Protein AF-A0A352VUV1-F1 (afdb_monomer_lite)

Radius of gyration: 33.01 Å; chains: 1; bounding box: 76×56×98 Å

Structure (mmCIF, N/CA/C/O backbone):
data_AF-A0A352VUV1-F1
#
_entry.id   AF-A0A352VUV1-F1
#
loop_
_atom_site.group_PDB
_atom_site.id
_atom_site.type_symbol
_atom_site.label_atom_id
_atom_site.label_alt_id
_atom_site.label_comp_id
_atom_site.label_asym_id
_atom_site.label_entity_id
_atom_site.label_seq_id
_atom_site.pdbx_PDB_ins_code
_atom_site.Cartn_x
_atom_site.Cartn_y
_atom_site.Cartn_z
_atom_site.occupancy
_atom_site.B_iso_or_equiv
_atom_site.auth_seq_id
_atom_site.auth_comp_id
_atom_site.auth_asym_id
_atom_site.auth_atom_id
_atom_site.pdbx_PDB_model_num
ATOM 1 N N . MET A 1 1 ? 25.628 -21.667 -19.089 1.00 78.69 1 MET A N 1
ATOM 2 C CA . MET A 1 1 ? 26.135 -20.282 -19.152 1.00 78.69 1 MET A CA 1
ATOM 3 C C . MET A 1 1 ? 26.405 -19.853 -17.722 1.00 78.69 1 MET A C 1
ATOM 5 O O . MET A 1 1 ? 25.495 -19.975 -16.908 1.00 78.69 1 MET A O 1
ATOM 9 N N . ASN A 1 2 ? 27.640 -19.476 -17.389 1.00 86.88 2 ASN A N 1
ATOM 10 C CA . ASN A 1 2 ? 27.984 -19.055 -16.030 1.00 86.88 2 ASN A CA 1
ATOM 11 C C . ASN A 1 2 ? 27.595 -17.586 -15.872 1.00 86.88 2 ASN A C 1
ATOM 13 O O . ASN A 1 2 ? 28.163 -16.722 -16.530 1.00 86.88 2 ASN A O 1
ATOM 17 N N . LEU A 1 3 ? 26.581 -17.322 -15.051 1.00 91.94 3 LEU A N 1
ATOM 18 C CA . LEU A 1 3 ? 26.150 -15.963 -14.748 1.00 91.94 3 LEU A CA 1
ATOM 19 C C . LEU A 1 3 ? 27.077 -15.355 -13.702 1.00 91.94 3 LEU A C 1
ATOM 21 O O . LEU A 1 3 ? 27.125 -15.834 -12.569 1.00 91.94 3 LEU A O 1
ATOM 25 N N . GLU A 1 4 ? 27.769 -14.281 -14.062 1.00 93.94 4 GLU A N 1
ATOM 26 C CA . GLU A 1 4 ? 28.645 -13.559 -13.144 1.00 93.94 4 GLU A CA 1
ATOM 27 C C . GLU A 1 4 ? 27.913 -12.360 -12.542 1.00 93.94 4 GLU A C 1
ATOM 29 O O . GLU A 1 4 ? 27.201 -11.626 -13.234 1.00 93.94 4 GLU A O 1
ATOM 34 N N . VAL A 1 5 ? 28.081 -12.148 -11.233 1.00 95.00 5 VAL A N 1
ATOM 35 C CA . VAL A 1 5 ? 27.566 -10.952 -10.557 1.00 95.00 5 VAL A CA 1
ATOM 36 C C . VAL A 1 5 ? 28.448 -9.770 -10.953 1.00 95.00 5 VAL A C 1
ATOM 38 O O . VAL A 1 5 ? 29.559 -9.622 -10.456 1.00 95.00 5 VAL A O 1
ATOM 41 N N . LYS A 1 6 ? 27.943 -8.911 -11.840 1.00 95.81 6 LYS A N 1
ATOM 42 C CA . LYS A 1 6 ? 28.673 -7.743 -12.351 1.00 95.81 6 LYS A CA 1
ATOM 43 C C . LYS A 1 6 ? 28.577 -6.543 -11.412 1.00 95.81 6 LYS A C 1
ATOM 45 O O . LYS A 1 6 ? 29.517 -5.763 -11.296 1.00 95.81 6 LYS A O 1
ATOM 50 N N . SER A 1 7 ? 27.424 -6.353 -10.774 1.00 96.56 7 SER A N 1
ATOM 51 C CA . SER A 1 7 ? 27.182 -5.248 -9.840 1.00 96.56 7 SER A CA 1
ATOM 52 C C . SER A 1 7 ? 25.955 -5.513 -8.965 1.00 96.56 7 SER A C 1
ATOM 54 O O . SER A 1 7 ? 25.305 -6.549 -9.084 1.00 96.56 7 SER A O 1
ATOM 56 N N . ILE A 1 8 ? 25.621 -4.579 -8.073 1.00 95.31 8 ILE A N 1
ATOM 57 C CA . ILE A 1 8 ? 24.394 -4.610 -7.268 1.00 95.31 8 ILE A CA 1
ATOM 58 C C . ILE A 1 8 ? 23.460 -3.509 -7.766 1.00 95.31 8 ILE A C 1
ATOM 60 O O . ILE A 1 8 ? 23.873 -2.363 -7.946 1.00 95.31 8 ILE A O 1
ATOM 64 N N . CYS A 1 9 ? 22.180 -3.829 -7.962 1.00 95.38 9 CYS A N 1
ATOM 65 C CA . CYS A 1 9 ? 21.190 -2.845 -8.369 1.00 95.38 9 CYS A CA 1
ATOM 66 C C . CYS A 1 9 ? 21.048 -1.764 -7.287 1.00 95.38 9 CYS A C 1
ATOM 68 O O . CYS A 1 9 ? 20.667 -2.077 -6.160 1.00 95.38 9 CYS A O 1
ATOM 70 N N . PRO A 1 10 ? 21.269 -0.473 -7.594 1.00 91.19 10 PRO A N 1
ATOM 71 C CA . PRO A 1 10 ? 21.248 0.573 -6.570 1.00 91.19 10 PRO A CA 1
ATOM 72 C C . PRO A 1 10 ? 19.866 0.760 -5.928 1.00 91.19 10 PRO A C 1
ATOM 74 O O . PRO A 1 10 ? 19.773 1.254 -4.803 1.00 91.19 10 PRO A O 1
ATOM 77 N N . VAL A 1 11 ? 18.810 0.329 -6.626 1.00 88.56 11 VAL A N 1
ATOM 78 C CA . VAL A 1 11 ? 17.401 0.508 -6.261 1.00 88.56 11 VAL A CA 1
ATOM 79 C C . VAL A 1 11 ? 16.887 -0.687 -5.471 1.00 88.56 11 VAL A C 1
ATOM 81 O O . VAL A 1 11 ? 16.385 -0.524 -4.366 1.00 88.56 11 VAL A O 1
ATOM 84 N N . SER A 1 12 ? 17.023 -1.890 -6.031 1.00 90.69 12 SER A N 1
ATOM 85 C CA . SER A 1 12 ? 16.516 -3.117 -5.420 1.00 90.69 12 SER A CA 1
ATOM 86 C C . SER A 1 12 ? 17.566 -3.883 -4.632 1.00 90.69 12 SER A C 1
ATOM 88 O O . SER A 1 12 ? 17.272 -4.980 -4.217 1.00 90.69 12 SER A O 1
ATOM 90 N N . LYS A 1 13 ? 18.812 -3.416 -4.526 1.00 91.25 13 LYS A N 1
ATOM 91 C CA . LYS A 1 13 ? 19.967 -4.149 -3.954 1.00 91.25 13 LYS A CA 1
ATOM 92 C C . LYS A 1 13 ? 20.114 -5.615 -4.391 1.00 91.25 13 LYS A C 1
ATOM 94 O O . LYS A 1 13 ? 20.854 -6.368 -3.770 1.00 91.25 13 LYS A O 1
ATOM 99 N N . LEU A 1 14 ? 19.442 -6.015 -5.468 1.00 92.56 14 LEU A N 1
ATOM 100 C CA . LEU A 1 14 ? 19.554 -7.344 -6.036 1.00 92.56 14 LEU A CA 1
ATOM 101 C C . LEU A 1 14 ? 20.834 -7.406 -6.868 1.00 92.56 14 LEU A C 1
ATOM 103 O O . LEU A 1 14 ? 21.175 -6.406 -7.512 1.00 92.56 14 LEU A O 1
ATOM 107 N N . PRO A 1 15 ? 21.524 -8.554 -6.895 1.00 96.06 15 PRO A N 1
ATOM 108 C CA . PRO A 1 15 ? 22.657 -8.747 -7.788 1.00 96.06 15 PRO A CA 1
ATOM 109 C C . PRO A 1 15 ? 22.229 -8.532 -9.244 1.00 96.06 15 PRO A C 1
ATOM 111 O O . PRO A 1 15 ? 21.131 -8.920 -9.641 1.00 96.06 15 PRO A O 1
ATOM 114 N N . ILE A 1 16 ? 23.084 -7.889 -10.033 1.00 97.62 16 ILE A N 1
ATOM 115 C CA . ILE A 1 16 ? 22.939 -7.758 -11.480 1.00 97.62 16 ILE A CA 1
ATOM 116 C C . ILE A 1 16 ? 23.893 -8.751 -12.122 1.00 97.62 16 ILE A C 1
ATOM 118 O O . ILE A 1 16 ? 25.113 -8.603 -12.025 1.00 97.62 16 ILE A O 1
ATOM 122 N N . TYR A 1 17 ? 23.323 -9.741 -12.790 1.00 97.69 17 TYR A N 1
ATOM 123 C CA . TYR A 1 17 ? 24.054 -10.734 -13.548 1.00 97.69 17 TYR A CA 1
ATOM 124 C C . TYR A 1 17 ? 24.234 -10.282 -14.995 1.00 97.69 17 TYR A C 1
ATOM 126 O O . TYR A 1 17 ? 23.336 -9.676 -15.592 1.00 97.69 17 TYR A O 1
ATOM 134 N N . SER A 1 18 ? 25.395 -10.589 -15.557 1.00 97.12 18 SER A N 1
ATOM 135 C CA . SER A 1 18 ? 25.687 -10.435 -16.982 1.00 97.12 18 SER A CA 1
ATOM 136 C C . SER A 1 18 ? 26.645 -11.543 -17.428 1.00 97.12 18 SER A C 1
ATOM 138 O O . SER A 1 18 ? 27.210 -12.248 -16.590 1.00 97.12 18 SER A O 1
ATOM 140 N N . CYS A 1 19 ? 26.836 -11.685 -18.734 1.00 96.50 19 CYS A N 1
ATOM 141 C CA . CYS A 1 19 ? 27.928 -12.459 -19.315 1.00 96.50 19 CYS A CA 1
ATOM 142 C C . CYS A 1 19 ? 28.470 -11.732 -20.554 1.00 96.50 19 CYS A C 1
ATOM 144 O O . CYS A 1 19 ? 27.819 -10.831 -21.090 1.00 96.50 19 CYS A O 1
ATOM 146 N N . ALA A 1 20 ? 29.686 -12.079 -20.980 1.00 96.25 20 ALA A N 1
ATOM 147 C CA . ALA A 1 20 ? 30.377 -11.372 -22.059 1.00 96.25 20 ALA A CA 1
ATOM 148 C C . ALA A 1 20 ? 29.595 -11.423 -23.382 1.00 96.25 20 ALA A C 1
ATOM 150 O O . ALA A 1 20 ? 29.535 -10.434 -24.106 1.00 96.25 20 ALA A O 1
ATOM 151 N N . GLU A 1 21 ? 28.926 -12.542 -23.651 1.00 97.38 21 GLU A N 1
ATOM 152 C CA . GLU A 1 21 ? 28.129 -12.774 -24.855 1.00 97.38 21 GLU A CA 1
ATOM 153 C C . GLU A 1 21 ? 26.848 -11.931 -24.902 1.00 97.38 21 GLU A C 1
ATOM 155 O O . GLU A 1 21 ? 26.186 -11.892 -25.933 1.00 97.38 21 GLU A O 1
ATOM 160 N N . TRP A 1 22 ? 26.462 -11.275 -23.804 1.00 97.62 22 TRP A N 1
ATOM 161 C CA . TRP A 1 22 ? 25.270 -10.426 -23.735 1.00 97.62 22 TRP A CA 1
ATOM 162 C C . TRP A 1 22 ? 25.573 -8.936 -23.832 1.00 97.62 22 TRP A C 1
ATOM 164 O O . TRP A 1 22 ? 24.636 -8.141 -23.799 1.00 97.62 22 TRP A O 1
ATOM 174 N N . GLU A 1 23 ? 26.838 -8.530 -23.906 1.00 97.81 23 GLU A N 1
ATOM 175 C CA . GLU A 1 23 ? 27.226 -7.120 -23.949 1.00 97.81 23 GLU A CA 1
ATOM 176 C C . GLU A 1 23 ? 27.525 -6.704 -25.397 1.00 97.81 23 GLU A C 1
ATOM 178 O O . GLU A 1 23 ? 28.326 -7.329 -26.083 1.00 97.81 23 GLU A O 1
ATOM 183 N N . ASN A 1 24 ? 26.892 -5.617 -25.853 1.00 97.50 24 ASN A N 1
ATOM 184 C CA . ASN A 1 24 ? 27.051 -5.045 -27.198 1.00 97.50 24 ASN A CA 1
ATOM 185 C C . ASN A 1 24 ? 26.900 -6.065 -28.340 1.00 97.50 24 ASN A C 1
ATOM 187 O O . ASN A 1 24 ? 27.692 -6.082 -29.280 1.00 97.50 24 ASN A O 1
ATOM 191 N N . VAL A 1 25 ? 25.863 -6.895 -28.272 1.00 97.75 25 VAL A N 1
ATOM 192 C CA . VAL A 1 25 ? 25.558 -7.893 -29.300 1.00 97.75 25 VAL A CA 1
ATOM 193 C C . VAL A 1 25 ? 25.168 -7.183 -30.588 1.00 97.75 25 VAL A C 1
ATOM 195 O O . VAL A 1 25 ? 24.183 -6.445 -30.588 1.00 97.75 25 VAL A O 1
ATOM 198 N N . ASP A 1 26 ? 25.932 -7.396 -31.659 1.00 97.69 26 ASP A N 1
ATOM 199 C CA . ASP A 1 26 ? 25.623 -6.874 -32.992 1.00 97.69 26 ASP A CA 1
ATOM 200 C C . ASP A 1 26 ? 24.463 -7.664 -33.600 1.00 97.69 26 ASP A C 1
ATOM 202 O O . ASP A 1 26 ? 24.539 -8.879 -33.787 1.00 97.69 26 ASP A O 1
ATOM 206 N N . LEU A 1 27 ? 23.370 -6.968 -33.887 1.00 96.94 27 LEU A N 1
ATOM 207 C CA . LEU A 1 27 ? 22.158 -7.540 -34.464 1.00 96.94 27 LEU A CA 1
ATOM 208 C C . LEU A 1 27 ? 21.989 -7.151 -35.941 1.00 96.94 27 LEU A C 1
ATOM 210 O O . LEU A 1 27 ? 20.991 -7.534 -36.559 1.00 96.94 27 LEU A O 1
ATOM 214 N N . GLY A 1 28 ? 22.966 -6.442 -36.514 1.00 96.06 28 GLY A N 1
ATOM 215 C CA . GLY A 1 28 ? 22.999 -5.981 -37.897 1.00 96.06 28 GLY A CA 1
ATOM 216 C C . GLY A 1 28 ? 22.802 -4.471 -38.033 1.00 96.06 28 GLY A C 1
ATOM 217 O O . GLY A 1 28 ? 22.231 -3.814 -37.168 1.00 96.06 28 GLY A O 1
ATOM 218 N N . SER A 1 29 ? 23.276 -3.912 -39.152 1.00 93.00 29 SER A N 1
ATOM 219 C CA . SER A 1 29 ? 23.038 -2.515 -39.566 1.00 93.00 29 SER A CA 1
ATOM 220 C C . SER A 1 29 ? 23.393 -1.453 -38.509 1.00 93.00 29 SER A C 1
ATOM 222 O O . SER A 1 29 ? 22.792 -0.378 -38.466 1.00 93.00 29 SER A O 1
ATOM 224 N N . GLY A 1 30 ? 24.366 -1.750 -37.642 1.00 94.06 30 GLY A N 1
ATOM 225 C CA . GLY A 1 30 ? 24.763 -0.878 -36.537 1.00 94.06 30 GLY A CA 1
ATOM 226 C C . GLY A 1 30 ? 23.773 -0.846 -35.363 1.00 94.06 30 GLY A C 1
ATOM 227 O O . GLY A 1 30 ? 23.828 0.083 -34.553 1.00 94.06 30 GLY A O 1
ATOM 228 N N . TYR A 1 31 ? 22.859 -1.818 -35.268 1.00 95.62 31 TYR A N 1
ATOM 229 C CA . TYR A 1 31 ? 22.013 -2.045 -34.101 1.00 95.62 31 TYR A CA 1
ATOM 230 C C . TYR A 1 31 ? 22.700 -3.003 -33.132 1.00 95.62 31 TYR A C 1
ATOM 232 O O . TYR A 1 31 ? 22.963 -4.157 -33.464 1.00 95.62 31 TYR A O 1
ATOM 240 N N . TYR A 1 32 ? 22.938 -2.532 -31.913 1.00 97.62 32 TYR A N 1
ATOM 241 C CA . TYR A 1 32 ? 23.530 -3.317 -30.838 1.00 97.62 32 TYR A CA 1
ATOM 242 C C . TYR A 1 32 ? 22.555 -3.436 -29.674 1.00 97.62 32 TYR A C 1
ATOM 244 O O . TYR A 1 32 ? 21.732 -2.549 -29.439 1.00 97.62 32 TYR A O 1
ATOM 252 N N . THR A 1 33 ? 22.654 -4.508 -28.898 1.00 97.75 33 THR A N 1
ATOM 253 C CA . THR A 1 33 ? 21.934 -4.605 -27.624 1.00 97.75 33 THR A CA 1
ATOM 254 C C . THR A 1 33 ? 22.798 -5.221 -26.540 1.00 97.75 33 THR A C 1
ATOM 256 O O . THR A 1 33 ? 23.513 -6.189 -26.769 1.00 97.75 33 THR A O 1
ATOM 259 N N . THR A 1 34 ? 22.675 -4.674 -25.331 1.00 98.38 34 THR A N 1
ATOM 260 C CA . THR A 1 34 ? 23.179 -5.302 -24.109 1.00 98.38 34 THR A CA 1
ATOM 261 C C . THR A 1 34 ? 22.032 -5.856 -23.263 1.00 98.38 34 THR A C 1
ATOM 263 O O . THR A 1 34 ? 21.024 -5.170 -23.071 1.00 98.38 34 THR A O 1
ATOM 266 N N . TYR A 1 35 ? 22.195 -7.060 -22.709 1.00 98.38 35 TYR A N 1
ATOM 267 C CA . TYR A 1 35 ? 21.260 -7.667 -21.756 1.00 98.38 35 TYR A CA 1
ATOM 268 C C . TYR A 1 35 ? 21.901 -7.872 -20.386 1.00 98.38 35 TYR A C 1
ATOM 270 O O . TYR A 1 35 ? 23.062 -8.251 -20.276 1.00 98.38 35 TYR A O 1
ATOM 278 N N . ARG A 1 36 ? 21.123 -7.647 -19.324 1.00 98.25 36 ARG A N 1
ATOM 279 C CA . ARG A 1 36 ? 21.504 -7.941 -17.934 1.00 98.25 36 ARG A CA 1
ATOM 280 C C . ARG A 1 36 ? 20.304 -8.480 -17.169 1.00 98.25 36 ARG A C 1
ATOM 282 O O . ARG A 1 36 ? 19.168 -8.115 -17.466 1.00 98.25 36 ARG A O 1
ATOM 289 N N . LEU A 1 37 ? 20.537 -9.300 -16.151 1.00 98.12 37 LEU A N 1
ATOM 290 C CA . LEU A 1 37 ? 19.484 -9.828 -15.285 1.00 98.12 37 LEU A CA 1
ATOM 291 C C . LEU A 1 37 ? 19.601 -9.223 -13.884 1.00 98.12 37 LEU A C 1
ATOM 293 O O . LEU A 1 37 ? 20.601 -9.416 -13.206 1.00 98.12 37 LEU A O 1
ATOM 297 N N . ILE A 1 38 ? 18.582 -8.497 -13.431 1.00 97.69 38 ILE A N 1
ATOM 298 C CA . ILE A 1 38 ? 18.511 -7.948 -12.073 1.00 97.69 38 ILE A CA 1
ATOM 299 C C . ILE A 1 38 ? 17.769 -8.948 -11.177 1.00 97.69 38 ILE A C 1
ATOM 301 O O . ILE A 1 38 ? 16.585 -9.236 -11.376 1.00 97.69 38 ILE A O 1
ATOM 305 N N . GLY A 1 39 ? 18.461 -9.460 -10.162 1.00 95.75 39 GLY A N 1
ATO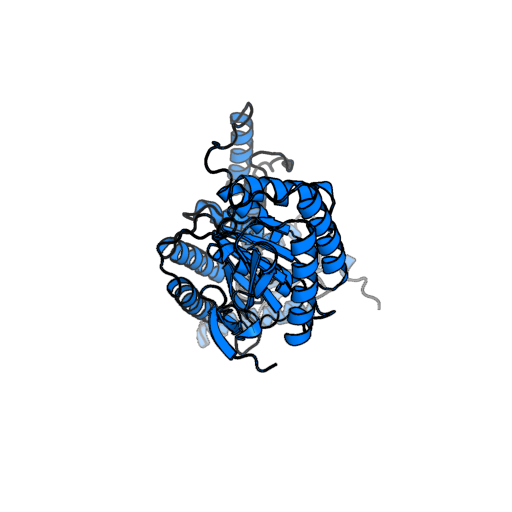M 306 C CA . GLY A 1 39 ? 17.981 -10.559 -9.335 1.00 95.75 39 GLY A CA 1
ATOM 307 C C . GLY A 1 39 ? 17.748 -11.800 -10.188 1.00 95.75 39 GLY A C 1
ATOM 308 O O . GLY A 1 39 ? 18.621 -12.210 -10.942 1.00 95.75 39 GLY A O 1
ATOM 309 N N . ARG A 1 40 ? 16.558 -12.395 -10.076 1.00 96.62 40 ARG A N 1
ATOM 310 C CA . ARG A 1 40 ? 16.189 -13.600 -10.840 1.00 96.62 40 ARG A CA 1
ATOM 311 C C . ARG A 1 40 ? 15.098 -13.377 -11.881 1.00 96.62 40 ARG A C 1
ATOM 313 O O . ARG A 1 40 ? 14.909 -14.235 -12.727 1.00 96.62 40 ARG A O 1
ATOM 320 N N . HIS A 1 41 ? 14.386 -12.250 -11.831 1.00 97.88 41 HIS A N 1
ATOM 321 C CA . HIS A 1 41 ? 13.118 -12.085 -12.555 1.00 97.88 41 HIS A CA 1
ATOM 322 C C . HIS A 1 41 ? 12.979 -10.762 -13.317 1.00 97.88 41 HIS A C 1
ATOM 324 O O . HIS A 1 41 ? 11.905 -10.498 -13.852 1.00 97.88 41 HIS A O 1
ATOM 330 N N . ILE A 1 42 ? 14.009 -9.910 -13.374 1.00 98.06 42 ILE A N 1
ATOM 331 C CA . ILE A 1 42 ? 13.936 -8.632 -14.100 1.00 98.06 42 ILE A CA 1
ATOM 332 C C . ILE A 1 42 ? 15.008 -8.596 -15.183 1.00 98.06 42 ILE A C 1
ATOM 334 O O . ILE A 1 42 ? 16.192 -8.459 -14.883 1.00 98.06 42 ILE A O 1
ATOM 338 N N . LEU A 1 43 ? 14.594 -8.672 -16.444 1.00 98.50 43 LEU A N 1
ATOM 339 C CA . LEU A 1 43 ? 15.483 -8.500 -17.588 1.00 98.50 43 LEU A CA 1
ATOM 340 C C . LEU A 1 43 ? 15.674 -7.003 -17.875 1.00 98.50 43 LEU A C 1
ATOM 342 O O . LEU A 1 43 ? 14.705 -6.291 -18.126 1.00 98.50 43 LEU A O 1
ATOM 346 N N . LEU A 1 44 ? 16.915 -6.523 -17.856 1.00 98.50 44 LEU A N 1
ATOM 347 C CA . LEU A 1 44 ? 17.302 -5.194 -18.326 1.00 98.50 44 LEU A CA 1
ATOM 348 C C . LEU A 1 44 ? 17.853 -5.305 -19.750 1.00 98.50 44 LEU A C 1
ATOM 350 O O . LEU A 1 44 ? 18.800 -6.048 -19.990 1.00 98.50 44 LEU A O 1
ATOM 354 N N . THR A 1 45 ? 17.282 -4.533 -20.672 1.00 98.25 45 THR A N 1
ATOM 355 C CA . THR A 1 45 ? 17.726 -4.452 -22.072 1.00 98.25 45 THR A CA 1
ATOM 356 C C . THR A 1 45 ? 18.209 -3.037 -22.388 1.00 98.25 45 THR A C 1
ATOM 358 O O . THR A 1 45 ? 17.526 -2.071 -22.052 1.00 98.25 45 THR A O 1
ATOM 361 N N . ILE A 1 46 ? 19.359 -2.897 -23.045 1.00 97.88 46 ILE A N 1
ATOM 362 C CA . ILE A 1 46 ? 19.972 -1.608 -23.399 1.00 97.88 46 ILE A CA 1
ATOM 363 C C . ILE A 1 46 ? 20.243 -1.603 -24.913 1.00 97.88 46 ILE A C 1
ATOM 365 O O . ILE A 1 46 ? 21.321 -2.022 -25.343 1.00 97.88 46 ILE A O 1
ATOM 369 N N . PRO A 1 47 ? 19.254 -1.225 -25.741 1.00 96.75 47 PRO A N 1
ATOM 370 C CA . PRO A 1 47 ? 19.435 -1.077 -27.181 1.00 96.75 47 PRO A CA 1
ATOM 371 C C . PRO A 1 47 ? 20.230 0.176 -27.567 1.00 96.75 47 PRO A C 1
ATOM 373 O O . PRO A 1 47 ? 20.044 1.258 -27.002 1.00 96.75 47 PRO A O 1
ATOM 376 N N . LYS A 1 48 ? 21.031 0.042 -28.623 1.00 96.06 48 LYS A N 1
ATOM 377 C CA . LYS A 1 48 ? 21.854 1.092 -29.225 1.00 96.06 48 LYS A CA 1
ATOM 378 C C . LYS A 1 48 ? 21.724 1.059 -30.748 1.00 96.06 48 LYS A C 1
ATOM 380 O O . LYS A 1 48 ? 21.774 -0.008 -31.348 1.00 96.06 48 LYS A O 1
ATOM 385 N N . GLY A 1 49 ? 21.608 2.226 -31.378 1.00 94.19 49 GLY A N 1
ATOM 386 C CA . GLY A 1 49 ? 21.593 2.350 -32.844 1.00 94.19 49 GLY A CA 1
ATOM 387 C C . GLY A 1 49 ? 20.198 2.335 -33.483 1.00 94.19 49 GLY A C 1
ATOM 388 O O . GLY A 1 49 ? 19.194 2.629 -32.828 1.00 94.19 49 GLY A O 1
ATOM 389 N N . ILE A 1 50 ? 20.145 2.056 -34.791 1.00 90.62 50 ILE A N 1
ATOM 390 C CA . ILE A 1 50 ? 18.926 2.119 -35.616 1.00 90.62 50 ILE A CA 1
ATOM 391 C C . ILE A 1 50 ? 18.343 0.718 -35.785 1.00 90.62 50 ILE A C 1
ATOM 393 O O . ILE A 1 50 ? 19.009 -0.162 -36.306 1.00 90.62 50 ILE A O 1
ATOM 397 N N . CYS A 1 51 ? 17.084 0.521 -35.395 1.00 91.19 51 CYS A N 1
ATOM 398 C CA . CYS A 1 51 ? 16.424 -0.779 -35.496 1.00 91.19 51 CYS A CA 1
ATOM 399 C C . CYS A 1 51 ? 15.427 -0.805 -36.664 1.00 91.19 51 CYS A C 1
ATOM 401 O O . CYS A 1 51 ? 14.418 -0.087 -36.621 1.00 91.19 51 CYS A O 1
ATOM 403 N N . SER A 1 52 ? 15.680 -1.624 -37.692 1.00 92.25 52 SER A N 1
ATOM 404 C CA . SER A 1 52 ? 14.661 -1.974 -38.689 1.00 92.25 52 SER A CA 1
ATOM 405 C C . SER A 1 52 ? 13.880 -3.221 -38.254 1.00 92.25 52 SER A C 1
ATOM 407 O O . SER A 1 52 ? 14.141 -3.819 -37.211 1.00 92.25 52 SER A O 1
ATOM 409 N N . SER A 1 53 ? 12.893 -3.628 -39.052 1.00 91.81 53 SER A N 1
ATOM 410 C CA . SER A 1 53 ? 12.126 -4.855 -38.814 1.00 91.81 53 SER A CA 1
ATOM 411 C C . SER A 1 53 ? 13.015 -6.099 -38.761 1.00 91.81 53 SER A C 1
ATOM 413 O O . SER A 1 53 ? 12.760 -6.987 -37.952 1.00 91.81 53 SER A O 1
ATOM 415 N N . ARG A 1 54 ? 14.077 -6.141 -39.579 1.00 94.69 54 ARG A N 1
ATOM 416 C CA . ARG A 1 54 ? 15.025 -7.260 -39.611 1.00 94.69 54 ARG A CA 1
ATOM 417 C C . ARG A 1 54 ? 15.844 -7.333 -38.323 1.00 94.69 54 ARG A C 1
ATOM 419 O O . ARG A 1 54 ? 15.908 -8.387 -37.700 1.00 94.69 54 ARG A O 1
ATOM 426 N N . GLU A 1 55 ? 16.418 -6.215 -37.878 1.00 94.50 55 GLU A N 1
ATOM 427 C CA . GLU A 1 55 ? 17.164 -6.186 -36.614 1.00 94.50 55 GLU A CA 1
ATOM 428 C C . GLU A 1 55 ? 16.245 -6.447 -35.414 1.00 94.50 55 GLU A C 1
ATOM 430 O O . GLU A 1 55 ? 16.680 -7.041 -34.432 1.00 94.50 55 GLU A O 1
ATOM 435 N N . MET A 1 56 ? 14.962 -6.072 -35.491 1.00 94.44 56 MET A N 1
ATOM 436 C CA . MET A 1 56 ? 13.977 -6.411 -34.460 1.00 94.44 56 MET A CA 1
ATOM 437 C C . MET A 1 56 ? 13.741 -7.926 -34.373 1.00 94.44 56 MET A C 1
ATOM 439 O O . MET A 1 56 ? 13.605 -8.475 -33.280 1.00 94.44 56 MET A O 1
ATOM 443 N N . GLU A 1 57 ? 13.712 -8.629 -35.504 1.00 95.44 57 GLU A N 1
ATOM 444 C CA . GLU A 1 57 ? 13.603 -10.088 -35.517 1.00 95.44 57 GLU A CA 1
ATOM 445 C C . GLU A 1 57 ? 14.826 -10.748 -34.872 1.00 95.44 57 GLU A C 1
ATOM 447 O O . GLU A 1 57 ? 14.668 -11.585 -33.976 1.00 95.44 57 GLU A O 1
ATOM 452 N N . HIS A 1 58 ? 16.032 -10.307 -35.246 1.00 97.06 58 HIS A N 1
ATOM 453 C CA . HIS A 1 58 ? 17.277 -10.760 -34.622 1.00 97.06 58 HIS A CA 1
ATOM 454 C C . HIS A 1 58 ? 17.305 -10.446 -33.119 1.00 97.06 58 HIS A C 1
ATOM 456 O O . HIS A 1 58 ? 17.661 -11.304 -32.313 1.00 97.06 58 HIS A O 1
ATOM 462 N N . HIS A 1 59 ? 16.845 -9.255 -32.721 1.00 96.31 59 HIS A N 1
ATOM 463 C CA . HIS A 1 59 ? 16.724 -8.846 -31.322 1.00 96.31 59 HIS A CA 1
ATOM 464 C C . HIS A 1 59 ? 15.880 -9.825 -30.518 1.00 96.31 59 HIS A C 1
ATOM 466 O O . HIS A 1 59 ? 16.312 -10.311 -29.476 1.00 96.31 59 HIS A O 1
ATOM 472 N N . PHE A 1 60 ? 14.674 -10.146 -30.992 1.00 97.19 60 PHE A N 1
ATOM 473 C CA . PHE A 1 60 ? 13.794 -11.071 -30.281 1.00 97.19 60 PHE A CA 1
ATOM 474 C C . PHE A 1 60 ? 14.274 -12.523 -30.347 1.00 97.19 60 PHE A C 1
ATOM 476 O O . PHE A 1 60 ? 13.998 -13.276 -29.412 1.00 97.19 60 PHE A O 1
ATOM 483 N N . ALA A 1 61 ? 14.988 -12.924 -31.402 1.00 97.50 61 ALA A N 1
ATOM 484 C CA . ALA A 1 61 ? 15.652 -14.222 -31.455 1.00 97.50 61 ALA A CA 1
ATOM 485 C C . ALA A 1 61 ? 16.709 -14.342 -30.354 1.00 97.50 61 ALA A C 1
ATOM 487 O O . ALA A 1 61 ? 16.595 -15.226 -29.503 1.00 97.50 61 ALA A O 1
ATOM 488 N N . PHE A 1 62 ? 17.630 -13.383 -30.282 1.00 98.12 62 PHE A N 1
ATOM 489 C CA . PHE A 1 62 ? 18.670 -13.363 -29.260 1.00 98.12 62 PHE A CA 1
ATOM 490 C C . PHE A 1 62 ? 18.090 -13.206 -27.846 1.00 98.12 62 PHE A C 1
ATOM 492 O O . PHE A 1 62 ? 18.479 -13.904 -26.913 1.00 98.12 62 PHE A O 1
ATOM 499 N N . ARG A 1 63 ? 17.054 -12.375 -27.675 1.00 97.94 63 ARG A N 1
ATOM 500 C CA . ARG A 1 63 ? 16.318 -12.250 -26.406 1.00 97.94 63 ARG A CA 1
ATOM 501 C C . ARG A 1 63 ? 15.782 -13.594 -25.907 1.00 97.94 63 ARG A C 1
ATOM 503 O O . ARG A 1 63 ? 15.815 -13.846 -24.705 1.00 97.94 63 ARG A O 1
ATOM 510 N N . ARG A 1 64 ? 15.269 -14.464 -26.789 1.00 98.12 64 ARG A N 1
ATOM 511 C CA . ARG A 1 64 ? 14.800 -15.807 -26.391 1.00 98.12 64 ARG A CA 1
ATOM 512 C C . ARG A 1 64 ? 15.948 -16.684 -25.894 1.00 98.12 64 ARG A C 1
ATOM 514 O O . ARG A 1 64 ? 15.745 -17.456 -24.959 1.00 98.12 64 ARG A O 1
ATOM 521 N N . GLU A 1 65 ? 17.133 -16.555 -26.480 1.00 98.00 65 GLU A N 1
ATOM 522 C CA . GLU A 1 65 ? 18.334 -17.261 -26.023 1.00 98.00 65 GLU A CA 1
ATOM 523 C C . GLU A 1 65 ? 18.763 -16.782 -24.636 1.00 98.00 65 GLU A C 1
ATOM 525 O O . GLU A 1 65 ? 18.957 -17.612 -23.748 1.00 98.00 65 GLU A O 1
ATOM 530 N N . VAL A 1 66 ? 18.780 -15.464 -24.406 1.00 97.88 66 VAL A N 1
ATOM 531 C CA . VAL A 1 66 ? 19.047 -14.868 -23.084 1.00 97.88 66 VAL A CA 1
ATOM 532 C C . VAL A 1 66 ? 18.038 -15.365 -22.047 1.00 97.88 66 VAL A C 1
ATOM 534 O O . VAL A 1 66 ? 18.422 -15.827 -20.975 1.00 97.88 66 VAL A O 1
ATOM 537 N N . LEU A 1 67 ? 16.738 -15.344 -22.362 1.00 97.94 67 LEU A N 1
ATOM 538 C CA . LEU A 1 67 ? 15.701 -15.844 -21.453 1.00 97.94 67 LEU A CA 1
ATOM 539 C C . LEU A 1 67 ? 15.885 -17.331 -21.128 1.00 97.94 67 LEU A C 1
ATOM 541 O O . LEU A 1 67 ? 15.699 -17.729 -19.978 1.00 97.94 67 LEU A O 1
ATOM 545 N N . ARG A 1 68 ? 16.272 -18.157 -22.106 1.00 97.88 68 ARG A N 1
ATOM 546 C CA . ARG A 1 68 ? 16.573 -19.577 -21.878 1.00 97.88 68 ARG A CA 1
ATOM 547 C C . ARG A 1 68 ? 17.802 -19.745 -20.986 1.00 97.88 68 ARG A C 1
ATOM 549 O O . ARG A 1 68 ? 17.745 -20.518 -20.035 1.00 97.88 68 ARG A O 1
ATOM 556 N N . ALA A 1 69 ? 18.870 -18.996 -21.247 1.00 96.94 69 ALA A N 1
ATOM 557 C CA . ALA A 1 69 ? 20.110 -19.045 -20.479 1.00 96.94 69 ALA A CA 1
ATOM 558 C C . ALA A 1 69 ? 19.933 -18.586 -19.020 1.00 96.94 69 ALA A C 1
ATOM 560 O O . ALA A 1 69 ? 20.521 -19.180 -18.120 1.00 96.94 69 ALA A O 1
ATOM 561 N N . CYS A 1 70 ? 19.065 -17.601 -18.769 1.00 96.38 70 CYS A N 1
ATOM 562 C CA . CYS A 1 70 ? 18.668 -17.165 -17.424 1.00 96.38 70 CYS A CA 1
ATOM 563 C C . CYS A 1 70 ? 17.664 -18.104 -16.732 1.00 96.38 70 CYS A C 1
ATOM 565 O O . CYS A 1 70 ? 17.266 -17.846 -15.597 1.00 96.38 70 CYS A O 1
ATOM 567 N N . GLY A 1 71 ? 17.172 -19.143 -17.416 1.00 96.69 71 GLY A N 1
ATOM 568 C CA . GLY A 1 71 ? 16.114 -20.009 -16.897 1.00 96.69 71 GLY A CA 1
ATOM 569 C C . GLY A 1 71 ? 14.756 -19.314 -16.738 1.00 96.69 71 GLY A C 1
ATOM 570 O O . GLY A 1 71 ? 13.963 -19.752 -15.900 1.00 96.69 71 GLY A O 1
ATOM 571 N N . LEU A 1 72 ? 14.498 -18.252 -17.514 1.00 97.50 72 LEU A N 1
ATOM 572 C CA . LEU A 1 72 ? 13.243 -17.490 -17.559 1.00 97.50 72 LEU A CA 1
ATOM 573 C C . LEU A 1 72 ? 12.320 -17.869 -18.724 1.00 97.50 72 LEU A C 1
ATOM 575 O O . LEU A 1 72 ? 11.183 -17.408 -18.768 1.00 97.50 72 LEU A O 1
ATOM 579 N N . ALA A 1 73 ? 12.767 -18.705 -19.663 1.00 97.50 73 ALA A N 1
ATOM 580 C CA . ALA A 1 73 ? 11.906 -19.200 -20.736 1.00 97.50 73 ALA A CA 1
ATOM 581 C C . ALA A 1 73 ? 10.668 -19.919 -20.159 1.00 97.50 73 ALA A C 1
ATOM 583 O O . ALA A 1 73 ? 10.803 -20.878 -19.401 1.00 97.50 73 ALA A O 1
ATOM 584 N N . GLY A 1 74 ? 9.471 -19.427 -20.499 1.00 96.62 74 GLY A N 1
ATOM 585 C CA . GLY A 1 74 ? 8.191 -19.949 -20.003 1.00 96.62 74 GLY A CA 1
ATOM 586 C C . GLY A 1 74 ? 7.884 -19.638 -18.532 1.00 96.62 74 GLY A C 1
ATOM 587 O O . GLY A 1 74 ? 6.852 -20.071 -18.029 1.00 96.62 74 GLY A O 1
ATOM 588 N N . LYS A 1 75 ? 8.751 -18.900 -17.830 1.00 97.75 75 LYS A N 1
ATOM 589 C CA . LYS A 1 75 ? 8.512 -18.462 -16.448 1.00 97.75 75 LYS A CA 1
ATOM 590 C C . LYS A 1 75 ? 8.087 -17.007 -16.416 1.00 97.75 75 LYS A C 1
ATOM 592 O O . LYS A 1 75 ? 8.350 -16.259 -17.348 1.00 97.75 75 LYS A O 1
ATOM 597 N N . SER A 1 76 ? 7.488 -16.598 -15.307 1.00 98.12 76 SER A N 1
ATOM 598 C CA . SER A 1 76 ? 7.094 -15.212 -15.101 1.00 98.12 76 SER A CA 1
ATOM 599 C C . SER A 1 76 ? 8.298 -14.296 -14.831 1.00 98.12 76 SER A C 1
ATOM 601 O O . SER A 1 76 ? 9.128 -14.573 -13.957 1.00 98.12 76 SER A O 1
ATOM 603 N N . TYR A 1 77 ? 8.390 -13.190 -15.570 1.00 98.50 77 TYR A N 1
ATOM 604 C CA . TYR A 1 77 ? 9.435 -12.169 -15.428 1.00 98.50 77 TYR A CA 1
ATOM 605 C C . TYR A 1 77 ? 8.918 -10.778 -15.804 1.00 98.50 77 TYR A C 1
ATOM 607 O O . TYR A 1 77 ? 7.886 -10.616 -16.451 1.00 98.50 77 TYR A O 1
ATOM 615 N N . ALA A 1 78 ? 9.666 -9.755 -15.414 1.00 98.38 78 ALA A N 1
ATOM 616 C CA . ALA A 1 78 ? 9.479 -8.379 -15.846 1.00 98.38 78 ALA A CA 1
ATOM 617 C C . ALA A 1 78 ? 10.620 -7.963 -16.781 1.00 98.38 78 ALA A C 1
ATOM 619 O O . ALA A 1 78 ? 11.750 -8.428 -16.633 1.00 98.38 78 ALA A O 1
ATOM 620 N N . GLU A 1 79 ? 10.354 -7.045 -17.708 1.00 98.44 79 GLU A N 1
ATOM 621 C CA . GLU A 1 79 ? 11.395 -6.431 -18.533 1.00 98.44 79 GLU A CA 1
ATOM 622 C C . GLU A 1 79 ? 11.422 -4.914 -18.338 1.00 98.44 79 GLU A C 1
ATOM 624 O O . GLU A 1 79 ? 10.390 -4.237 -18.327 1.00 98.44 79 GLU A O 1
ATOM 629 N N . ILE A 1 80 ? 12.628 -4.372 -18.202 1.00 98.44 80 ILE A N 1
ATOM 630 C CA . ILE A 1 80 ? 12.888 -2.939 -18.245 1.00 98.44 80 ILE A CA 1
ATOM 631 C C . ILE A 1 80 ? 13.867 -2.630 -19.374 1.00 98.44 80 ILE A C 1
ATOM 633 O O . ILE A 1 80 ? 14.744 -3.437 -19.691 1.00 98.44 80 ILE A O 1
ATOM 637 N N . ARG A 1 81 ? 13.723 -1.460 -19.996 1.00 98.06 81 ARG A N 1
ATOM 638 C CA . ARG A 1 81 ? 14.540 -1.086 -21.154 1.00 98.06 81 ARG A CA 1
ATOM 639 C C . ARG A 1 81 ? 15.096 0.326 -21.042 1.00 98.06 81 ARG A C 1
ATOM 641 O O . ARG A 1 81 ? 14.337 1.271 -20.836 1.00 98.06 81 ARG A O 1
ATOM 648 N N . ASP A 1 82 ? 16.407 0.446 -21.202 1.00 97.94 82 ASP A N 1
ATOM 649 C CA . ASP A 1 82 ? 17.121 1.718 -21.225 1.00 97.94 82 ASP A CA 1
ATOM 650 C C . ASP A 1 82 ? 17.227 2.239 -22.661 1.00 97.94 82 ASP A C 1
ATOM 652 O O . ASP A 1 82 ? 17.875 1.625 -23.501 1.00 97.94 82 ASP A O 1
ATOM 656 N N . TYR A 1 83 ? 16.597 3.372 -22.955 1.00 96.81 83 TYR A N 1
ATOM 657 C CA . TYR A 1 83 ? 16.631 3.979 -24.285 1.00 96.81 83 TYR A CA 1
ATOM 658 C C . TYR A 1 83 ? 17.685 5.087 -24.431 1.00 96.81 83 TYR A C 1
ATOM 660 O O . TYR A 1 83 ? 17.663 5.785 -25.442 1.00 96.81 83 TYR A O 1
ATOM 668 N N . THR A 1 84 ? 18.609 5.242 -23.474 1.00 95.88 84 THR A N 1
ATOM 669 C CA . THR A 1 84 ? 19.629 6.311 -23.488 1.00 95.88 84 THR A CA 1
ATOM 670 C C . THR A 1 84 ? 20.441 6.334 -24.787 1.00 95.88 84 THR A C 1
ATOM 672 O O . THR A 1 84 ? 20.730 7.405 -25.309 1.00 95.88 84 THR A O 1
ATOM 675 N N . GLU A 1 85 ? 20.776 5.165 -25.340 1.00 94.69 85 GLU A N 1
ATOM 676 C CA . GLU A 1 85 ? 21.585 5.042 -26.565 1.00 94.69 85 GLU A CA 1
ATOM 677 C C . GLU A 1 85 ? 20.748 4.815 -27.841 1.00 94.69 85 GLU A C 1
ATOM 679 O O . GLU A 1 85 ? 21.277 4.564 -28.929 1.00 94.69 85 GLU A O 1
ATOM 684 N N . SER A 1 86 ? 19.422 4.914 -27.730 1.00 89.56 86 SER A N 1
ATOM 685 C CA . SER A 1 86 ? 18.484 4.745 -28.839 1.00 89.56 86 SER A CA 1
ATOM 686 C C . SER A 1 86 ? 18.056 6.101 -29.396 1.00 89.56 86 SER A C 1
ATOM 688 O O . SER A 1 86 ? 17.013 6.646 -29.038 1.00 89.56 86 SER A O 1
ATOM 690 N N . ASN A 1 87 ? 18.859 6.640 -30.312 1.00 79.31 87 ASN A N 1
ATOM 691 C CA . ASN A 1 87 ? 18.597 7.948 -30.929 1.00 79.31 87 ASN A CA 1
ATOM 692 C C . ASN A 1 87 ? 17.692 7.873 -32.169 1.00 79.31 87 ASN A C 1
ATOM 694 O O . ASN A 1 87 ? 17.262 8.899 -32.693 1.00 79.31 87 ASN A O 1
ATOM 698 N N . ALA A 1 88 ? 17.394 6.667 -32.649 1.00 81.56 88 ALA A N 1
ATOM 699 C CA . ALA A 1 88 ? 16.671 6.462 -33.891 1.00 81.56 88 ALA A CA 1
ATOM 700 C C . ALA A 1 88 ? 15.162 6.340 -33.682 1.00 81.56 88 ALA A C 1
ATOM 702 O O . ALA A 1 88 ? 14.684 5.706 -32.739 1.00 81.56 88 ALA A O 1
ATOM 703 N N . THR A 1 89 ? 14.401 6.893 -34.624 1.00 80.19 89 THR A N 1
ATOM 704 C CA . THR A 1 89 ? 12.964 6.637 -34.703 1.00 80.19 89 THR A CA 1
ATOM 705 C C . THR A 1 89 ? 12.741 5.279 -35.372 1.00 80.19 89 THR A C 1
ATOM 707 O O . THR A 1 89 ? 13.116 5.131 -36.536 1.00 80.19 89 THR A O 1
ATOM 710 N N . PRO A 1 90 ? 12.141 4.285 -34.690 1.00 83.00 90 PRO A N 1
ATOM 711 C CA . PRO A 1 90 ? 11.861 3.000 -35.314 1.00 83.00 90 PRO A CA 1
ATOM 712 C C . PRO A 1 90 ? 10.858 3.174 -36.459 1.00 83.00 90 PRO A C 1
ATOM 714 O O . PRO A 1 90 ? 9.890 3.940 -36.348 1.00 83.00 90 PRO A O 1
ATOM 717 N N . SER A 1 91 ? 11.071 2.442 -37.554 1.00 84.50 91 SER A N 1
ATOM 718 C CA . SER A 1 91 ? 10.152 2.440 -38.695 1.00 84.50 91 SER A CA 1
ATOM 719 C C . SER A 1 91 ? 8.755 1.950 -38.283 1.00 84.50 91 SER A C 1
ATOM 721 O O . SER A 1 91 ? 8.554 1.372 -37.211 1.00 84.50 91 SER A O 1
ATOM 723 N N . LYS A 1 92 ? 7.734 2.195 -39.116 1.00 82.25 92 LYS A N 1
ATOM 724 C CA . LYS A 1 92 ? 6.385 1.649 -38.875 1.00 82.25 92 LYS A CA 1
ATOM 725 C C . LYS A 1 92 ? 6.428 0.125 -38.720 1.00 82.25 92 LYS A C 1
ATOM 727 O O . LYS A 1 92 ? 5.872 -0.387 -37.754 1.00 82.25 92 LYS A O 1
ATOM 732 N N . ASP A 1 93 ? 7.147 -0.554 -39.600 1.00 87.69 93 ASP A N 1
ATOM 733 C CA . ASP A 1 93 ? 7.225 -2.013 -39.611 1.00 87.69 93 ASP A CA 1
ATOM 734 C C . ASP A 1 93 ? 7.982 -2.549 -38.389 1.00 87.69 93 ASP A C 1
ATOM 736 O O . ASP A 1 93 ? 7.511 -3.484 -37.747 1.00 87.69 93 ASP A O 1
ATOM 740 N N . ALA A 1 94 ? 9.063 -1.884 -37.963 1.00 86.75 94 ALA A N 1
ATOM 741 C CA . ALA A 1 94 ? 9.776 -2.237 -36.734 1.00 86.75 94 ALA A CA 1
ATOM 742 C C . ALA A 1 94 ? 8.888 -2.079 -35.487 1.00 86.75 94 ALA A C 1
ATOM 744 O O . ALA A 1 94 ? 8.951 -2.893 -34.565 1.00 86.75 94 ALA A O 1
ATOM 745 N N . ARG A 1 95 ? 8.022 -1.054 -35.456 1.00 87.19 95 ARG A N 1
ATOM 746 C CA . ARG A 1 95 ? 7.044 -0.857 -34.369 1.00 87.19 95 ARG A CA 1
ATOM 747 C C . ARG A 1 95 ? 5.978 -1.951 -34.345 1.00 87.19 95 ARG A C 1
ATOM 749 O O . ARG A 1 95 ? 5.630 -2.411 -33.260 1.00 87.19 95 ARG A O 1
ATOM 756 N N . MET A 1 96 ? 5.476 -2.364 -35.510 1.00 86.75 96 MET A N 1
ATOM 757 C CA . MET A 1 96 ? 4.493 -3.450 -35.611 1.00 86.75 96 MET A CA 1
ATOM 758 C C . MET A 1 96 ? 5.107 -4.797 -35.219 1.00 86.75 96 MET A C 1
ATOM 760 O O . MET A 1 96 ? 4.522 -5.509 -34.407 1.00 86.75 96 MET A O 1
ATOM 764 N N . ALA A 1 97 ? 6.319 -5.090 -35.699 1.00 89.88 97 ALA A N 1
ATOM 765 C CA . ALA A 1 97 ? 7.066 -6.285 -35.315 1.00 89.88 97 ALA A CA 1
ATOM 766 C C . ALA A 1 97 ? 7.329 -6.318 -33.802 1.00 89.88 97 ALA A C 1
ATOM 768 O O . ALA A 1 97 ? 7.101 -7.335 -33.151 1.00 89.88 97 ALA A O 1
ATOM 769 N N . PHE A 1 98 ? 7.740 -5.192 -33.210 1.00 91.56 98 PHE A N 1
ATOM 770 C CA . PHE A 1 98 ? 7.916 -5.091 -31.762 1.00 91.56 98 PHE A CA 1
ATOM 771 C C . PHE A 1 98 ? 6.622 -5.398 -31.004 1.00 91.56 98 PHE A C 1
ATOM 773 O O . PHE A 1 98 ? 6.640 -6.190 -30.066 1.00 91.56 98 PHE A O 1
ATOM 780 N N . LEU A 1 99 ? 5.498 -4.802 -31.411 1.00 90.25 99 LEU A N 1
ATOM 781 C CA . LEU A 1 99 ? 4.203 -5.040 -30.778 1.00 90.25 99 LEU A CA 1
ATOM 782 C C . LEU A 1 99 ? 3.801 -6.520 -30.830 1.00 90.25 99 LEU A C 1
ATOM 784 O O . LEU A 1 99 ? 3.431 -7.080 -29.800 1.00 90.25 99 LEU A O 1
ATOM 788 N N . GLU A 1 100 ? 3.884 -7.149 -32.001 1.00 92.44 100 GLU A N 1
ATOM 789 C CA . GLU A 1 100 ? 3.536 -8.562 -32.176 1.00 92.44 100 GLU A CA 1
ATOM 790 C C . GLU A 1 100 ? 4.361 -9.449 -31.236 1.00 92.44 100 GLU A C 1
ATOM 792 O O . GLU A 1 100 ? 3.814 -10.269 -30.496 1.00 92.44 100 GLU A O 1
ATOM 797 N N . LYS A 1 101 ? 5.679 -9.218 -31.180 1.00 94.12 101 LYS A N 1
ATOM 798 C CA . LYS A 1 101 ? 6.575 -9.970 -30.295 1.00 94.12 101 LYS A CA 1
ATOM 799 C C . LYS A 1 101 ? 6.351 -9.671 -28.813 1.00 94.12 101 LYS A C 1
ATOM 801 O O . LYS A 1 101 ? 6.607 -10.538 -27.984 1.00 94.12 101 LYS A O 1
ATOM 806 N N . MET A 1 102 ? 5.854 -8.488 -28.453 1.00 93.88 102 MET A N 1
ATOM 807 C CA . MET A 1 102 ? 5.475 -8.169 -27.072 1.00 93.88 102 MET A CA 1
ATOM 808 C C . MET A 1 102 ? 4.188 -8.875 -26.638 1.00 93.88 102 MET A C 1
ATOM 810 O O . MET A 1 102 ? 4.109 -9.322 -25.495 1.00 93.88 102 MET A O 1
ATOM 814 N N . ILE A 1 103 ? 3.206 -9.008 -27.535 1.00 93.19 103 ILE A N 1
ATOM 815 C CA . ILE A 1 103 ? 1.992 -9.805 -27.292 1.00 93.19 103 ILE A CA 1
ATOM 816 C C . ILE A 1 103 ? 2.359 -11.287 -27.149 1.00 93.19 103 ILE A C 1
ATOM 818 O O . ILE A 1 103 ? 1.868 -11.969 -26.253 1.00 93.19 103 ILE A O 1
ATOM 822 N N . ASP A 1 104 ? 3.252 -11.792 -27.998 1.00 95.00 104 ASP A N 1
ATOM 823 C CA . ASP A 1 104 ? 3.774 -13.152 -27.852 1.00 95.00 104 ASP A CA 1
ATOM 824 C C . ASP A 1 104 ? 4.541 -13.323 -26.528 1.00 95.00 104 ASP A C 1
ATOM 826 O O . ASP A 1 104 ? 4.318 -14.278 -25.786 1.00 95.00 104 ASP A O 1
ATOM 830 N N . ALA A 1 105 ? 5.390 -12.361 -26.157 1.00 95.75 105 ALA A N 1
ATOM 831 C CA . ALA A 1 105 ? 6.114 -12.402 -24.892 1.00 95.75 105 ALA A CA 1
ATOM 832 C C . ALA A 1 105 ? 5.179 -12.386 -23.671 1.00 95.75 105 ALA A C 1
ATOM 834 O O . ALA A 1 105 ? 5.476 -13.079 -22.697 1.00 95.75 105 ALA A O 1
ATOM 835 N N . SER A 1 106 ? 4.062 -11.644 -23.707 1.00 95.38 106 SER A N 1
ATOM 836 C CA . SER A 1 106 ? 3.096 -11.608 -22.595 1.00 95.38 106 SER A CA 1
ATOM 837 C C . SER A 1 106 ? 2.387 -12.945 -22.392 1.00 95.38 106 SER A C 1
ATOM 839 O O . SER A 1 106 ? 2.168 -13.357 -21.255 1.00 95.38 106 SER A O 1
ATOM 841 N N . ARG A 1 107 ? 2.135 -13.688 -23.476 1.00 95.69 107 ARG A N 1
ATOM 842 C CA . ARG A 1 107 ? 1.645 -15.077 -23.416 1.00 95.69 107 ARG A CA 1
ATOM 843 C C . ARG A 1 107 ? 2.697 -16.056 -22.889 1.00 95.69 107 ARG A C 1
ATOM 845 O O . ARG A 1 107 ? 2.345 -17.103 -22.363 1.00 95.69 107 ARG A O 1
ATOM 852 N N . ASN A 1 108 ? 3.974 -15.694 -22.993 1.00 96.06 108 ASN A N 1
ATOM 853 C CA . ASN A 1 108 ? 5.124 -16.515 -22.615 1.00 96.06 108 ASN A CA 1
ATOM 854 C C . ASN A 1 108 ? 5.835 -16.003 -21.346 1.00 96.06 108 ASN A C 1
ATOM 856 O O . ASN A 1 108 ? 7.063 -16.072 -21.236 1.00 96.06 108 ASN A O 1
ATOM 860 N N . GLY A 1 109 ? 5.067 -15.477 -20.386 1.00 96.69 109 GLY A N 1
ATOM 861 C CA . GLY A 1 109 ? 5.546 -15.161 -19.036 1.00 96.69 109 GLY A CA 1
ATOM 862 C C . GLY A 1 109 ? 6.030 -13.725 -18.806 1.00 96.69 109 GLY A C 1
ATOM 863 O O . GLY A 1 109 ? 6.405 -13.385 -17.686 1.00 96.69 109 GLY A O 1
ATOM 864 N N . LEU A 1 110 ? 6.007 -12.838 -19.805 1.00 97.94 110 LEU A N 1
ATOM 865 C CA . LEU A 1 110 ? 6.278 -11.420 -19.553 1.00 97.94 110 LEU A CA 1
ATOM 866 C C . LEU A 1 110 ? 5.103 -10.782 -18.796 1.00 97.94 110 LEU A C 1
ATOM 868 O O . LEU A 1 110 ? 4.025 -10.623 -19.355 1.00 97.94 110 LEU A O 1
ATOM 872 N N . LEU A 1 111 ? 5.328 -10.346 -17.557 1.00 97.56 111 LEU A N 1
ATOM 873 C CA . LEU A 1 111 ? 4.300 -9.736 -16.708 1.00 97.56 111 LEU A CA 1
ATOM 874 C C . LEU A 1 111 ? 4.197 -8.218 -16.846 1.00 97.56 111 LEU A C 1
ATOM 876 O O . LEU A 1 111 ? 3.136 -7.655 -16.597 1.00 97.56 111 LEU A O 1
ATOM 880 N N . CYS A 1 112 ? 5.282 -7.528 -17.197 1.00 97.50 112 CYS A N 1
ATOM 881 C CA . CYS A 1 112 ? 5.256 -6.088 -17.456 1.00 97.50 112 CYS A CA 1
ATOM 882 C C . CYS A 1 112 ? 6.470 -5.616 -18.253 1.00 97.50 112 CYS A C 1
ATOM 884 O O . CYS A 1 112 ? 7.529 -6.245 -18.214 1.00 97.50 112 CYS A O 1
ATOM 886 N N . PHE A 1 113 ? 6.332 -4.456 -18.900 1.00 97.62 113 PHE A N 1
ATOM 887 C CA . PHE A 1 113 ? 7.397 -3.818 -19.674 1.00 97.62 113 PHE A CA 1
ATOM 888 C C . PHE A 1 113 ? 7.513 -2.318 -19.387 1.00 97.62 113 PHE A C 1
ATOM 890 O O . PHE A 1 113 ? 6.588 -1.558 -19.678 1.00 97.62 113 PHE A O 1
ATOM 897 N N . PHE A 1 114 ? 8.661 -1.861 -18.881 1.00 97.69 114 PHE A N 1
ATOM 898 C CA . PHE A 1 114 ? 8.886 -0.435 -18.621 1.00 97.69 114 PHE A CA 1
ATOM 899 C C . PHE A 1 114 ? 10.152 0.111 -19.288 1.00 97.69 114 PHE A C 1
ATOM 901 O O . PHE A 1 114 ? 11.271 -0.243 -18.924 1.00 97.69 114 PHE A O 1
ATOM 908 N N . GLY A 1 115 ? 9.972 1.041 -20.225 1.00 97.12 115 GLY A N 1
ATOM 909 C CA . GLY A 1 115 ? 11.064 1.829 -20.798 1.00 97.12 115 GLY A CA 1
ATOM 910 C C . GLY A 1 115 ? 11.453 3.018 -19.917 1.00 97.12 115 GLY A C 1
ATOM 911 O O . GLY A 1 115 ? 10.593 3.596 -19.255 1.00 97.12 115 GLY A O 1
ATOM 912 N N . PHE A 1 116 ? 12.713 3.437 -19.934 1.00 97.81 116 PHE A N 1
ATOM 913 C CA . PHE A 1 116 ? 13.181 4.682 -19.312 1.00 97.81 116 PHE A CA 1
ATOM 914 C C . PHE A 1 116 ? 14.260 5.354 -20.175 1.00 97.81 116 PHE A C 1
ATOM 916 O O . PHE A 1 116 ? 14.714 4.773 -21.157 1.00 97.81 116 PHE A O 1
ATOM 923 N N . ASN A 1 117 ? 14.605 6.607 -19.855 1.00 96.06 117 ASN A N 1
ATOM 924 C CA . ASN A 1 117 ? 15.555 7.439 -20.615 1.00 96.06 117 ASN A CA 1
ATOM 925 C C . ASN A 1 117 ? 15.258 7.537 -22.125 1.00 96.06 117 ASN A C 1
ATOM 927 O O . ASN A 1 117 ? 16.158 7.692 -22.941 1.00 96.06 117 ASN A O 1
ATOM 931 N N . SER A 1 118 ? 13.985 7.449 -22.517 1.00 92.94 118 SER A N 1
ATOM 932 C CA . SER A 1 118 ? 13.594 7.535 -23.923 1.00 92.94 118 SER A CA 1
ATOM 933 C C . SER A 1 118 ? 13.369 8.976 -24.371 1.00 92.94 118 SER A C 1
ATOM 935 O O . SER A 1 118 ? 12.890 9.810 -23.594 1.00 92.94 118 SER A O 1
ATOM 937 N N . SER A 1 119 ? 13.556 9.232 -25.668 1.00 90.94 119 SER A N 1
ATOM 938 C CA . SER A 1 119 ? 13.078 10.464 -26.300 1.00 90.94 119 SER A CA 1
ATOM 939 C C . SER A 1 119 ? 11.557 10.624 -26.140 1.00 90.94 119 SER A C 1
ATOM 941 O O . SER A 1 119 ? 10.815 9.644 -25.965 1.00 90.94 119 SER A O 1
ATOM 943 N N . SER A 1 120 ? 11.069 11.867 -26.213 1.00 85.06 120 SER A N 1
ATOM 944 C CA . SER A 1 120 ? 9.633 12.184 -26.131 1.00 85.06 120 SER A CA 1
ATOM 945 C C . SER A 1 120 ? 8.815 11.441 -27.189 1.00 85.06 120 SER A C 1
ATOM 947 O O . SER A 1 120 ? 7.695 11.009 -26.916 1.00 85.06 120 SER A O 1
ATOM 949 N N . PHE A 1 121 ? 9.394 11.234 -28.374 1.00 82.50 121 PHE A N 1
ATOM 950 C CA . PHE A 1 121 ? 8.755 10.496 -29.456 1.00 82.50 121 PHE A CA 1
ATOM 951 C C . PHE A 1 121 ? 8.609 9.002 -29.132 1.00 82.50 121 PHE A C 1
ATOM 953 O O . PHE A 1 121 ? 7.506 8.466 -29.223 1.00 82.50 121 PHE A O 1
ATOM 960 N N . ILE A 1 122 ? 9.678 8.332 -28.676 1.00 86.62 122 ILE A N 1
ATOM 961 C CA . ILE A 1 122 ? 9.616 6.915 -28.265 1.00 86.62 122 ILE A CA 1
ATOM 962 C C . ILE A 1 122 ? 8.595 6.731 -27.132 1.00 86.62 122 ILE A C 1
ATOM 964 O O . ILE A 1 122 ? 7.784 5.805 -27.167 1.00 86.62 122 ILE A O 1
ATOM 968 N N . ARG A 1 123 ? 8.575 7.657 -26.164 1.00 90.88 123 ARG A N 1
ATOM 969 C CA . ARG A 1 123 ? 7.590 7.678 -25.074 1.00 90.88 123 ARG A CA 1
ATOM 970 C C . ARG A 1 123 ? 6.157 7.740 -25.596 1.00 90.88 123 ARG A C 1
ATOM 972 O O . ARG A 1 123 ? 5.314 6.976 -25.128 1.00 90.88 123 ARG A O 1
ATOM 979 N N . LEU A 1 124 ? 5.881 8.644 -26.537 1.00 79.50 124 LEU A N 1
ATOM 980 C CA . LEU A 1 124 ? 4.564 8.781 -27.158 1.00 79.50 124 LEU A CA 1
ATOM 981 C C . LEU A 1 124 ? 4.153 7.479 -27.853 1.00 79.50 124 LEU A C 1
ATOM 983 O O . LEU A 1 124 ? 3.059 6.982 -27.604 1.00 79.50 124 LEU A O 1
ATOM 987 N N . VAL A 1 125 ? 5.045 6.907 -28.667 1.00 80.69 125 VAL A N 1
ATOM 988 C CA . VAL A 1 125 ? 4.785 5.672 -29.418 1.00 80.69 125 VAL A CA 1
ATOM 989 C C . VAL A 1 125 ? 4.476 4.507 -28.485 1.00 80.69 125 VAL A C 1
ATOM 991 O O . VAL A 1 125 ? 3.436 3.877 -28.648 1.00 80.69 125 VAL A O 1
ATOM 994 N N . ILE A 1 126 ? 5.325 4.233 -27.490 1.00 86.88 126 ILE A N 1
ATOM 995 C CA . ILE A 1 126 ? 5.128 3.098 -26.573 1.00 86.88 126 ILE A CA 1
ATOM 996 C C . ILE A 1 126 ? 3.809 3.244 -25.808 1.00 86.88 126 ILE A C 1
ATOM 998 O O . ILE A 1 126 ? 3.051 2.282 -25.711 1.00 86.88 126 ILE A O 1
ATOM 1002 N N . ASN A 1 127 ? 3.505 4.445 -25.308 1.00 84.62 127 ASN A N 1
ATOM 1003 C CA . ASN A 1 127 ? 2.277 4.695 -24.552 1.00 84.62 127 ASN A CA 1
ATOM 1004 C C . ASN A 1 127 ? 1.010 4.654 -25.423 1.00 84.62 127 ASN A C 1
ATOM 1006 O O . ASN A 1 127 ? -0.062 4.319 -24.922 1.00 84.62 127 ASN A O 1
ATOM 1010 N N . LEU A 1 128 ? 1.102 5.032 -26.702 1.00 75.94 128 LEU A N 1
ATOM 1011 C CA . LEU A 1 128 ? -0.014 4.931 -27.640 1.00 75.94 128 LEU A CA 1
ATOM 1012 C C . LEU A 1 128 ? -0.259 3.470 -28.021 1.00 75.94 128 LEU A C 1
ATOM 1014 O O . LEU A 1 128 ? -1.394 3.002 -27.970 1.00 75.94 128 LEU A O 1
ATOM 1018 N N . VAL A 1 129 ? 0.807 2.744 -28.361 1.00 76.38 129 VAL A N 1
ATOM 1019 C CA . VAL A 1 129 ? 0.751 1.334 -28.762 1.00 76.38 129 VAL A CA 1
ATOM 1020 C C . VAL A 1 129 ? 0.220 0.465 -27.620 1.00 76.38 129 VAL A C 1
ATOM 1022 O O . VAL A 1 129 ? -0.689 -0.330 -27.849 1.00 76.38 129 VAL A O 1
ATOM 1025 N N . SER A 1 130 ? 0.695 0.665 -26.386 1.00 83.25 130 SER A N 1
ATOM 1026 C CA . SER A 1 130 ? 0.210 -0.093 -25.226 1.00 83.25 130 SER A CA 1
ATOM 1027 C C . SER A 1 130 ? -1.289 0.071 -24.984 1.00 83.25 130 SER A C 1
ATOM 1029 O O . SER A 1 130 ? -1.975 -0.905 -24.683 1.00 83.25 130 SER A O 1
ATOM 1031 N N . LYS A 1 131 ? -1.804 1.295 -25.144 1.00 81.44 131 LYS A N 1
ATOM 1032 C CA . LYS A 1 131 ? -3.227 1.608 -24.969 1.00 81.44 131 LYS A CA 1
ATOM 1033 C C . LYS A 1 131 ? -4.093 1.107 -26.117 1.00 81.44 131 LYS A C 1
ATOM 1035 O O . LYS A 1 131 ? -5.194 0.637 -25.871 1.00 81.44 131 LYS A O 1
ATOM 1040 N N . THR A 1 132 ? -3.611 1.240 -27.350 1.00 73.44 132 THR A N 1
ATOM 1041 C CA . THR A 1 132 ? -4.412 0.967 -28.553 1.00 73.44 132 THR A CA 1
ATOM 1042 C C . THR A 1 132 ? -4.581 -0.529 -28.784 1.00 73.44 132 THR A C 1
ATOM 1044 O O . THR A 1 132 ? -5.668 -0.975 -29.125 1.00 73.44 132 THR A O 1
ATOM 1047 N N . TYR A 1 133 ? -3.518 -1.308 -28.578 1.00 79.38 133 TYR A N 1
ATOM 1048 C CA . TYR A 1 133 ? -3.505 -2.731 -28.922 1.00 79.38 133 TYR A CA 1
ATOM 1049 C C . TYR A 1 133 ? -3.738 -3.664 -27.731 1.00 79.38 133 TYR A C 1
ATOM 1051 O O . TYR A 1 133 ? -3.769 -4.875 -27.918 1.00 79.38 133 TYR A O 1
ATOM 1059 N N . GLY A 1 134 ? -3.896 -3.122 -26.517 1.00 78.75 134 GLY A N 1
ATOM 1060 C CA . GLY A 1 134 ? -4.313 -3.894 -25.347 1.00 78.75 134 GLY A CA 1
ATOM 1061 C C . GLY A 1 134 ? -3.414 -5.097 -25.049 1.00 78.75 134 GLY A C 1
ATOM 1062 O O . GLY A 1 134 ? -3.908 -6.212 -24.954 1.00 78.75 134 GLY A O 1
ATOM 1063 N N . ILE A 1 135 ? -2.105 -4.877 -24.859 1.00 85.88 135 ILE A N 1
ATOM 1064 C CA . ILE A 1 135 ? -1.081 -5.936 -24.652 1.00 85.88 135 ILE A CA 1
ATOM 1065 C C . ILE A 1 135 ? -1.390 -6.844 -23.427 1.00 85.88 135 ILE A C 1
ATOM 1067 O O . ILE A 1 135 ? -0.757 -7.877 -23.228 1.00 85.88 135 ILE A O 1
ATOM 1071 N N . GLY A 1 136 ? -2.379 -6.487 -22.599 1.00 88.94 136 GLY A N 1
ATOM 1072 C CA . GLY A 1 136 ? -2.867 -7.301 -21.479 1.00 88.94 136 GLY A CA 1
ATOM 1073 C C . GLY A 1 136 ? -1.969 -7.264 -20.244 1.00 88.94 136 GLY A C 1
ATOM 1074 O O . GLY A 1 136 ? -2.335 -7.797 -19.204 1.00 88.94 136 GLY A O 1
ATOM 1075 N N . ILE A 1 137 ? -0.821 -6.590 -20.337 1.00 94.81 137 ILE A N 1
ATOM 1076 C CA . ILE A 1 137 ? 0.145 -6.429 -19.252 1.00 94.81 137 ILE A CA 1
ATOM 1077 C C . ILE A 1 137 ? 0.454 -4.950 -19.002 1.00 94.81 137 ILE A C 1
ATOM 1079 O O . ILE A 1 137 ? 0.429 -4.143 -19.943 1.00 94.81 137 ILE A O 1
ATOM 1083 N N . PRO A 1 138 ? 0.793 -4.562 -17.758 1.00 94.75 138 PRO A N 1
ATOM 1084 C CA . PRO A 1 138 ? 1.307 -3.233 -17.466 1.00 94.75 138 PRO A CA 1
ATOM 1085 C C . PRO A 1 138 ? 2.514 -2.899 -18.346 1.00 94.75 138 PRO A C 1
ATOM 1087 O O . PRO A 1 138 ? 3.565 -3.536 -18.266 1.00 94.75 138 PRO A O 1
ATOM 1090 N N . CYS A 1 139 ? 2.377 -1.877 -19.187 1.00 95.88 139 CYS A N 1
ATOM 1091 C CA . CYS A 1 139 ? 3.471 -1.423 -20.031 1.00 95.88 139 CYS A CA 1
ATOM 1092 C C . CYS A 1 139 ? 3.464 0.092 -20.255 1.00 95.88 139 CYS A C 1
ATOM 1094 O O . CYS A 1 139 ? 2.417 0.743 -20.243 1.00 95.88 139 CYS A O 1
ATOM 1096 N N . GLY A 1 140 ? 4.652 0.672 -20.430 1.00 94.50 140 GLY A N 1
ATOM 1097 C CA . GLY A 1 140 ? 4.802 2.101 -20.705 1.00 94.50 140 GLY A CA 1
ATOM 1098 C C . GLY A 1 140 ? 6.228 2.611 -20.535 1.00 94.50 140 GLY A C 1
ATOM 1099 O O . GLY A 1 140 ? 7.157 1.844 -20.298 1.00 94.50 140 GLY A O 1
ATOM 1100 N N . VAL A 1 141 ? 6.396 3.929 -20.622 1.00 95.25 141 VAL A N 1
ATOM 1101 C CA . VAL A 1 141 ? 7.674 4.597 -20.332 1.00 95.25 141 VAL A CA 1
ATOM 1102 C C . VAL A 1 141 ? 7.584 5.391 -19.031 1.00 95.25 141 VAL A C 1
ATOM 1104 O O . VAL A 1 141 ? 6.637 6.149 -18.815 1.00 95.25 141 VAL A O 1
ATOM 1107 N N . VAL A 1 142 ? 8.590 5.233 -18.174 1.00 93.44 142 VAL A N 1
ATOM 1108 C CA . VAL A 1 142 ? 8.767 5.948 -16.904 1.00 93.44 142 VAL A CA 1
ATOM 1109 C C . VAL A 1 142 ? 9.941 6.924 -16.974 1.00 93.44 142 VAL A C 1
ATOM 1111 O O . VAL A 1 142 ? 10.706 6.938 -17.938 1.00 93.44 142 VAL A O 1
ATOM 1114 N N . SER A 1 143 ? 10.075 7.789 -15.967 1.00 87.19 143 SER A N 1
ATOM 1115 C CA . SER A 1 143 ? 11.048 8.886 -16.012 1.00 87.19 143 SER A CA 1
ATOM 1116 C C . SER A 1 143 ? 12.470 8.492 -15.616 1.00 87.19 143 SER A C 1
ATOM 1118 O O . SER A 1 143 ? 13.379 9.271 -15.865 1.00 87.19 143 SER A O 1
ATOM 1120 N N . SER A 1 144 ? 12.678 7.340 -14.973 1.00 92.56 144 SER A N 1
ATOM 1121 C CA . SER A 1 144 ? 14.001 6.940 -14.483 1.00 92.56 144 SER A CA 1
ATOM 1122 C C . SER A 1 144 ? 14.143 5.428 -14.325 1.00 92.56 144 SER A C 1
ATOM 1124 O O . SER A 1 144 ? 13.154 4.715 -14.135 1.00 92.56 144 SER A O 1
ATOM 1126 N N . TYR A 1 145 ? 15.396 4.958 -14.313 1.00 96.19 145 TYR A N 1
ATOM 1127 C CA . TYR A 1 145 ? 15.761 3.580 -13.965 1.00 96.19 145 TYR A CA 1
ATOM 1128 C C . TYR A 1 145 ? 15.126 3.132 -12.639 1.00 96.19 145 TYR A C 1
ATOM 1130 O O . TYR A 1 145 ? 14.534 2.058 -12.548 1.00 96.19 145 TYR A O 1
ATOM 1138 N N . ARG A 1 146 ? 15.173 4.004 -11.621 1.00 91.44 146 ARG A N 1
ATOM 1139 C CA . ARG A 1 146 ? 14.590 3.761 -10.294 1.00 91.44 146 ARG A CA 1
ATOM 1140 C C . ARG A 1 146 ? 13.104 3.429 -10.360 1.00 91.44 146 ARG A C 1
ATOM 1142 O O . ARG A 1 146 ? 12.682 2.408 -9.821 1.00 91.44 146 ARG A O 1
ATOM 1149 N N . GLN A 1 147 ? 12.325 4.232 -11.085 1.00 87.50 147 GLN A N 1
ATOM 1150 C CA . GLN A 1 147 ? 10.900 3.963 -11.263 1.00 87.50 147 GLN A CA 1
ATOM 1151 C C . GLN A 1 147 ? 10.641 2.671 -12.043 1.00 87.50 147 GLN A C 1
ATOM 1153 O O . GLN A 1 147 ? 9.692 1.959 -11.716 1.00 87.50 147 GLN A O 1
ATOM 1158 N N . ALA A 1 148 ? 11.465 2.357 -13.048 1.00 96.00 148 ALA A N 1
ATOM 1159 C CA . ALA A 1 148 ? 11.301 1.143 -13.846 1.00 96.00 148 ALA A CA 1
ATOM 1160 C C . ALA A 1 148 ? 11.486 -0.108 -12.977 1.00 96.00 148 ALA A C 1
ATOM 1162 O O . ALA A 1 148 ? 10.618 -0.979 -12.969 1.00 96.00 148 ALA A O 1
ATOM 1163 N N . VAL A 1 149 ? 12.556 -0.149 -12.173 1.00 95.75 149 VAL A N 1
ATOM 1164 C CA . VAL A 1 149 ? 12.837 -1.256 -11.244 1.00 95.75 149 VAL A CA 1
ATOM 1165 C C . VAL A 1 149 ? 11.738 -1.397 -10.190 1.00 95.75 149 VAL A C 1
ATOM 1167 O O . VAL A 1 149 ? 11.268 -2.507 -9.954 1.00 95.75 149 VAL A O 1
ATOM 1170 N N . ILE A 1 150 ? 11.288 -0.295 -9.575 1.00 86.94 150 ILE A N 1
ATOM 1171 C CA . ILE A 1 150 ? 10.222 -0.333 -8.558 1.00 86.94 150 ILE A CA 1
ATOM 1172 C C . ILE A 1 150 ? 8.922 -0.889 -9.144 1.00 86.94 150 ILE A C 1
ATOM 1174 O O . ILE A 1 150 ? 8.309 -1.770 -8.542 1.00 86.94 150 ILE A O 1
ATOM 1178 N N . ARG A 1 151 ? 8.504 -0.416 -10.325 1.00 90.88 151 ARG A N 1
ATOM 1179 C CA . ARG A 1 151 ? 7.269 -0.902 -10.957 1.00 90.88 151 ARG A CA 1
ATOM 1180 C C . ARG A 1 151 ? 7.378 -2.359 -11.386 1.00 90.88 151 ARG A C 1
ATOM 1182 O O . ARG A 1 151 ? 6.444 -3.112 -11.139 1.00 90.88 151 ARG A O 1
ATOM 1189 N N . ALA A 1 152 ? 8.510 -2.756 -11.965 1.00 96.31 152 ALA A N 1
ATOM 1190 C CA . ALA A 1 152 ? 8.771 -4.148 -12.319 1.00 96.31 152 ALA A CA 1
ATOM 1191 C C . ALA A 1 152 ? 8.659 -5.066 -11.094 1.00 96.31 152 ALA A C 1
ATOM 1193 O O . ALA A 1 152 ? 7.939 -6.060 -11.125 1.00 96.31 152 ALA A O 1
ATOM 1194 N N . ARG A 1 153 ? 9.296 -4.692 -9.976 1.00 93.50 153 ARG A N 1
ATOM 1195 C CA . ARG A 1 153 ? 9.204 -5.446 -8.719 1.00 93.50 153 ARG A CA 1
ATOM 1196 C C . ARG A 1 153 ? 7.796 -5.499 -8.156 1.00 93.50 153 ARG A C 1
ATOM 1198 O O . ARG A 1 153 ? 7.372 -6.566 -7.740 1.00 93.50 153 ARG A O 1
ATOM 1205 N N . SER A 1 154 ? 7.081 -4.377 -8.155 1.00 87.50 154 SER A N 1
ATOM 1206 C CA . SER A 1 154 ? 5.697 -4.338 -7.680 1.00 87.50 154 SER A CA 1
ATOM 1207 C C . SER A 1 154 ? 4.830 -5.344 -8.434 1.00 87.50 154 SER A C 1
ATOM 1209 O O . SER A 1 154 ? 4.090 -6.080 -7.796 1.00 87.50 154 SER A O 1
ATOM 1211 N N . VAL A 1 155 ? 4.955 -5.421 -9.764 1.00 92.19 155 VAL A N 1
ATOM 1212 C CA . VAL A 1 155 ? 4.199 -6.389 -10.576 1.00 92.19 155 VAL A CA 1
ATOM 1213 C C . VAL A 1 155 ? 4.598 -7.830 -10.247 1.00 92.19 155 VAL A C 1
ATOM 1215 O O . VAL A 1 155 ? 3.721 -8.679 -10.103 1.00 92.19 155 VAL A O 1
ATOM 1218 N N . LEU A 1 156 ? 5.897 -8.109 -10.085 1.00 95.19 156 LEU A N 1
ATOM 1219 C CA . LEU A 1 156 ? 6.385 -9.438 -9.696 1.00 95.19 156 LEU A CA 1
ATOM 1220 C C . LEU A 1 156 ? 5.818 -9.877 -8.336 1.00 95.19 156 LEU A C 1
ATOM 1222 O O . LEU A 1 156 ? 5.252 -10.962 -8.234 1.00 95.19 156 LEU A O 1
ATOM 1226 N N . VAL A 1 157 ? 5.898 -9.011 -7.322 1.00 87.94 157 VAL A N 1
ATOM 1227 C CA . VAL A 1 157 ? 5.400 -9.289 -5.964 1.00 87.94 157 VAL A CA 1
ATOM 1228 C C . VAL A 1 157 ? 3.886 -9.490 -5.960 1.00 87.94 157 VAL A C 1
ATOM 1230 O O . VAL A 1 157 ? 3.404 -10.463 -5.388 1.00 87.94 157 VAL A O 1
ATOM 1233 N N . SER A 1 158 ? 3.126 -8.629 -6.645 1.00 83.69 158 SER A N 1
ATOM 1234 C CA . SER A 1 158 ? 1.671 -8.792 -6.781 1.00 83.69 158 SER A CA 1
ATOM 1235 C C . SER A 1 158 ? 1.272 -10.074 -7.518 1.00 83.69 158 SER A C 1
ATOM 1237 O O . SER A 1 158 ? 0.149 -10.537 -7.359 1.00 83.69 158 SER A O 1
ATOM 1239 N N . SER A 1 159 ? 2.187 -10.658 -8.295 1.00 90.81 159 SER A N 1
ATOM 1240 C CA . SER A 1 159 ? 1.998 -11.939 -8.984 1.00 90.81 159 SER A CA 1
ATOM 1241 C C . SER A 1 159 ? 2.512 -13.138 -8.171 1.00 90.81 159 SER A C 1
ATOM 1243 O O . SER A 1 159 ? 2.639 -14.231 -8.715 1.00 90.81 159 SER A O 1
ATOM 1245 N N . GLY A 1 160 ? 2.846 -12.944 -6.888 1.00 91.25 160 GLY A N 1
ATOM 1246 C CA . GLY A 1 160 ? 3.327 -13.999 -5.991 1.00 91.25 160 GLY A CA 1
ATOM 1247 C C . GLY A 1 160 ? 4.777 -14.434 -6.228 1.00 91.25 160 GLY A C 1
ATOM 1248 O O . GLY A 1 160 ? 5.189 -15.477 -5.726 1.00 91.25 160 GLY A O 1
ATOM 1249 N N . ILE A 1 161 ? 5.561 -13.669 -6.993 1.00 93.69 161 ILE A N 1
ATOM 1250 C CA . ILE A 1 161 ? 6.958 -14.002 -7.289 1.00 93.69 161 ILE A CA 1
ATOM 1251 C C . ILE A 1 161 ? 7.853 -13.367 -6.235 1.00 93.69 161 ILE A C 1
ATOM 1253 O O . ILE A 1 161 ? 7.943 -12.139 -6.131 1.00 93.69 161 ILE A O 1
ATOM 1257 N N . ASP A 1 162 ? 8.560 -14.211 -5.487 1.00 88.50 162 ASP A N 1
ATOM 1258 C CA . ASP A 1 162 ? 9.574 -13.754 -4.548 1.00 88.50 162 ASP A CA 1
ATOM 1259 C C . ASP A 1 162 ? 10.738 -13.097 -5.307 1.00 88.50 162 ASP A C 1
ATOM 1261 O O . ASP A 1 162 ? 11.399 -13.698 -6.157 1.00 88.50 162 ASP A O 1
ATOM 1265 N N . THR A 1 163 ? 10.989 -11.825 -5.000 1.00 87.00 163 THR A N 1
ATOM 1266 C CA . THR A 1 163 ? 12.080 -11.062 -5.615 1.00 87.00 163 THR A CA 1
ATOM 1267 C C . THR A 1 163 ? 13.384 -11.142 -4.824 1.00 87.00 163 THR A C 1
ATOM 1269 O O . THR A 1 163 ? 14.349 -10.494 -5.221 1.00 87.00 163 THR A O 1
ATOM 1272 N N . GLY A 1 164 ? 13.450 -11.933 -3.745 1.00 74.56 164 GLY A N 1
ATOM 1273 C CA . GLY A 1 164 ? 14.670 -12.158 -2.963 1.00 74.56 164 GLY A CA 1
ATOM 1274 C C . GLY A 1 164 ? 15.107 -10.944 -2.144 1.00 74.56 164 GLY A C 1
ATOM 1275 O O . GLY A 1 164 ? 16.261 -10.839 -1.738 1.00 74.56 164 GLY A O 1
ATOM 1276 N N . GLN A 1 165 ? 14.195 -10.002 -1.919 1.00 65.56 165 GLN A N 1
ATOM 1277 C CA . GLN A 1 165 ? 14.428 -8.863 -1.054 1.00 65.56 165 GLN A CA 1
ATOM 1278 C C . GLN A 1 165 ? 13.194 -8.630 -0.198 1.00 65.56 165 GLN A C 1
ATOM 1280 O O . GLN A 1 165 ? 12.192 -8.084 -0.672 1.00 65.56 165 GLN A O 1
ATOM 1285 N N . ASN A 1 166 ? 13.330 -8.968 1.080 1.00 50.34 166 ASN A N 1
ATOM 1286 C CA . ASN A 1 166 ? 12.552 -8.334 2.122 1.00 50.34 166 ASN A CA 1
ATOM 1287 C C . ASN A 1 166 ? 12.771 -6.825 1.958 1.00 50.34 166 ASN A C 1
ATOM 1289 O O . ASN A 1 166 ? 13.881 -6.322 2.152 1.00 50.34 166 ASN A O 1
ATOM 1293 N N . ASN A 1 167 ? 11.716 -6.086 1.599 1.00 56.66 167 ASN A N 1
ATOM 1294 C CA . ASN A 1 167 ? 11.610 -4.712 2.087 1.00 56.66 167 ASN A CA 1
ATOM 1295 C C . ASN A 1 167 ? 11.969 -4.761 3.578 1.00 56.66 167 ASN A C 1
ATOM 1297 O O . ASN A 1 167 ? 11.668 -5.769 4.217 1.00 56.66 167 ASN A O 1
ATOM 1301 N N . SER A 1 168 ? 12.637 -3.747 4.125 1.00 61.28 168 SER A N 1
ATOM 1302 C CA . SER A 1 168 ? 12.870 -3.644 5.568 1.00 61.28 168 SER A CA 1
ATOM 1303 C C . SER A 1 168 ? 11.516 -3.562 6.281 1.00 61.28 168 SER A C 1
ATOM 1305 O O . SER A 1 168 ? 11.003 -2.497 6.597 1.00 61.28 168 SER A O 1
ATOM 1307 N N . GLN A 1 169 ? 10.871 -4.712 6.418 1.00 74.75 169 GLN A N 1
ATOM 1308 C CA . GLN A 1 169 ? 9.616 -4.905 7.084 1.00 74.75 169 GLN A CA 1
ATOM 1309 C C . GLN A 1 169 ? 10.015 -5.337 8.475 1.00 74.75 169 GLN A C 1
ATOM 1311 O O . GLN A 1 169 ? 10.424 -6.475 8.697 1.00 74.75 169 GLN A O 1
ATOM 1316 N N . ILE A 1 170 ? 9.960 -4.389 9.399 1.00 78.44 170 ILE A N 1
ATOM 1317 C CA . ILE A 1 170 ? 10.022 -4.731 10.808 1.00 78.44 170 ILE A CA 1
ATOM 1318 C C . ILE A 1 170 ? 8.653 -5.311 11.132 1.00 78.44 170 ILE A C 1
ATOM 1320 O O . ILE A 1 170 ? 7.653 -4.598 11.077 1.00 78.44 170 ILE A O 1
ATOM 1324 N N . SER A 1 171 ? 8.594 -6.606 11.414 1.00 82.00 171 SER A N 1
ATOM 1325 C CA . SER A 1 171 ? 7.420 -7.249 11.994 1.00 82.00 171 SER A CA 1
ATOM 1326 C C . SER A 1 171 ? 7.735 -7.623 13.429 1.00 82.00 171 SER A C 1
ATOM 1328 O O . SER A 1 171 ? 8.763 -8.249 13.687 1.00 82.00 171 SER A O 1
ATOM 1330 N N . TRP A 1 172 ? 6.847 -7.269 14.346 1.00 90.44 172 TRP A N 1
ATOM 1331 C CA . TRP A 1 172 ? 6.956 -7.659 15.741 1.00 90.44 172 TRP A CA 1
ATOM 1332 C C . TRP A 1 172 ? 5.603 -8.121 16.265 1.00 90.44 172 TRP A C 1
ATOM 1334 O O . TRP A 1 172 ? 4.554 -7.633 15.849 1.00 90.44 172 TRP A O 1
ATOM 1344 N N . THR A 1 173 ? 5.645 -9.089 17.168 1.00 84.12 173 THR A N 1
ATOM 1345 C CA . THR A 1 173 ? 4.506 -9.603 17.927 1.00 84.12 173 THR A CA 1
ATOM 1346 C C . THR A 1 173 ? 4.973 -9.713 19.371 1.00 84.12 173 THR A C 1
ATOM 1348 O O . THR A 1 173 ? 6.117 -10.114 19.591 1.00 84.12 173 THR A O 1
ATOM 1351 N N . ASN A 1 174 ? 4.146 -9.302 20.330 1.00 81.56 174 ASN A N 1
ATOM 1352 C CA . ASN A 1 174 ? 4.485 -9.456 21.742 1.00 81.56 174 ASN A CA 1
ATOM 1353 C C . ASN A 1 174 ? 4.495 -10.933 22.157 1.00 81.56 174 ASN A C 1
ATOM 1355 O O . ASN A 1 174 ? 3.932 -11.782 21.465 1.00 81.56 174 ASN A O 1
ATOM 1359 N N . ASP A 1 175 ? 5.107 -11.230 23.301 1.00 79.81 175 ASP A N 1
ATOM 1360 C CA . ASP A 1 175 ? 5.309 -12.609 23.766 1.00 79.81 175 ASP A CA 1
ATOM 1361 C C . ASP A 1 175 ? 3.987 -13.375 23.955 1.00 79.81 175 ASP A C 1
ATOM 1363 O O . ASP A 1 175 ? 3.915 -14.577 23.713 1.00 79.81 175 ASP A O 1
ATOM 1367 N N . GLU A 1 176 ? 2.915 -12.667 24.318 1.00 75.25 176 GLU A N 1
ATOM 1368 C CA . GLU A 1 176 ? 1.570 -13.227 24.495 1.00 75.25 176 GLU A CA 1
ATOM 1369 C C . GLU A 1 176 ? 0.787 -13.396 23.181 1.00 75.25 176 GLU A C 1
ATOM 1371 O O . GLU A 1 176 ? -0.313 -13.949 23.180 1.00 75.25 176 GLU A O 1
ATOM 1376 N N . GLY A 1 177 ? 1.285 -12.870 22.058 1.00 82.75 177 GLY A N 1
ATOM 1377 C CA . GLY A 1 177 ? 0.573 -12.870 20.776 1.00 82.75 177 GLY A CA 1
ATOM 1378 C C . GLY A 1 177 ? -0.679 -11.984 20.732 1.00 82.75 177 GLY A C 1
ATOM 1379 O O . GLY A 1 177 ? -1.401 -11.986 19.734 1.00 82.75 177 GLY A O 1
ATOM 1380 N N . THR A 1 178 ? -0.954 -11.218 21.790 1.00 88.50 178 THR A N 1
ATOM 1381 C CA . THR A 1 178 ? -2.139 -10.362 21.912 1.00 88.50 178 THR A CA 1
ATOM 1382 C C . THR A 1 178 ? -2.047 -9.100 21.064 1.00 88.50 178 THR A C 1
ATOM 1384 O O . THR A 1 178 ? -3.083 -8.518 20.749 1.00 88.50 178 THR A O 1
ATOM 1387 N N . PHE A 1 179 ? -0.846 -8.686 20.647 1.00 92.25 179 PHE A N 1
ATOM 1388 C CA . PHE A 1 179 ? -0.624 -7.530 19.785 1.00 92.25 179 PHE A CA 1
ATOM 1389 C C . PHE A 1 179 ? 0.544 -7.737 18.823 1.00 92.25 179 PHE A C 1
ATOM 1391 O O . PHE A 1 179 ? 1.607 -8.242 19.181 1.00 92.25 179 PHE A O 1
ATOM 1398 N N . SER A 1 180 ? 0.359 -7.279 17.589 1.00 92.25 180 SER A N 1
ATOM 1399 C CA . SER A 1 180 ? 1.386 -7.295 16.555 1.00 92.25 180 SER A CA 1
ATOM 1400 C C . SER A 1 180 ? 1.371 -6.014 15.734 1.00 92.25 180 SER A C 1
ATOM 1402 O O . SER A 1 180 ? 0.343 -5.348 15.567 1.00 92.25 180 SER A O 1
ATOM 1404 N N . TYR A 1 181 ? 2.532 -5.677 15.183 1.00 94.94 181 TYR A N 1
ATOM 1405 C CA . TYR A 1 181 ? 2.639 -4.649 14.165 1.00 94.94 181 TYR A CA 1
ATOM 1406 C C . TYR A 1 181 ? 3.618 -5.027 13.066 1.00 94.94 181 TYR A C 1
ATOM 1408 O O . TYR A 1 181 ? 4.556 -5.802 13.249 1.00 94.94 181 TYR A O 1
ATOM 1416 N N . SER A 1 182 ? 3.419 -4.405 11.910 1.00 92.62 182 SER A N 1
ATOM 1417 C CA . SER A 1 182 ? 4.404 -4.395 10.837 1.00 92.62 182 SER A CA 1
ATOM 1418 C C . SER A 1 182 ? 4.635 -2.976 10.353 1.00 92.62 182 SER A C 1
ATOM 1420 O O . SER A 1 182 ? 3.664 -2.268 10.096 1.00 92.62 182 SER A O 1
ATOM 1422 N N . ILE A 1 183 ? 5.892 -2.586 10.183 1.00 93.56 183 ILE A N 1
ATOM 1423 C CA . ILE A 1 183 ? 6.318 -1.280 9.679 1.00 93.56 183 ILE A CA 1
ATOM 1424 C C . ILE A 1 183 ? 7.151 -1.517 8.430 1.00 93.56 183 ILE A C 1
ATOM 1426 O O . ILE A 1 183 ? 8.052 -2.351 8.436 1.00 93.56 183 ILE A O 1
ATOM 1430 N N . SER A 1 184 ? 6.850 -0.805 7.351 1.00 89.31 184 SER A N 1
ATOM 1431 C CA . SER A 1 184 ? 7.593 -0.917 6.102 1.00 89.31 184 SER A CA 1
ATOM 1432 C C . SER A 1 184 ? 7.445 0.331 5.241 1.00 89.31 184 SER A C 1
ATOM 1434 O O . SER A 1 184 ? 6.514 1.124 5.374 1.00 89.31 184 SER A O 1
ATOM 1436 N N . TRP A 1 185 ? 8.349 0.479 4.284 1.00 89.25 185 TRP A N 1
ATOM 1437 C CA . TRP A 1 185 ? 8.188 1.438 3.204 1.00 89.25 185 TRP A CA 1
ATOM 1438 C C . TRP A 1 185 ? 7.587 0.746 1.981 1.00 89.25 185 TRP A C 1
ATOM 1440 O O . TRP A 1 185 ? 8.225 -0.126 1.393 1.00 89.25 185 TRP A O 1
ATOM 1450 N N . LEU A 1 186 ? 6.395 1.166 1.547 1.00 84.94 186 LEU A N 1
ATOM 1451 C CA . LEU A 1 186 ? 5.785 0.636 0.315 1.00 84.94 186 LEU A CA 1
ATOM 1452 C C . LEU A 1 186 ? 6.524 1.131 -0.929 1.00 84.94 186 LEU A C 1
ATOM 1454 O O . LEU A 1 186 ? 6.586 0.454 -1.952 1.00 84.94 186 LEU A O 1
ATOM 1458 N N . ASN A 1 187 ? 7.059 2.350 -0.854 1.00 83.56 187 ASN A N 1
ATOM 1459 C CA . ASN A 1 187 ? 7.901 2.956 -1.878 1.00 83.56 187 ASN A CA 1
ATOM 1460 C C . ASN A 1 187 ? 8.751 4.084 -1.265 1.00 83.56 187 ASN A C 1
ATOM 1462 O O . ASN A 1 187 ? 8.929 4.161 -0.052 1.00 83.56 187 ASN A O 1
ATOM 1466 N N . GLU A 1 188 ? 9.312 4.959 -2.097 1.00 82.81 188 GLU A N 1
ATOM 1467 C CA . GLU A 1 188 ? 10.183 6.082 -1.704 1.00 82.81 188 GLU A CA 1
ATOM 1468 C C . GLU A 1 188 ? 9.500 7.148 -0.844 1.00 82.81 188 GLU A C 1
ATOM 1470 O O . GLU A 1 188 ? 10.151 7.838 -0.070 1.00 82.81 188 GLU A O 1
ATOM 1475 N N . SER A 1 189 ? 8.189 7.264 -0.990 1.00 88.44 189 SER A N 1
ATOM 1476 C CA . SER A 1 189 ? 7.392 8.370 -0.469 1.00 88.44 189 SER A CA 1
ATOM 1477 C C . SER A 1 189 ? 6.234 7.912 0.404 1.00 88.44 189 SER A C 1
ATOM 1479 O O . SER A 1 189 ? 5.484 8.754 0.868 1.00 88.44 189 SER A O 1
ATOM 1481 N N . VAL A 1 190 ? 6.040 6.606 0.600 1.00 91.94 190 VAL A N 1
ATOM 1482 C CA . VAL A 1 190 ? 4.901 6.073 1.353 1.00 91.94 190 VAL A CA 1
ATOM 1483 C C . VAL A 1 190 ? 5.404 5.159 2.457 1.00 91.94 190 VAL A C 1
ATOM 1485 O O . VAL A 1 190 ? 5.879 4.050 2.194 1.00 91.94 190 VAL A O 1
ATOM 1488 N N . PHE A 1 191 ? 5.287 5.656 3.681 1.00 93.38 191 PHE A N 1
ATOM 1489 C CA . PHE A 1 191 ? 5.523 4.912 4.905 1.00 93.38 191 PHE A CA 1
ATOM 1490 C C . PHE A 1 191 ? 4.240 4.190 5.306 1.00 93.38 191 PHE A C 1
ATOM 1492 O O . PHE A 1 191 ? 3.180 4.814 5.367 1.00 93.38 191 PHE A O 1
ATOM 1499 N N . PHE A 1 192 ? 4.320 2.889 5.558 1.00 93.69 192 PHE A N 1
ATOM 1500 C CA . PHE A 1 192 ? 3.175 2.064 5.914 1.00 93.69 192 PHE A CA 1
ATOM 1501 C C . PHE A 1 192 ? 3.418 1.333 7.220 1.00 93.69 192 PHE A C 1
ATOM 1503 O O . PHE A 1 192 ? 4.464 0.717 7.418 1.00 93.69 192 PHE A O 1
ATOM 1510 N N . TYR A 1 193 ? 2.418 1.350 8.088 1.00 94.62 193 TYR A N 1
ATOM 1511 C CA . TYR A 1 193 ? 2.408 0.485 9.250 1.00 94.62 193 TYR A CA 1
ATOM 1512 C C . TYR A 1 193 ? 1.015 -0.067 9.501 1.00 94.62 193 TYR A C 1
ATOM 1514 O O . TYR A 1 193 ? 0.008 0.597 9.259 1.00 94.62 193 TYR A O 1
ATOM 1522 N N . LYS A 1 194 ? 0.978 -1.302 9.985 1.00 94.69 194 LYS A N 1
ATOM 1523 C CA . LYS A 1 194 ? -0.235 -2.034 10.323 1.00 94.69 194 LYS A CA 1
ATOM 1524 C C . LYS A 1 194 ? -0.166 -2.448 11.778 1.00 94.69 194 LYS A C 1
ATOM 1526 O O . LYS A 1 194 ? 0.869 -2.958 12.195 1.00 94.69 194 LYS A O 1
ATOM 1531 N N . LEU A 1 195 ? -1.251 -2.233 12.512 1.00 94.44 195 LEU A N 1
ATOM 1532 C CA . LEU A 1 195 ? -1.408 -2.639 13.904 1.00 94.44 195 LEU A CA 1
ATOM 1533 C C . LEU A 1 195 ? -2.562 -3.642 14.007 1.00 94.44 195 LEU A C 1
ATOM 1535 O O . LEU A 1 195 ? -3.617 -3.438 13.398 1.00 94.44 195 LEU A O 1
ATOM 1539 N N . ALA A 1 196 ? -2.376 -4.706 14.782 1.00 93.81 196 ALA A N 1
ATOM 1540 C CA . ALA A 1 196 ? -3.404 -5.705 15.040 1.00 93.81 196 ALA A CA 1
ATOM 1541 C C . ALA A 1 196 ? -3.352 -6.205 16.492 1.00 93.81 196 ALA A C 1
ATOM 1543 O O . ALA A 1 196 ? -2.277 -6.297 17.077 1.00 93.81 196 ALA A O 1
ATOM 1544 N N . GLY A 1 197 ? -4.509 -6.547 17.060 1.00 92.62 197 GLY A N 1
ATOM 1545 C CA . GLY A 1 197 ? -4.648 -7.039 18.432 1.00 92.62 197 GLY A CA 1
ATOM 1546 C C . GLY A 1 197 ? -4.928 -5.945 19.471 1.00 92.62 197 GLY A C 1
ATOM 1547 O O . GLY A 1 197 ? -5.403 -4.862 19.130 1.00 92.62 197 GLY A O 1
ATOM 1548 N N . CYS A 1 198 ? -4.662 -6.236 20.744 1.00 89.31 198 CYS A N 1
ATOM 1549 C CA . CYS A 1 198 ? -4.902 -5.370 21.901 1.00 89.31 198 CYS A CA 1
ATOM 1550 C C . CYS A 1 198 ? -3.607 -4.679 22.339 1.00 89.31 198 CYS A C 1
ATOM 1552 O O . CYS A 1 198 ? -2.741 -5.294 22.955 1.00 89.31 198 CYS A O 1
ATOM 1554 N N . ILE A 1 199 ? -3.471 -3.388 22.042 1.00 88.56 199 ILE A N 1
ATOM 1555 C CA . ILE A 1 199 ? -2.242 -2.650 22.349 1.00 88.56 199 ILE A CA 1
ATOM 1556 C C . ILE A 1 199 ? -2.043 -2.460 23.861 1.00 88.56 199 ILE A C 1
ATOM 1558 O O . ILE A 1 199 ? -2.919 -1.945 24.553 1.00 88.56 199 ILE A O 1
ATOM 1562 N N . THR A 1 200 ? -0.871 -2.837 24.369 1.00 88.19 200 THR A N 1
ATOM 1563 C CA . THR A 1 200 ? -0.443 -2.565 25.750 1.00 88.19 200 THR A CA 1
ATOM 1564 C C . THR A 1 200 ? 0.444 -1.316 25.806 1.00 88.19 200 THR A C 1
ATOM 1566 O O . THR A 1 200 ? 0.886 -0.800 24.776 1.00 88.19 200 THR A O 1
ATOM 1569 N N . ALA A 1 201 ? 0.711 -0.795 27.009 1.00 84.81 201 ALA A N 1
ATOM 1570 C CA . ALA A 1 201 ? 1.612 0.350 27.175 1.00 84.81 201 ALA A CA 1
ATOM 1571 C C . ALA A 1 201 ? 3.047 0.028 26.713 1.00 84.81 201 ALA A C 1
ATOM 1573 O O . ALA A 1 201 ? 3.638 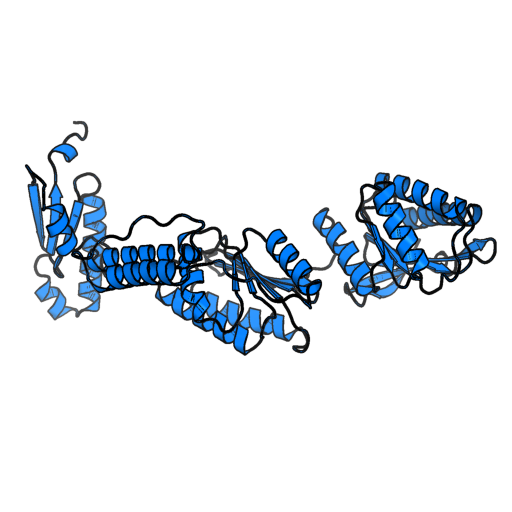0.813 25.979 1.00 84.81 201 ALA A O 1
ATOM 1574 N N . GLU A 1 202 ? 3.560 -1.148 27.072 1.00 87.75 202 GLU A N 1
ATOM 1575 C CA . GLU A 1 202 ? 4.885 -1.627 26.662 1.00 87.75 202 GLU A CA 1
ATOM 1576 C C . GLU A 1 202 ? 4.981 -1.815 25.141 1.00 87.75 202 GLU A C 1
ATOM 1578 O O . GLU A 1 202 ? 5.915 -1.338 24.494 1.00 87.75 202 GLU A O 1
ATOM 1583 N N . ALA A 1 203 ? 3.961 -2.433 24.535 1.00 90.00 203 ALA A N 1
ATOM 1584 C CA . ALA A 1 203 ? 3.904 -2.613 23.090 1.00 90.00 203 ALA A CA 1
ATOM 1585 C C . ALA A 1 203 ? 3.884 -1.275 22.328 1.00 90.00 203 ALA A C 1
ATOM 1587 O O . ALA A 1 203 ? 4.457 -1.170 21.242 1.00 90.00 203 ALA A O 1
ATOM 1588 N N . MET A 1 204 ? 3.254 -0.242 22.901 1.00 87.81 204 MET A N 1
ATOM 1589 C CA . MET A 1 204 ? 3.268 1.116 22.352 1.00 87.81 204 MET A CA 1
ATOM 1590 C C . MET A 1 204 ? 4.671 1.732 22.389 1.00 87.81 204 MET A C 1
ATOM 1592 O O . MET A 1 204 ? 5.103 2.323 21.401 1.00 87.81 204 MET A O 1
ATOM 1596 N N . GLU A 1 205 ? 5.393 1.603 23.502 1.00 88.94 205 GLU A N 1
ATOM 1597 C CA . GLU A 1 205 ? 6.760 2.125 23.631 1.00 88.94 205 GLU A CA 1
ATOM 1598 C C . GLU A 1 205 ? 7.702 1.462 22.630 1.00 88.94 205 GLU A C 1
ATOM 1600 O O . GLU A 1 205 ? 8.457 2.141 21.928 1.00 88.94 205 GLU A O 1
ATOM 1605 N N . LYS A 1 206 ? 7.589 0.142 22.474 1.00 91.50 206 LYS A N 1
ATOM 1606 C CA . LYS A 1 206 ? 8.360 -0.577 21.466 1.00 91.50 206 LYS A CA 1
ATOM 1607 C C . LYS A 1 206 ? 7.998 -0.150 20.038 1.00 91.50 206 LYS A C 1
ATOM 1609 O O . LYS A 1 206 ? 8.900 0.102 19.235 1.00 91.50 206 LYS A O 1
ATOM 1614 N N . LEU A 1 207 ? 6.704 -0.005 19.733 1.00 91.31 207 LEU A N 1
ATOM 1615 C CA . LEU A 1 207 ? 6.236 0.521 18.448 1.00 91.31 207 LEU A CA 1
ATOM 1616 C C . LEU A 1 207 ? 6.861 1.892 18.153 1.00 91.31 207 LEU A C 1
ATOM 1618 O O . LEU A 1 207 ? 7.310 2.121 17.033 1.00 91.31 207 LEU A O 1
ATOM 1622 N N . ILE A 1 208 ? 6.934 2.787 19.144 1.00 88.81 208 ILE A N 1
ATOM 1623 C CA . ILE A 1 208 ? 7.555 4.114 19.007 1.00 88.81 208 ILE A CA 1
ATOM 1624 C C . ILE A 1 208 ? 9.029 4.004 18.610 1.00 88.81 208 ILE A C 1
ATOM 1626 O O . ILE A 1 208 ? 9.471 4.706 17.696 1.00 88.81 208 ILE A O 1
ATOM 1630 N N . VAL A 1 209 ? 9.791 3.142 19.285 1.00 91.56 209 VAL A N 1
ATOM 1631 C CA . VAL A 1 209 ? 11.225 2.951 19.021 1.00 91.56 209 VAL A CA 1
ATOM 1632 C C . VAL A 1 209 ? 11.454 2.412 17.610 1.00 91.56 209 VAL A C 1
ATOM 1634 O O . VAL A 1 209 ? 12.235 2.992 16.849 1.00 91.56 209 VAL A O 1
ATOM 1637 N N . ASP A 1 210 ? 10.735 1.358 17.227 1.00 92.06 210 ASP A N 1
ATOM 1638 C CA . ASP A 1 210 ? 10.889 0.728 15.913 1.00 92.06 210 ASP A CA 1
ATOM 1639 C C . ASP A 1 210 ? 10.428 1.666 14.787 1.00 92.06 210 ASP A C 1
ATOM 1641 O O . ASP A 1 210 ? 11.081 1.765 13.746 1.00 92.06 210 ASP A O 1
ATOM 1645 N N . TYR A 1 211 ? 9.353 2.426 15.019 1.00 91.88 211 TYR A N 1
ATOM 1646 C CA . TYR A 1 211 ? 8.870 3.455 14.102 1.00 91.88 211 TYR A CA 1
ATOM 1647 C C . TYR A 1 211 ? 9.935 4.532 13.859 1.00 91.88 211 TYR A C 1
ATOM 1649 O O . TYR A 1 211 ? 10.254 4.843 12.708 1.00 91.88 211 TYR A O 1
ATOM 1657 N N . LYS A 1 212 ? 10.512 5.090 14.933 1.00 88.81 212 LYS A N 1
ATOM 1658 C CA . LYS A 1 212 ? 11.569 6.111 14.843 1.00 88.81 212 LYS A CA 1
ATOM 1659 C C . LYS A 1 212 ? 12.796 5.569 14.115 1.00 88.81 212 LYS A C 1
ATOM 1661 O O . LYS A 1 212 ? 13.335 6.251 13.246 1.00 88.81 212 LYS A O 1
ATOM 1666 N N . SER A 1 213 ? 13.202 4.336 14.423 1.00 89.00 213 SER A N 1
ATOM 1667 C CA . SER A 1 213 ? 14.323 3.669 13.757 1.00 89.00 213 SER A CA 1
ATOM 1668 C C . SER A 1 213 ? 14.086 3.525 12.251 1.00 89.00 213 SER A C 1
ATOM 1670 O O . SER A 1 213 ? 14.951 3.885 11.452 1.00 89.00 213 SER A O 1
ATOM 1672 N N . GLU A 1 214 ? 12.906 3.057 11.834 1.00 89.62 214 GLU A N 1
ATOM 1673 C CA . GLU A 1 214 ? 12.617 2.813 10.417 1.00 89.62 214 GLU A CA 1
ATOM 1674 C C . GLU A 1 214 ? 12.462 4.103 9.601 1.00 89.62 214 GLU A C 1
ATOM 1676 O O . GLU A 1 214 ? 12.829 4.131 8.422 1.00 89.62 214 GLU A O 1
ATOM 1681 N N . ILE A 1 215 ? 11.968 5.187 10.209 1.00 87.88 215 ILE A N 1
ATOM 1682 C CA . ILE A 1 215 ? 11.974 6.497 9.551 1.00 87.88 215 ILE A CA 1
ATOM 1683 C C . ILE A 1 215 ? 13.387 7.077 9.474 1.00 87.88 215 ILE A C 1
ATOM 1685 O O . ILE A 1 215 ? 13.767 7.556 8.408 1.00 87.88 215 ILE A O 1
ATOM 1689 N N . ALA A 1 216 ? 14.183 6.993 10.544 1.00 86.69 216 ALA A N 1
ATOM 1690 C CA . ALA A 1 216 ? 15.545 7.534 10.574 1.00 86.69 216 ALA A CA 1
ATOM 1691 C C . ALA A 1 216 ? 16.489 6.876 9.550 1.00 86.69 216 ALA A C 1
ATOM 1693 O O . ALA A 1 216 ? 17.442 7.507 9.098 1.00 86.69 216 ALA A O 1
ATOM 1694 N N . LYS A 1 217 ? 16.209 5.632 9.130 1.00 84.31 217 LYS A N 1
ATOM 1695 C CA . LYS A 1 217 ? 16.934 4.956 8.035 1.00 84.31 217 LYS A CA 1
ATOM 1696 C C . LYS A 1 217 ? 16.808 5.668 6.686 1.00 84.31 217 LYS A C 1
ATOM 1698 O O . LYS A 1 217 ? 17.587 5.377 5.777 1.00 84.31 217 LYS A O 1
ATOM 1703 N N . ARG A 1 218 ? 15.830 6.560 6.516 1.00 81.31 218 ARG A N 1
ATOM 1704 C CA . ARG A 1 218 ? 15.724 7.421 5.338 1.00 81.31 218 ARG A CA 1
ATOM 1705 C C . ARG A 1 218 ? 16.115 8.839 5.703 1.00 81.31 218 ARG A C 1
ATOM 1707 O O . ARG A 1 218 ? 15.639 9.379 6.694 1.00 81.31 218 ARG A O 1
ATOM 1714 N N . GLU A 1 219 ? 16.955 9.448 4.867 1.00 70.62 219 GLU A N 1
ATOM 1715 C CA . GLU A 1 219 ? 17.261 10.873 4.974 1.00 70.62 219 GLU A CA 1
ATOM 1716 C C . GLU A 1 219 ? 15.949 11.667 5.058 1.00 70.62 219 GLU A C 1
ATOM 1718 O O . GLU A 1 219 ? 15.089 11.596 4.176 1.00 70.62 219 GLU A O 1
ATOM 1723 N N . THR A 1 220 ? 15.792 12.404 6.156 1.00 58.28 220 THR A N 1
ATOM 1724 C CA . THR A 1 220 ? 14.575 13.111 6.583 1.00 58.28 220 THR A CA 1
ATOM 1725 C C . THR A 1 220 ? 14.151 14.255 5.654 1.00 58.28 220 THR A C 1
ATOM 1727 O O . THR A 1 220 ? 13.134 14.899 5.897 1.00 58.28 220 THR A O 1
ATOM 1730 N N . SER A 1 221 ? 14.894 14.507 4.572 1.00 62.28 221 SER A N 1
ATOM 1731 C CA . SER A 1 221 ? 14.637 15.578 3.605 1.00 62.28 221 SER A CA 1
ATOM 1732 C C . SER A 1 221 ? 13.513 15.261 2.611 1.00 62.28 221 SER A C 1
ATOM 1734 O O . SER A 1 221 ? 12.981 16.173 1.976 1.00 62.28 221 SER A O 1
ATOM 1736 N N . VAL A 1 222 ? 13.119 13.991 2.458 1.00 71.81 222 VAL A N 1
ATOM 1737 C CA . VAL A 1 222 ? 12.075 13.603 1.500 1.00 71.81 222 VAL A CA 1
ATOM 1738 C C . VAL A 1 222 ? 10.703 13.649 2.168 1.00 71.81 222 VAL A C 1
ATOM 1740 O O . VAL A 1 222 ? 10.385 12.853 3.051 1.00 71.81 222 VAL A O 1
ATOM 1743 N N . SER A 1 223 ? 9.855 14.563 1.696 1.00 86.00 223 SER A N 1
ATOM 1744 C CA . SER A 1 223 ? 8.436 14.611 2.053 1.00 86.00 223 SER A CA 1
ATOM 1745 C C . SER A 1 223 ? 7.779 13.248 1.800 1.00 86.00 223 SER A C 1
ATOM 1747 O O . SER A 1 223 ? 7.843 12.738 0.676 1.00 86.00 223 SER A O 1
ATOM 1749 N N . HIS A 1 224 ? 7.139 12.665 2.813 1.00 91.69 224 HIS A N 1
ATOM 1750 C CA . HIS A 1 224 ? 6.498 11.354 2.715 1.00 91.69 224 HIS A CA 1
ATOM 1751 C C . HIS A 1 224 ? 5.014 11.423 3.090 1.00 91.69 224 HIS A C 1
ATOM 1753 O O . HIS A 1 224 ? 4.573 12.285 3.848 1.00 91.69 224 HIS A O 1
ATOM 1759 N N . PHE A 1 225 ? 4.240 10.485 2.565 1.00 93.75 225 PHE A N 1
ATOM 1760 C CA . PHE A 1 225 ? 2.892 10.156 2.995 1.00 93.75 225 PHE A CA 1
ATOM 1761 C C . PHE A 1 225 ? 2.945 8.993 3.977 1.00 93.75 225 PHE A C 1
ATOM 1763 O O . PHE A 1 225 ? 3.813 8.120 3.887 1.00 93.75 225 PHE A O 1
ATOM 1770 N N . ARG A 1 226 ? 1.982 8.961 4.890 1.00 94.69 226 ARG A N 1
ATOM 1771 C CA . ARG A 1 226 ? 1.827 7.897 5.877 1.00 94.69 226 ARG A CA 1
ATOM 1772 C C . ARG A 1 226 ? 0.530 7.153 5.618 1.00 94.69 226 ARG A C 1
ATOM 1774 O O . ARG A 1 226 ? -0.501 7.788 5.433 1.00 94.69 226 ARG A O 1
ATOM 1781 N N . ILE A 1 227 ? 0.569 5.829 5.617 1.00 95.31 227 ILE A N 1
ATOM 1782 C CA . ILE A 1 227 ? -0.621 4.981 5.602 1.00 95.31 227 ILE A CA 1
ATOM 1783 C C . ILE A 1 227 ? -0.586 4.115 6.860 1.00 95.31 227 ILE A C 1
ATOM 1785 O O . ILE A 1 227 ? 0.380 3.391 7.090 1.00 95.31 227 ILE A O 1
ATOM 1789 N N . ALA A 1 228 ? -1.634 4.201 7.668 1.00 94.69 228 ALA A N 1
ATOM 1790 C CA . ALA A 1 228 ? -1.782 3.442 8.895 1.00 94.69 228 ALA A CA 1
ATOM 1791 C C . ALA A 1 228 ? -2.977 2.491 8.775 1.00 94.69 228 ALA A C 1
ATOM 1793 O O . ALA A 1 228 ? -4.099 2.934 8.539 1.00 94.69 228 ALA A O 1
ATOM 1794 N N . ASP A 1 229 ? -2.745 1.190 8.910 1.00 95.06 229 ASP A N 1
ATOM 1795 C CA . ASP A 1 229 ? -3.795 0.173 8.901 1.00 95.06 229 ASP A CA 1
ATOM 1796 C C . ASP A 1 229 ? -4.106 -0.269 10.333 1.00 95.06 229 ASP A C 1
ATOM 1798 O O . ASP A 1 229 ? -3.302 -0.940 10.979 1.00 95.06 229 ASP A O 1
ATOM 1802 N N . PHE A 1 230 ? -5.279 0.120 10.832 1.00 93.56 230 PHE A N 1
ATOM 1803 C CA . PHE A 1 230 ? -5.771 -0.244 12.161 1.00 93.56 230 PHE A CA 1
ATOM 1804 C C . PHE A 1 230 ? -6.976 -1.181 12.093 1.00 93.56 230 PHE A C 1
ATOM 1806 O O . PHE A 1 230 ? -7.757 -1.272 13.038 1.00 93.56 230 PHE A O 1
ATOM 1813 N N . THR A 1 231 ? -7.173 -1.864 10.967 1.00 91.88 231 THR A N 1
ATOM 1814 C CA . THR A 1 231 ? -8.325 -2.751 10.768 1.00 91.88 231 THR A CA 1
ATOM 1815 C C . THR A 1 231 ? -8.367 -3.911 11.757 1.00 91.88 231 THR A C 1
ATOM 1817 O O . THR A 1 231 ? -9.457 -4.330 12.134 1.00 91.88 231 THR A O 1
ATOM 1820 N N . GLY A 1 232 ? -7.205 -4.391 12.207 1.00 89.75 232 GLY A N 1
ATOM 1821 C CA . GLY A 1 232 ? -7.089 -5.453 13.207 1.00 89.75 232 GLY A CA 1
ATOM 1822 C C . GLY A 1 232 ? -6.939 -4.958 14.645 1.00 89.75 232 GLY A C 1
ATOM 1823 O O . GLY A 1 232 ? -6.731 -5.782 15.530 1.00 89.75 232 GLY A O 1
ATOM 1824 N N . LEU A 1 233 ? -6.961 -3.646 14.890 1.00 89.88 233 LEU A N 1
ATOM 1825 C CA . LEU A 1 233 ? -6.669 -3.081 16.205 1.00 89.88 233 LEU A CA 1
ATOM 1826 C C . LEU A 1 233 ? -7.926 -3.068 17.086 1.00 89.88 233 LEU A C 1
ATOM 1828 O O . LEU A 1 233 ? -8.939 -2.462 16.736 1.00 89.88 233 LEU A O 1
ATOM 1832 N N . SER A 1 234 ? -7.826 -3.676 18.264 1.00 84.94 234 SER A N 1
ATOM 1833 C CA . SER A 1 234 ? -8.793 -3.534 19.349 1.00 84.94 234 SER A CA 1
ATOM 1834 C C . SER A 1 234 ? -8.274 -2.481 20.328 1.00 84.94 234 SER A C 1
ATOM 1836 O O . SER A 1 234 ? -7.162 -2.593 20.846 1.00 84.94 234 SER A O 1
ATOM 1838 N N . LEU A 1 235 ? -9.059 -1.428 20.574 1.00 68.81 235 LEU A N 1
ATOM 1839 C CA . LEU A 1 235 ? -8.716 -0.363 21.524 1.00 68.81 235 LEU A CA 1
ATOM 1840 C C . LEU A 1 235 ? -9.701 -0.356 22.693 1.00 68.81 235 LEU A C 1
ATOM 1842 O O . LEU A 1 235 ? -10.670 0.411 22.671 1.00 68.81 235 LEU A O 1
ATOM 1846 N N . PRO A 1 236 ? -9.462 -1.185 23.720 1.00 55.97 236 PRO A N 1
ATOM 1847 C CA . PRO A 1 236 ? -10.446 -1.377 24.773 1.00 55.97 236 PRO A CA 1
ATOM 1848 C C . PRO A 1 236 ? -10.495 -0.255 25.828 1.00 55.97 236 PRO A C 1
ATOM 1850 O O . PRO A 1 236 ? -11.472 -0.199 26.560 1.00 55.97 236 PRO A O 1
ATOM 1853 N N . ILE A 1 237 ? -9.517 0.668 25.927 1.00 68.50 237 ILE A N 1
ATOM 1854 C CA . ILE A 1 237 ? -9.420 1.571 27.102 1.00 68.50 237 ILE A CA 1
ATOM 1855 C C . ILE A 1 237 ? -9.196 3.054 26.719 1.00 68.50 237 ILE A C 1
ATOM 1857 O O . ILE A 1 237 ? -8.264 3.349 25.962 1.00 68.50 237 ILE A O 1
ATOM 1861 N N . PRO A 1 238 ? -9.967 4.018 27.277 1.00 68.44 238 PRO A N 1
ATOM 1862 C CA . PRO A 1 238 ? -9.772 5.463 27.078 1.00 68.44 238 PRO A CA 1
ATOM 1863 C C . PRO A 1 238 ? -8.343 5.967 27.344 1.00 68.44 238 PRO A C 1
ATOM 1865 O O . PRO A 1 238 ? -7.825 6.792 26.590 1.00 68.44 238 PRO A O 1
ATOM 1868 N N . VAL A 1 239 ? -7.665 5.423 28.361 1.00 70.31 239 VAL A N 1
ATOM 1869 C CA . VAL A 1 239 ? -6.276 5.773 28.721 1.00 70.31 239 VAL A CA 1
ATOM 1870 C C . VAL A 1 239 ? -5.304 5.512 27.563 1.00 70.31 239 VAL A C 1
ATOM 1872 O O . VAL A 1 239 ? -4.440 6.341 27.263 1.00 70.31 239 VAL A O 1
ATOM 1875 N N . LEU A 1 240 ? -5.473 4.394 26.852 1.00 69.12 240 LEU A N 1
ATOM 1876 C CA . LEU A 1 240 ? -4.648 4.061 25.689 1.00 69.12 240 LEU A CA 1
ATOM 1877 C C . LEU A 1 240 ? -4.934 4.989 24.502 1.00 69.12 240 LEU A C 1
ATOM 1879 O O . LEU A 1 240 ? -4.013 5.294 23.747 1.00 69.12 240 LEU A O 1
ATOM 1883 N N . ARG A 1 241 ? -6.161 5.517 24.369 1.00 74.00 241 ARG A N 1
ATOM 1884 C CA . ARG A 1 241 ? -6.508 6.502 23.324 1.00 74.00 241 ARG A CA 1
ATOM 1885 C C . ARG A 1 241 ? -5.725 7.803 23.500 1.00 74.00 241 ARG A C 1
ATOM 1887 O O . ARG A 1 241 ? -5.229 8.354 22.516 1.00 74.00 241 ARG A O 1
ATOM 1894 N N . HIS A 1 242 ? -5.567 8.274 24.739 1.00 78.19 242 HIS A N 1
ATOM 1895 C CA . HIS A 1 242 ? -4.794 9.485 25.022 1.00 78.19 242 HIS A CA 1
ATOM 1896 C C . HIS A 1 242 ? -3.307 9.293 24.700 1.00 78.19 242 HIS A C 1
ATOM 1898 O O . HIS A 1 242 ? -2.731 10.096 23.966 1.00 78.19 242 HIS A O 1
ATOM 1904 N N . LYS A 1 243 ? -2.708 8.183 25.161 1.00 79.50 243 LYS A N 1
ATOM 1905 C CA . LYS A 1 243 ? -1.313 7.836 24.838 1.00 79.50 243 LYS A CA 1
ATOM 1906 C C . LYS A 1 243 ? -1.095 7.676 23.333 1.00 79.50 243 LYS A C 1
ATOM 1908 O O . LYS A 1 243 ? -0.123 8.197 22.800 1.00 79.50 243 LYS A O 1
ATOM 1913 N N . PHE A 1 244 ? -2.023 7.025 22.633 1.00 81.75 244 PHE A N 1
ATOM 1914 C CA . PHE A 1 244 ? -1.950 6.866 21.182 1.00 81.75 244 PHE A CA 1
ATOM 1915 C C . PHE A 1 244 ? -2.046 8.206 20.442 1.00 81.75 244 PHE A C 1
ATOM 1917 O O . PHE A 1 244 ? -1.307 8.457 19.495 1.00 81.75 244 PHE A O 1
ATOM 1924 N N . THR A 1 245 ? -2.912 9.109 20.899 1.00 80.12 245 THR A N 1
ATOM 1925 C CA . THR A 1 245 ? -3.016 10.457 20.324 1.00 80.12 245 THR A CA 1
ATOM 1926 C C . THR A 1 245 ? -1.736 11.259 20.560 1.00 80.12 245 THR A C 1
ATOM 1928 O O . THR A 1 245 ? -1.251 11.923 19.644 1.00 80.12 245 THR A O 1
ATOM 1931 N N . ALA A 1 246 ? -1.157 11.178 21.763 1.00 84.12 246 ALA A N 1
ATOM 1932 C CA . ALA A 1 246 ? 0.133 11.792 22.072 1.00 84.12 246 ALA A CA 1
ATOM 1933 C C . ALA A 1 246 ? 1.250 11.235 21.175 1.00 84.12 246 ALA A C 1
ATOM 1935 O O . ALA A 1 246 ? 2.024 12.008 20.616 1.00 84.12 246 ALA A O 1
ATOM 1936 N N . PHE A 1 247 ? 1.258 9.922 20.947 1.00 84.94 247 PHE A N 1
ATOM 1937 C CA . PHE A 1 247 ? 2.154 9.257 20.006 1.00 84.94 247 PHE A CA 1
ATOM 1938 C C . PHE A 1 247 ? 2.011 9.789 18.573 1.00 84.94 247 PHE A C 1
ATOM 1940 O O . PHE A 1 247 ? 3.008 10.174 17.967 1.00 84.94 247 PHE A O 1
ATOM 1947 N N . LEU A 1 248 ? 0.789 9.877 18.030 1.00 84.00 248 LEU A N 1
ATOM 1948 C CA . LEU A 1 248 ? 0.574 10.410 16.677 1.00 84.00 248 LEU A CA 1
ATOM 1949 C C . LEU A 1 248 ? 1.068 11.858 16.546 1.00 84.00 248 LEU A C 1
ATOM 1951 O O . LEU A 1 248 ? 1.672 12.202 15.528 1.00 84.00 248 LEU A O 1
ATOM 1955 N N . LYS A 1 249 ? 0.848 12.685 17.578 1.00 85.31 249 LYS A N 1
ATOM 1956 C CA . LYS A 1 249 ? 1.357 14.065 17.649 1.00 85.31 249 LYS A CA 1
ATOM 1957 C C . LYS A 1 249 ? 2.882 14.114 17.693 1.00 85.31 249 LYS A C 1
ATOM 1959 O O . LYS A 1 249 ? 3.486 14.911 16.982 1.00 85.31 249 LYS A O 1
ATOM 1964 N N . GLU A 1 250 ? 3.506 13.276 18.517 1.00 84.81 250 GLU A N 1
ATOM 1965 C CA . GLU A 1 250 ? 4.963 13.217 18.645 1.00 84.81 250 GLU A CA 1
ATOM 1966 C C . GLU A 1 250 ? 5.611 12.789 17.330 1.00 84.81 250 GLU A C 1
ATOM 1968 O O . GLU A 1 250 ? 6.558 13.429 16.871 1.00 84.81 250 GLU A O 1
ATOM 1973 N N . ILE A 1 251 ? 5.066 11.754 16.685 1.00 83.69 251 ILE A N 1
ATOM 1974 C CA . ILE A 1 251 ? 5.557 11.326 15.384 1.00 83.69 251 ILE A CA 1
ATOM 1975 C C . ILE A 1 251 ? 5.454 12.462 14.372 1.00 83.69 251 ILE A C 1
ATOM 1977 O O . ILE A 1 251 ? 6.408 12.692 13.638 1.00 83.69 251 ILE A O 1
ATOM 1981 N N . ASP A 1 252 ? 4.300 13.121 14.259 1.00 84.50 252 ASP A N 1
ATOM 1982 C CA . ASP A 1 252 ? 4.128 14.168 13.251 1.00 84.50 252 ASP A CA 1
ATOM 1983 C C . ASP A 1 252 ? 5.063 15.357 13.495 1.00 84.50 252 ASP A C 1
ATOM 1985 O O . ASP A 1 252 ? 5.642 15.889 12.553 1.00 84.50 252 ASP A O 1
ATOM 1989 N N . LYS A 1 253 ? 5.312 15.698 14.764 1.00 85.50 253 LYS A N 1
ATOM 1990 C CA . LYS A 1 253 ? 6.302 16.712 15.135 1.00 85.50 253 LYS A CA 1
ATOM 1991 C C . LYS A 1 253 ? 7.721 16.333 14.699 1.00 85.50 253 LYS A C 1
ATOM 1993 O O . LYS A 1 253 ? 8.460 17.196 14.234 1.00 85.50 253 LYS A O 1
ATOM 1998 N N . LEU A 1 254 ? 8.118 15.073 14.881 1.00 83.44 254 LEU A N 1
ATOM 1999 C CA . LEU A 1 254 ? 9.460 14.591 14.528 1.00 83.44 254 LEU A CA 1
ATOM 2000 C C . LEU A 1 254 ? 9.624 14.366 13.022 1.00 83.44 254 LEU A C 1
ATOM 2002 O O . LEU A 1 254 ? 10.688 14.617 12.457 1.00 83.44 254 LEU A O 1
ATOM 2006 N N . HIS A 1 255 ? 8.568 13.884 12.376 1.00 85.81 255 HIS A N 1
ATOM 2007 C CA . HIS A 1 255 ? 8.558 13.456 10.986 1.00 85.81 255 HIS A CA 1
ATOM 2008 C C . HIS A 1 255 ? 7.262 13.920 10.311 1.00 85.81 255 HIS A C 1
ATOM 2010 O O . HIS A 1 255 ? 6.351 13.103 10.102 1.00 85.81 255 HIS A O 1
ATOM 2016 N N . PRO A 1 256 ? 7.181 15.216 9.950 1.00 88.12 256 PRO A N 1
ATOM 2017 C CA . PRO A 1 256 ? 6.006 15.776 9.304 1.00 88.12 256 PRO A CA 1
ATOM 2018 C C . PRO A 1 256 ? 5.691 15.007 8.026 1.00 88.12 256 PRO A C 1
ATOM 2020 O O . PRO A 1 256 ? 6.558 14.798 7.169 1.00 88.12 256 PRO A O 1
ATOM 2023 N N . SER A 1 257 ? 4.443 14.571 7.900 1.00 90.31 257 SER A N 1
ATOM 2024 C CA . SER A 1 257 ? 3.968 13.904 6.689 1.00 90.31 257 SER A CA 1
ATOM 2025 C C . SER A 1 257 ? 3.247 14.897 5.778 1.00 90.31 257 SER A C 1
ATOM 2027 O O . SER A 1 257 ? 2.564 15.806 6.237 1.00 90.31 257 SER A O 1
ATOM 2029 N N . THR A 1 258 ? 3.357 14.722 4.460 1.00 92.06 258 THR A N 1
ATOM 2030 C CA . THR A 1 258 ? 2.556 15.485 3.482 1.00 92.06 258 THR A CA 1
ATOM 2031 C C . THR A 1 258 ? 1.064 15.172 3.611 1.00 92.06 258 THR A C 1
ATOM 2033 O O . THR A 1 258 ? 0.215 15.983 3.255 1.00 92.06 258 THR A O 1
ATOM 2036 N N . GLY A 1 259 ? 0.744 13.983 4.112 1.00 91.88 259 GLY A N 1
ATOM 2037 C CA . GLY A 1 259 ? -0.605 13.560 4.440 1.00 91.88 259 GLY A CA 1
ATOM 2038 C C . GLY A 1 259 ? -0.575 12.204 5.124 1.00 91.88 259 GLY A C 1
ATOM 2039 O O . GLY A 1 259 ? 0.293 11.372 4.835 1.00 91.88 259 GLY A O 1
ATOM 2040 N N . SER A 1 260 ? -1.536 11.988 6.016 1.00 92.81 260 SER A N 1
ATOM 2041 C CA . SER A 1 260 ? -1.718 10.720 6.712 1.00 92.81 260 SER A CA 1
ATOM 2042 C C . SER A 1 260 ? -3.054 10.099 6.332 1.00 92.81 260 SER A C 1
ATOM 2044 O O . SER A 1 260 ? -4.096 10.742 6.398 1.00 92.81 260 SER A O 1
ATOM 2046 N N . PHE A 1 261 ? -3.021 8.833 5.944 1.00 94.31 261 PHE A N 1
ATOM 2047 C CA . PHE A 1 261 ? -4.180 8.045 5.557 1.00 94.31 261 PHE A CA 1
ATOM 2048 C C . PHE A 1 261 ? -4.372 6.940 6.578 1.00 94.31 261 PHE A C 1
ATOM 2050 O O . PHE A 1 261 ? -3.413 6.245 6.908 1.00 94.31 261 PHE A O 1
ATOM 2057 N N . VAL A 1 262 ? -5.592 6.764 7.071 1.00 92.00 262 VAL A N 1
ATOM 2058 C CA . VAL A 1 262 ? -5.883 5.736 8.068 1.00 92.00 262 VAL A CA 1
ATOM 2059 C C . VAL A 1 262 ? -6.977 4.809 7.567 1.00 92.00 262 VAL A C 1
ATOM 2061 O O . VAL A 1 262 ? -8.050 5.256 7.162 1.00 92.00 262 VAL A O 1
ATOM 2064 N N . ILE A 1 263 ? -6.691 3.511 7.609 1.00 93.81 263 ILE A N 1
ATOM 2065 C CA . ILE A 1 263 ? -7.619 2.438 7.274 1.00 93.81 263 ILE A CA 1
ATOM 2066 C C . ILE A 1 263 ? -8.187 1.892 8.582 1.00 93.81 263 ILE A C 1
ATOM 2068 O O . ILE A 1 263 ? -7.461 1.336 9.405 1.00 93.81 263 ILE A O 1
ATOM 2072 N N . VAL A 1 264 ? -9.496 2.054 8.773 1.00 90.50 264 VAL A N 1
ATOM 2073 C CA . VAL A 1 264 ? -10.226 1.541 9.941 1.00 90.50 264 VAL A CA 1
ATOM 2074 C C . VAL A 1 264 ? -11.542 0.925 9.490 1.00 90.50 264 VAL A C 1
ATOM 2076 O O . VAL A 1 264 ? -12.275 1.547 8.716 1.00 90.50 264 VAL A O 1
ATOM 2079 N N . HIS A 1 265 ? -11.884 -0.255 10.011 1.00 88.44 265 HIS A N 1
ATOM 2080 C CA . HIS A 1 265 ? -13.199 -0.878 9.804 1.00 88.44 265 HIS A CA 1
ATOM 2081 C C . HIS A 1 265 ? -14.148 -0.705 10.994 1.00 88.44 265 HIS A C 1
ATOM 2083 O O . HIS A 1 265 ? -15.350 -0.574 10.786 1.00 88.44 265 HIS A O 1
ATOM 2089 N N . SER A 1 266 ? -13.622 -0.626 12.219 1.00 82.88 266 SER A N 1
ATOM 2090 C CA . SER A 1 266 ? -14.425 -0.394 13.424 1.00 82.88 266 SER A CA 1
ATOM 2091 C C . SER A 1 266 ? -15.079 0.994 13.397 1.00 82.88 266 SER A C 1
ATOM 2093 O O . SER A 1 266 ? -14.387 2.015 13.408 1.00 82.88 266 SER A O 1
ATOM 2095 N N . LEU A 1 267 ? -16.417 1.034 13.372 1.00 79.00 267 LEU A N 1
ATOM 2096 C CA . LEU A 1 267 ? -17.193 2.275 13.446 1.00 79.00 267 LEU A CA 1
ATOM 2097 C C . LEU A 1 267 ? -16.866 3.078 14.721 1.00 79.00 267 LEU A C 1
ATOM 2099 O O . LEU A 1 267 ? -16.504 4.247 14.563 1.00 79.00 267 LEU A O 1
ATOM 2103 N N . PRO A 1 268 ? -16.858 2.480 15.936 1.00 76.62 268 PRO A N 1
ATOM 2104 C CA . PRO A 1 268 ? -16.409 3.166 17.150 1.00 76.62 268 PRO A CA 1
ATOM 2105 C C . PRO A 1 268 ? -15.046 3.835 16.981 1.00 76.62 268 PRO A C 1
ATOM 2107 O O . PRO A 1 268 ? -14.853 4.988 17.361 1.00 76.62 268 PRO A O 1
ATOM 2110 N N . PHE A 1 269 ? -14.096 3.147 16.346 1.00 80.25 269 PHE A N 1
ATOM 2111 C CA . PHE A 1 269 ? -12.754 3.691 16.208 1.00 80.25 269 PHE A CA 1
ATOM 2112 C C . PHE A 1 269 ? -12.652 4.808 15.158 1.00 80.25 269 PHE A C 1
ATOM 2114 O O . PHE A 1 269 ? -11.896 5.760 15.348 1.00 80.25 269 PHE A O 1
ATOM 2121 N N . ARG A 1 270 ? -13.460 4.763 14.090 1.00 83.69 270 ARG A N 1
ATOM 2122 C CA . ARG A 1 270 ? -13.578 5.885 13.140 1.00 83.69 270 ARG A CA 1
ATOM 2123 C C . ARG A 1 270 ? -14.065 7.157 13.825 1.00 83.69 270 ARG A C 1
ATOM 2125 O O . ARG A 1 270 ? -13.518 8.223 13.561 1.00 83.69 270 ARG A O 1
ATOM 2132 N N . ILE A 1 271 ? -15.061 7.037 14.700 1.00 79.00 271 ILE A N 1
ATOM 2133 C CA . ILE A 1 271 ? -15.620 8.166 15.455 1.00 79.00 271 ILE A CA 1
ATOM 2134 C C . ILE A 1 271 ? -14.547 8.766 16.359 1.00 79.00 271 ILE A C 1
ATOM 2136 O O . ILE A 1 271 ? -14.293 9.966 16.305 1.00 79.00 271 ILE A O 1
ATOM 2140 N N . VAL A 1 272 ? -13.847 7.913 17.111 1.00 78.00 272 VAL A N 1
ATOM 2141 C CA . VAL A 1 272 ? -12.732 8.325 17.969 1.00 78.00 272 VAL A CA 1
ATOM 2142 C C . VAL A 1 272 ? -11.669 9.075 17.162 1.00 78.00 272 VAL A C 1
ATOM 2144 O O . VAL A 1 272 ? -11.272 10.172 17.546 1.00 78.00 272 VAL A O 1
ATOM 2147 N N . LEU A 1 273 ? -11.231 8.537 16.019 1.00 81.94 273 LEU A N 1
ATOM 2148 C CA . LEU A 1 273 ? -10.256 9.224 15.170 1.00 81.94 273 LEU A CA 1
ATOM 2149 C C . LEU A 1 273 ? -10.772 10.581 14.687 1.00 81.94 273 LEU A C 1
ATOM 2151 O O . LEU A 1 273 ? -10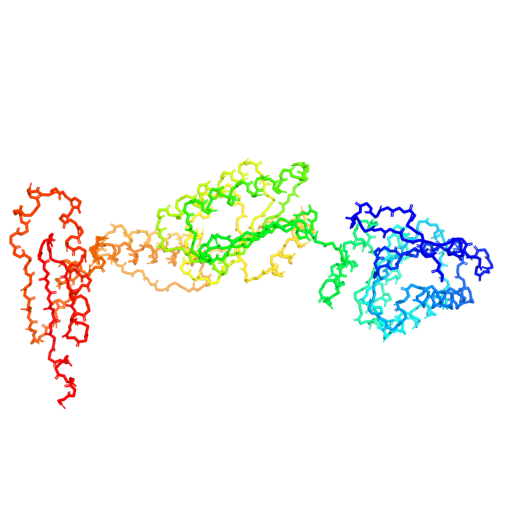.031 11.554 14.783 1.00 81.94 273 LEU A O 1
ATOM 2155 N N . ARG A 1 274 ? -12.029 10.669 14.231 1.00 81.94 274 ARG A N 1
ATOM 2156 C CA . ARG A 1 274 ? -12.651 11.933 13.801 1.00 81.94 274 ARG A CA 1
ATOM 2157 C C . ARG A 1 274 ? -12.700 12.970 14.918 1.00 81.94 274 ARG A C 1
ATOM 2159 O O . ARG A 1 274 ? -12.383 14.126 14.665 1.00 81.94 274 ARG A O 1
ATOM 2166 N N . MET A 1 275 ? -13.010 12.568 16.150 1.00 75.50 275 MET A N 1
ATOM 2167 C CA . MET A 1 275 ? -12.967 13.468 17.308 1.00 75.50 275 MET A CA 1
ATOM 2168 C C . MET A 1 275 ? -11.562 14.009 17.579 1.00 75.50 275 MET A C 1
ATOM 2170 O O . MET A 1 275 ? -11.410 15.150 18.007 1.00 75.50 275 MET A O 1
ATOM 2174 N N . PHE A 1 276 ? -10.530 13.200 17.334 1.00 74.25 276 PHE A N 1
ATOM 2175 C CA . PHE A 1 276 ? -9.142 13.608 17.530 1.00 74.25 276 PHE A CA 1
ATOM 2176 C C . PHE A 1 276 ? -8.559 14.382 16.347 1.00 74.25 276 PHE A C 1
ATOM 2178 O O . PHE A 1 276 ? -7.570 15.087 16.543 1.00 74.25 276 PHE A O 1
ATOM 2185 N N . MET A 1 277 ? -9.157 14.313 15.152 1.00 81.56 277 MET A N 1
ATOM 2186 C CA . MET A 1 277 ? -8.658 15.001 13.954 1.00 81.56 277 MET A CA 1
ATOM 2187 C C . MET A 1 277 ? -8.380 16.499 14.162 1.00 81.56 277 MET A C 1
ATOM 2189 O O . MET A 1 277 ? -7.296 16.924 13.770 1.00 81.56 277 MET A O 1
ATOM 2193 N N . PRO A 1 278 ? -9.253 17.299 14.814 1.00 79.50 278 PRO A N 1
ATOM 2194 C CA . PRO A 1 278 ? -8.984 18.719 15.066 1.00 79.50 278 PRO A CA 1
ATOM 2195 C C . PRO A 1 278 ? -7.768 18.978 15.962 1.00 79.50 278 PRO A C 1
ATOM 2197 O O . PRO A 1 278 ? -7.216 20.073 15.956 1.00 79.50 278 PRO A O 1
ATOM 2200 N N . LEU A 1 279 ? -7.356 17.984 16.755 1.00 75.94 279 LEU A N 1
ATOM 2201 C CA . LEU A 1 279 ? -6.200 18.088 17.642 1.00 75.94 279 LEU A CA 1
ATOM 2202 C C . LEU A 1 279 ? -4.891 17.693 16.949 1.00 75.94 279 LEU A C 1
ATOM 2204 O O . LEU A 1 279 ? -3.832 17.839 17.562 1.00 75.94 279 LEU A O 1
ATOM 2208 N N . LEU A 1 280 ? -4.941 17.164 15.725 1.00 78.44 280 LEU A N 1
ATOM 2209 C CA . LEU A 1 280 ? -3.765 16.769 14.956 1.00 78.44 280 LEU A CA 1
ATOM 2210 C C . LEU A 1 280 ? -3.272 17.946 14.109 1.00 78.44 280 LEU A C 1
ATOM 2212 O O . LEU A 1 280 ? -4.048 18.667 13.493 1.00 78.44 280 LEU A O 1
ATOM 2216 N N . THR A 1 281 ? -1.954 18.117 14.046 1.00 78.25 281 THR A N 1
ATOM 2217 C CA . THR A 1 281 ? -1.288 19.158 13.243 1.00 78.25 281 THR A CA 1
ATOM 2218 C C . THR A 1 281 ? -1.267 18.853 11.745 1.00 78.25 281 THR A C 1
ATOM 2220 O O . THR A 1 281 ? -0.837 19.688 10.951 1.00 78.25 281 THR A O 1
ATOM 2223 N N . PHE A 1 282 ? -1.732 17.670 11.349 1.00 81.88 282 PHE A N 1
ATOM 2224 C CA . PHE A 1 282 ? -1.627 17.145 9.996 1.00 81.88 282 PHE A CA 1
ATOM 2225 C C . PHE A 1 282 ? -2.982 16.723 9.436 1.00 81.88 282 PHE A C 1
ATOM 2227 O O . PHE A 1 282 ? -3.900 16.339 10.161 1.00 81.88 282 PHE A O 1
ATOM 2234 N N . HIS A 1 283 ? -3.086 16.740 8.106 1.00 85.12 283 HIS A N 1
ATOM 2235 C CA . HIS A 1 283 ? -4.293 16.310 7.415 1.00 85.12 283 HIS A CA 1
ATOM 2236 C C . HIS A 1 283 ? -4.414 14.782 7.466 1.00 85.12 283 HIS A C 1
ATOM 2238 O O . HIS A 1 283 ? -3.672 14.059 6.790 1.00 85.12 283 HIS A O 1
ATOM 2244 N N . LEU A 1 284 ? -5.369 14.297 8.257 1.00 89.06 284 LEU A N 1
ATOM 2245 C CA . LEU A 1 284 ? -5.729 12.887 8.344 1.00 89.06 284 LEU A CA 1
ATOM 2246 C C . LEU A 1 284 ? -6.903 12.589 7.399 1.00 89.06 284 LEU A C 1
ATOM 2248 O O . LEU A 1 284 ? -7.880 13.329 7.361 1.00 89.06 284 LEU A O 1
ATOM 2252 N N . VAL A 1 285 ? -6.800 11.528 6.602 1.00 92.62 285 VAL A N 1
ATOM 2253 C CA . VAL A 1 285 ? -7.847 11.081 5.672 1.00 92.62 285 VAL A CA 1
ATOM 2254 C C . VAL A 1 285 ? -8.216 9.645 6.010 1.00 92.62 285 VAL A C 1
ATOM 2256 O O . VAL A 1 285 ? -7.365 8.756 5.965 1.00 92.62 285 VAL A O 1
ATOM 2259 N N . LEU A 1 286 ? -9.484 9.400 6.333 1.00 92.81 286 LEU A N 1
ATOM 2260 C CA . LEU A 1 286 ? -9.989 8.041 6.504 1.00 92.81 286 LEU A CA 1
ATOM 2261 C C . LEU A 1 286 ? -10.237 7.408 5.133 1.00 92.81 286 LEU A C 1
ATOM 2263 O O . LEU A 1 286 ? -10.881 8.006 4.275 1.00 92.81 286 LEU A O 1
ATOM 2267 N N . VAL A 1 287 ? -9.729 6.196 4.936 1.00 94.81 287 VAL A N 1
ATOM 2268 C CA . VAL A 1 287 ? -9.872 5.422 3.695 1.00 94.81 287 VAL A CA 1
ATOM 2269 C C . VAL A 1 287 ? -10.367 4.010 3.999 1.00 94.81 287 VAL A C 1
ATOM 2271 O O . VAL A 1 287 ? -10.203 3.496 5.107 1.00 94.81 287 VAL A O 1
ATOM 2274 N N . LYS A 1 288 ? -10.987 3.357 3.017 1.00 91.00 288 LYS A N 1
ATOM 2275 C CA . LYS A 1 288 ? -11.526 1.999 3.156 1.00 91.00 288 LYS A CA 1
ATOM 2276 C C . LYS A 1 288 ? -10.445 0.932 3.059 1.00 91.00 288 LYS A C 1
ATOM 2278 O O . LYS A 1 288 ? -10.578 -0.104 3.700 1.00 91.00 288 LYS A O 1
ATOM 2283 N N . ASN A 1 289 ? -9.411 1.158 2.251 1.00 91.81 289 ASN A N 1
ATOM 2284 C CA . ASN A 1 289 ? -8.321 0.212 2.022 1.00 91.81 289 ASN A CA 1
ATOM 2285 C C . ASN A 1 289 ? -7.048 0.916 1.517 1.00 91.81 289 ASN A C 1
ATOM 2287 O O . ASN A 1 289 ? -7.018 2.129 1.290 1.00 91.81 289 ASN A O 1
ATOM 2291 N N . ILE A 1 290 ? -5.983 0.130 1.353 1.00 92.12 290 ILE A N 1
ATOM 2292 C CA . ILE A 1 290 ? -4.670 0.611 0.912 1.00 92.12 290 ILE A CA 1
ATOM 2293 C C . ILE A 1 290 ? -4.696 1.155 -0.522 1.00 92.12 290 ILE A C 1
ATOM 2295 O O . ILE A 1 290 ? -4.057 2.170 -0.798 1.00 92.12 290 ILE A O 1
ATOM 2299 N N . ASP A 1 291 ? -5.474 0.545 -1.417 1.00 90.25 291 ASP A N 1
ATOM 2300 C CA . ASP A 1 291 ? -5.574 0.963 -2.817 1.00 90.25 291 ASP A CA 1
ATOM 2301 C C . ASP A 1 291 ? -6.214 2.345 -2.948 1.00 90.25 291 ASP A C 1
ATOM 2303 O O . ASP A 1 291 ? -5.746 3.183 -3.723 1.00 90.25 291 ASP A O 1
ATOM 2307 N N . GLU A 1 292 ? -7.244 2.625 -2.147 1.00 93.50 292 GLU A N 1
ATOM 2308 C CA . GLU A 1 292 ? -7.878 3.936 -2.078 1.00 93.50 292 GLU A CA 1
ATOM 2309 C C . GLU A 1 292 ? -6.875 5.003 -1.623 1.00 93.50 292 GLU A C 1
ATOM 2311 O O . GLU A 1 292 ? -6.718 6.012 -2.319 1.00 93.50 292 GLU A O 1
ATOM 2316 N N . ALA A 1 293 ? -6.126 4.756 -0.540 1.00 94.81 293 ALA A N 1
ATOM 2317 C CA . ALA A 1 293 ? -5.071 5.664 -0.080 1.00 94.81 293 ALA A CA 1
ATOM 2318 C C . ALA A 1 293 ? -4.016 5.913 -1.165 1.00 94.81 293 ALA A C 1
ATOM 2320 O O . ALA A 1 293 ? -3.715 7.064 -1.490 1.00 94.81 293 ALA A O 1
ATOM 2321 N N . LEU A 1 294 ? -3.496 4.852 -1.788 1.00 91.31 294 LEU A N 1
ATOM 2322 C CA . LEU A 1 294 ? -2.515 4.964 -2.869 1.00 91.31 294 LEU A CA 1
ATOM 2323 C C . LEU A 1 294 ? -3.078 5.730 -4.076 1.00 91.31 294 LEU A C 1
ATOM 2325 O O . LEU A 1 294 ? -2.359 6.509 -4.709 1.00 91.31 294 LEU A O 1
ATOM 2329 N N . SER A 1 295 ? -4.368 5.569 -4.381 1.00 90.75 295 SER A N 1
ATOM 2330 C CA . SER A 1 295 ? -5.039 6.314 -5.448 1.00 90.75 295 SER A CA 1
ATOM 2331 C C . SER A 1 295 ? -5.131 7.814 -5.138 1.00 90.75 295 SER A C 1
ATOM 2333 O O . SER A 1 295 ? -4.891 8.635 -6.031 1.00 90.75 295 SER A O 1
ATOM 2335 N N . ILE A 1 296 ? -5.424 8.188 -3.886 1.00 93.12 296 ILE A N 1
ATOM 2336 C CA . ILE A 1 296 ? -5.507 9.587 -3.445 1.00 93.12 296 ILE A CA 1
ATOM 2337 C C . ILE A 1 296 ? -4.115 10.216 -3.439 1.00 93.12 296 ILE A C 1
ATOM 2339 O O . ILE A 1 296 ? -3.950 11.303 -3.989 1.00 93.12 296 ILE A O 1
ATOM 2343 N N . ILE A 1 297 ? -3.105 9.509 -2.924 1.00 92.19 297 ILE A N 1
ATOM 2344 C CA . ILE A 1 297 ? -1.697 9.935 -2.958 1.00 92.19 297 ILE A CA 1
ATOM 2345 C C . ILE A 1 297 ? -1.247 10.180 -4.402 1.00 92.19 297 ILE A C 1
ATOM 2347 O O . ILE A 1 297 ? -0.680 11.220 -4.731 1.00 92.19 297 ILE A O 1
ATOM 2351 N N . LYS A 1 298 ? -1.548 9.254 -5.318 1.00 90.56 298 LYS A N 1
ATOM 2352 C CA . LYS A 1 298 ? -1.207 9.417 -6.736 1.00 90.56 298 LYS A CA 1
ATOM 2353 C C . LYS A 1 298 ? -1.877 10.653 -7.343 1.00 90.56 298 LYS A C 1
ATOM 2355 O O . LYS A 1 298 ? -1.240 11.375 -8.108 1.00 90.56 298 LYS A O 1
ATOM 2360 N N . LYS A 1 299 ? -3.144 10.913 -6.997 1.00 92.00 299 LYS A N 1
ATOM 2361 C CA . LYS A 1 299 ? -3.883 12.104 -7.446 1.00 92.00 299 LYS A CA 1
ATOM 2362 C C . LYS A 1 299 ? -3.327 13.393 -6.834 1.00 92.00 299 LYS A C 1
ATOM 2364 O O . LYS A 1 299 ? -3.243 14.379 -7.558 1.00 92.00 299 LYS A O 1
ATOM 2369 N N . SER A 1 300 ? -2.940 13.411 -5.557 1.00 88.31 300 SER A N 1
ATOM 2370 C CA . SER A 1 300 ? -2.409 14.607 -4.883 1.00 88.31 300 SER A CA 1
ATOM 2371 C C . SER A 1 300 ? -1.029 14.995 -5.415 1.00 88.31 300 SER A C 1
ATOM 2373 O O . SER A 1 300 ? -0.794 16.166 -5.704 1.00 88.31 300 SER A O 1
ATOM 2375 N N . VAL A 1 301 ? -0.166 14.008 -5.679 1.00 85.50 301 VAL A N 1
ATOM 2376 C CA . VAL A 1 301 ? 1.129 14.219 -6.344 1.00 85.50 301 VAL A CA 1
ATOM 2377 C C . VAL A 1 301 ? 0.944 14.820 -7.744 1.00 85.50 301 VAL A C 1
ATOM 2379 O O . VAL A 1 301 ? 1.742 15.654 -8.169 1.00 85.50 301 VAL A O 1
ATOM 2382 N N . GLN A 1 302 ? -0.124 14.444 -8.457 1.00 83.94 302 GLN A N 1
ATOM 2383 C CA . GLN A 1 302 ? -0.446 14.982 -9.785 1.00 83.94 302 GLN A CA 1
ATOM 2384 C C . GLN A 1 302 ? -1.141 16.356 -9.743 1.00 83.94 302 GLN A C 1
ATOM 2386 O O . GLN A 1 302 ? -0.952 17.163 -10.650 1.00 83.94 302 GLN A O 1
ATOM 2391 N N . LYS A 1 303 ? -1.953 16.638 -8.716 1.00 75.00 303 LYS A N 1
ATOM 2392 C CA . LYS A 1 303 ? -2.826 17.825 -8.613 1.00 75.00 303 LYS A CA 1
ATOM 2393 C C . LYS A 1 303 ? -2.199 18.996 -7.849 1.00 75.00 303 LYS A C 1
ATOM 2395 O O . LYS A 1 303 ? -2.905 19.705 -7.138 1.00 75.00 303 LYS A O 1
ATOM 2400 N N . LYS A 1 304 ? -0.911 19.282 -8.035 1.00 53.59 304 LYS A N 1
ATOM 2401 C CA . LYS A 1 304 ? -0.225 20.371 -7.312 1.00 53.59 304 LYS A CA 1
ATOM 2402 C C . LYS A 1 304 ? -0.803 21.802 -7.479 1.00 53.59 304 LYS A C 1
ATOM 2404 O O . LYS A 1 304 ? -0.227 22.699 -6.895 1.00 53.59 304 LYS A O 1
ATOM 2409 N N . ASN A 1 305 ? -1.914 22.044 -8.198 1.00 42.22 305 ASN A N 1
ATOM 2410 C CA . ASN A 1 305 ? -2.410 23.394 -8.538 1.00 42.22 305 ASN A CA 1
ATOM 2411 C C . ASN A 1 305 ? -3.952 23.583 -8.613 1.00 42.22 305 ASN A C 1
ATOM 2413 O O . ASN A 1 305 ? -4.421 24.287 -9.506 1.00 42.22 305 ASN A O 1
ATOM 2417 N N . LYS A 1 306 ? -4.793 23.011 -7.733 1.00 33.09 306 LYS A N 1
ATOM 2418 C CA . LYS A 1 306 ? -6.205 23.475 -7.658 1.00 33.09 306 LYS A CA 1
ATOM 2419 C C . LYS A 1 306 ? -6.692 23.725 -6.225 1.00 33.09 306 LYS A C 1
ATOM 2421 O O . LYS A 1 306 ? -6.588 22.809 -5.413 1.00 33.09 306 LYS A O 1
ATOM 2426 N N . PRO A 1 307 ? -7.240 24.922 -5.929 1.00 34.72 307 PRO A N 1
ATOM 2427 C CA . PRO A 1 307 ? -7.800 25.240 -4.623 1.00 34.72 307 PRO A CA 1
ATOM 2428 C C . PRO A 1 307 ? -9.081 24.438 -4.362 1.00 34.72 307 PRO A C 1
ATOM 2430 O O . PRO A 1 307 ? -9.812 24.079 -5.292 1.00 34.72 307 PRO A O 1
ATOM 2433 N N . LEU A 1 308 ? -9.295 24.136 -3.081 1.00 36.75 308 LEU A N 1
ATOM 2434 C CA . LEU A 1 308 ? -10.402 23.343 -2.556 1.00 36.75 308 LEU A CA 1
ATOM 2435 C C . LEU A 1 308 ? -11.767 24.029 -2.728 1.00 36.75 308 LEU A C 1
ATOM 2437 O O . LEU A 1 308 ? -11.885 25.238 -2.905 1.00 36.75 308 LEU A O 1
ATOM 2441 N N . VAL A 1 309 ? -12.777 23.164 -2.727 1.00 33.25 309 VAL A N 1
ATOM 2442 C CA . VAL A 1 309 ? -14.176 23.332 -3.133 1.00 33.25 309 VAL A CA 1
ATOM 2443 C C . VAL A 1 309 ? -14.887 24.479 -2.399 1.00 33.25 309 VAL A C 1
ATOM 2445 O O . VAL A 1 309 ? -14.761 24.621 -1.188 1.00 33.25 309 VAL A O 1
ATOM 2448 N N . LYS A 1 310 ? -15.671 25.275 -3.142 1.00 32.62 310 LYS A N 1
ATOM 2449 C CA . LYS A 1 310 ? -16.582 26.294 -2.597 1.00 32.62 310 LYS A CA 1
ATOM 2450 C C . LYS A 1 310 ? -17.847 25.631 -2.039 1.00 32.62 310 LYS A C 1
ATOM 2452 O O . LYS A 1 310 ? -18.485 24.857 -2.751 1.00 32.62 310 LYS A O 1
ATOM 2457 N N . PHE A 1 311 ? -18.206 25.964 -0.801 1.00 35.34 311 PHE A N 1
ATOM 2458 C CA . PHE A 1 311 ? -19.483 25.600 -0.180 1.00 35.34 311 PHE A CA 1
ATOM 2459 C C . PHE A 1 311 ? -20.659 26.323 -0.867 1.00 35.34 311 PHE A C 1
ATOM 2461 O O . PHE A 1 311 ? -20.503 27.456 -1.323 1.00 35.34 311 PHE A O 1
ATOM 2468 N N . ARG A 1 312 ? -21.811 25.643 -0.968 1.00 40.84 312 ARG A N 1
ATOM 2469 C CA . ARG A 1 312 ? -23.093 26.185 -1.462 1.00 40.84 312 ARG A CA 1
ATOM 2470 C C . ARG A 1 312 ? -23.915 26.830 -0.338 1.00 40.84 312 ARG A C 1
ATOM 2472 O O . ARG A 1 312 ? -23.619 26.651 0.840 1.00 40.84 312 ARG A O 1
ATOM 2479 N N . ASP A 1 313 ? -24.928 27.575 -0.771 1.00 50.59 313 ASP A N 1
ATOM 2480 C CA . ASP A 1 313 ? -25.657 28.631 -0.071 1.00 50.59 313 ASP A CA 1
ATOM 2481 C C . ASP A 1 313 ? -26.468 28.168 1.154 1.00 50.59 313 ASP A C 1
ATOM 2483 O O . ASP A 1 313 ? -27.390 27.365 1.036 1.00 50.59 313 ASP A O 1
ATOM 2487 N N . ASN A 1 314 ? -26.124 28.769 2.300 1.00 66.56 314 ASN A N 1
ATOM 2488 C CA . ASN A 1 314 ? -26.846 28.897 3.579 1.00 66.56 314 ASN A CA 1
ATOM 2489 C C . ASN A 1 314 ? -26.124 28.276 4.798 1.00 66.56 314 ASN A C 1
ATOM 2491 O O . ASN A 1 314 ? -26.617 27.328 5.409 1.00 66.56 314 ASN A O 1
ATOM 2495 N N . PRO A 1 315 ? -24.941 28.808 5.167 1.00 72.38 315 PRO A N 1
ATOM 2496 C CA . PRO A 1 315 ? -24.171 28.338 6.322 1.00 72.38 315 PRO A CA 1
ATOM 2497 C C . PRO A 1 315 ? -24.922 28.474 7.655 1.00 72.38 315 PRO A C 1
ATOM 2499 O O . PRO A 1 315 ? -24.694 27.670 8.557 1.00 72.38 315 PRO A O 1
ATOM 2502 N N . ASP A 1 316 ? -25.836 29.437 7.779 1.00 75.06 316 ASP A N 1
ATOM 2503 C CA . ASP A 1 316 ? -26.492 29.759 9.049 1.00 75.06 316 ASP A CA 1
ATOM 2504 C C . ASP A 1 316 ? -27.454 28.657 9.514 1.00 75.06 316 ASP A C 1
ATOM 2506 O O . ASP A 1 316 ? -27.517 28.352 10.704 1.00 75.06 316 ASP A O 1
ATOM 2510 N N . ALA A 1 317 ? -28.154 27.994 8.585 1.00 78.88 317 ALA A N 1
ATOM 2511 C CA . ALA A 1 317 ? -29.012 26.852 8.911 1.00 78.88 317 ALA A CA 1
ATOM 2512 C C . ALA A 1 317 ? -28.195 25.693 9.508 1.00 78.88 317 ALA A C 1
ATOM 2514 O O . ALA A 1 317 ? -28.525 25.171 10.573 1.00 78.88 317 ALA A O 1
ATOM 2515 N N . TYR A 1 318 ? -27.064 25.369 8.879 1.00 79.38 318 TYR A N 1
ATOM 2516 C CA . TYR A 1 318 ? -26.176 24.303 9.334 1.00 79.38 318 TYR A CA 1
ATOM 2517 C C . TYR A 1 318 ? -25.501 24.630 10.673 1.00 79.38 318 TYR A C 1
ATOM 2519 O O . TYR A 1 318 ? -25.303 23.743 11.505 1.00 79.38 318 TYR A O 1
ATOM 2527 N N . ILE A 1 319 ? -25.157 25.902 10.902 1.00 74.56 319 ILE A N 1
ATOM 2528 C CA . ILE A 1 319 ? -24.615 26.368 12.184 1.00 74.56 319 ILE A CA 1
ATOM 2529 C C . ILE A 1 319 ? -25.667 26.216 13.290 1.00 74.56 319 ILE A C 1
ATOM 2531 O O . ILE A 1 319 ? -25.341 25.711 14.362 1.00 74.56 319 ILE A O 1
ATOM 2535 N N . ASN A 1 320 ? -26.926 26.582 13.037 1.00 77.94 320 ASN A N 1
ATOM 2536 C CA . ASN A 1 320 ? -28.002 26.451 14.023 1.00 77.94 320 ASN A CA 1
ATOM 2537 C C . ASN A 1 320 ? -28.311 24.985 14.377 1.00 77.94 320 ASN A C 1
ATOM 2539 O O . ASN A 1 320 ? -28.526 24.667 15.550 1.00 77.94 320 ASN A O 1
ATOM 2543 N N . GLU A 1 321 ? -28.275 24.071 13.404 1.00 82.19 321 GLU A N 1
ATOM 2544 C CA . GLU A 1 321 ? -28.413 22.629 13.659 1.00 82.19 321 GLU A CA 1
ATOM 2545 C C . GLU A 1 321 ? -27.255 22.085 14.509 1.00 82.19 321 GLU A C 1
ATOM 2547 O O . GLU A 1 321 ? -27.473 21.353 15.481 1.00 82.19 321 GLU A O 1
ATOM 2552 N N . LEU A 1 322 ? -26.019 22.504 14.213 1.00 78.38 322 LEU A N 1
ATOM 2553 C CA . LEU A 1 322 ? -24.847 22.133 15.004 1.00 78.38 322 LEU A CA 1
ATOM 2554 C C . LEU A 1 322 ? -24.926 22.683 16.437 1.00 78.38 322 LEU A C 1
ATOM 2556 O O . LEU A 1 322 ? -24.669 21.946 17.389 1.00 78.38 322 LEU A O 1
ATOM 2560 N N . LEU A 1 323 ? -25.319 23.948 16.608 1.00 72.12 323 LEU A N 1
ATOM 2561 C CA . LEU A 1 323 ? -25.515 24.563 17.924 1.00 72.12 323 LEU A CA 1
ATOM 2562 C C . LEU A 1 323 ? -26.611 23.855 18.724 1.00 72.12 323 LEU A C 1
ATOM 2564 O O . LEU A 1 323 ? -26.453 23.660 19.926 1.00 72.12 323 LEU A O 1
ATOM 2568 N N . THR A 1 324 ? -27.680 23.401 18.068 1.00 81.38 324 THR A N 1
ATOM 2569 C CA . THR A 1 324 ? -28.728 22.592 18.710 1.00 81.38 324 THR A CA 1
ATOM 2570 C C . THR A 1 324 ? -28.163 21.266 19.221 1.00 81.38 324 THR A C 1
ATOM 2572 O O . THR A 1 324 ? -28.439 20.883 20.354 1.00 81.38 324 THR A O 1
ATOM 2575 N N . CYS A 1 325 ? -27.306 20.598 18.443 1.00 76.31 325 CYS A N 1
ATOM 2576 C CA . CYS A 1 325 ? -26.637 19.364 18.871 1.00 76.31 325 CYS A CA 1
ATOM 2577 C C . CYS A 1 325 ? -25.661 19.592 20.040 1.00 76.31 325 CYS A C 1
ATOM 2579 O O . CYS A 1 325 ? -25.586 18.771 20.954 1.00 76.31 325 CYS A O 1
ATOM 2581 N N . ILE A 1 326 ? -24.936 20.715 20.042 1.00 71.94 326 ILE A N 1
ATOM 2582 C CA . ILE A 1 326 ? -24.040 21.097 21.146 1.00 71.94 326 ILE A CA 1
ATOM 2583 C C . ILE A 1 326 ? -24.845 21.424 22.412 1.00 71.94 326 ILE A C 1
ATOM 2585 O O . ILE A 1 326 ? -24.496 20.953 23.491 1.00 71.94 326 ILE A O 1
ATOM 2589 N N . ASN A 1 327 ? -25.946 22.171 22.296 1.00 69.56 327 ASN A N 1
ATOM 2590 C CA . ASN A 1 327 ? -26.834 22.462 23.425 1.00 69.56 327 ASN A CA 1
ATOM 2591 C C . ASN A 1 327 ? -27.504 21.195 23.964 1.00 69.56 327 ASN A C 1
ATOM 2593 O O . ASN A 1 327 ? -27.651 21.033 25.173 1.00 69.56 327 ASN A O 1
ATOM 2597 N N . TYR A 1 328 ? -27.867 20.264 23.079 1.00 79.69 328 TYR A N 1
ATOM 2598 C CA . TYR A 1 328 ? -28.390 18.964 23.476 1.00 79.69 328 TYR A CA 1
ATOM 2599 C C . TYR A 1 328 ? -27.384 18.234 24.377 1.00 79.69 328 TYR A C 1
ATOM 2601 O O . TYR A 1 328 ? -27.762 17.750 25.440 1.00 79.69 328 TYR A O 1
ATOM 2609 N N . LEU A 1 329 ? -26.099 18.222 24.012 1.00 72.00 329 LEU A N 1
ATOM 2610 C CA . LEU A 1 329 ? -25.024 17.639 24.822 1.00 72.00 329 LEU A CA 1
ATOM 2611 C C . LEU A 1 329 ? -24.846 18.289 26.203 1.00 72.00 329 LEU A C 1
ATOM 2613 O O . LEU A 1 329 ? -24.505 17.586 27.151 1.00 72.00 329 LEU A O 1
ATOM 2617 N N . THR A 1 330 ? -25.046 19.604 26.333 1.00 66.25 330 THR A N 1
ATOM 2618 C CA . THR A 1 330 ? -24.766 20.335 27.581 1.00 66.25 330 THR A CA 1
ATOM 2619 C C . THR A 1 330 ? -25.945 20.395 28.552 1.00 66.25 330 THR A C 1
ATOM 2621 O O . THR A 1 330 ? -25.714 20.483 29.756 1.00 66.25 330 THR A O 1
ATOM 2624 N N . MET A 1 331 ? -27.196 20.335 28.077 1.00 64.94 331 MET A N 1
ATOM 2625 C CA . MET A 1 331 ? -28.385 20.614 28.905 1.00 64.94 331 MET A CA 1
ATOM 2626 C C . MET A 1 331 ? -29.064 19.381 29.540 1.00 64.94 331 MET A C 1
ATOM 2628 O O . MET A 1 331 ? -30.160 19.494 30.084 1.00 64.94 331 MET A O 1
ATOM 2632 N N . GLY A 1 332 ? -28.422 18.209 29.540 1.00 66.62 332 GLY A N 1
ATOM 2633 C CA . GLY A 1 332 ? -28.918 17.027 30.262 1.00 66.62 332 GLY A CA 1
ATOM 2634 C C . GLY A 1 332 ? -30.152 16.356 29.632 1.00 66.62 332 GLY A C 1
ATOM 2635 O O . GLY A 1 332 ? -30.335 16.369 28.411 1.00 66.62 332 GLY A O 1
ATOM 2636 N N . SER A 1 333 ? -30.974 15.695 30.458 1.00 65.19 333 SER A N 1
ATOM 2637 C CA . SER A 1 333 ? -32.131 14.889 30.018 1.00 65.19 333 SER A CA 1
ATOM 2638 C C . SER A 1 333 ? -33.281 15.701 29.425 1.00 65.19 333 SER A C 1
ATOM 2640 O O . SER A 1 333 ? -34.073 15.149 28.667 1.00 65.19 333 SER A O 1
ATOM 2642 N N . ASP A 1 334 ? -33.352 16.995 29.736 1.00 71.06 334 ASP A N 1
ATOM 2643 C CA . ASP A 1 334 ? -34.515 17.838 29.428 1.00 71.06 334 ASP A CA 1
ATOM 2644 C C . ASP A 1 334 ? -34.358 18.594 28.097 1.00 71.06 334 ASP A C 1
ATOM 2646 O O . ASP A 1 334 ? -35.231 19.355 27.680 1.00 71.06 334 ASP A O 1
ATOM 2650 N N . ALA A 1 335 ? -33.234 18.391 27.410 1.00 76.75 335 ALA A N 1
ATOM 2651 C CA . ALA A 1 335 ? -32.934 19.052 26.154 1.00 76.75 335 ALA A CA 1
ATOM 2652 C C . ALA A 1 335 ? -33.755 18.477 24.985 1.00 76.75 335 ALA A C 1
ATOM 2654 O O . ALA A 1 335 ? -33.971 17.267 24.879 1.00 76.75 335 ALA A O 1
ATOM 2655 N N . ILE A 1 336 ? -34.163 19.347 24.056 1.00 77.69 336 ILE A N 1
ATOM 2656 C CA . ILE A 1 336 ? -34.856 18.941 22.827 1.00 77.69 336 ILE A CA 1
ATOM 2657 C C . ILE A 1 336 ? -33.909 18.071 21.998 1.00 77.69 336 ILE A C 1
ATOM 2659 O O . ILE A 1 336 ? -32.835 18.523 21.599 1.00 77.69 336 ILE A O 1
ATOM 2663 N N . LYS A 1 337 ? -34.319 16.828 21.725 1.00 83.38 337 LYS A N 1
ATOM 2664 C CA . LYS A 1 337 ? -33.559 15.920 20.864 1.00 83.38 337 LYS A CA 1
ATOM 2665 C C . LYS A 1 337 ? -33.501 16.501 19.442 1.00 83.38 337 LYS A C 1
ATOM 2667 O O . LYS A 1 337 ? -34.565 16.742 18.868 1.00 83.38 337 LYS A O 1
ATOM 2672 N N . PRO A 1 338 ? -32.305 16.733 18.870 1.00 83.94 338 PRO A N 1
ATOM 2673 C CA . PRO A 1 338 ? -32.187 17.197 17.495 1.00 83.94 338 PRO A CA 1
ATOM 2674 C C . PRO A 1 338 ? -32.771 16.154 16.535 1.00 83.94 338 PRO A C 1
ATOM 2676 O O . PRO A 1 338 ? -32.752 14.951 16.817 1.00 83.94 338 PRO A O 1
ATOM 2679 N N . ALA A 1 339 ? -33.299 16.622 15.403 1.00 85.69 339 ALA A N 1
ATOM 2680 C CA . ALA A 1 339 ? -33.761 15.746 14.333 1.00 85.69 339 ALA A CA 1
ATOM 2681 C C . ALA A 1 339 ? -32.602 14.885 13.798 1.00 85.69 339 ALA A C 1
ATOM 2683 O O . ALA A 1 339 ? -31.439 15.293 13.846 1.00 85.69 339 ALA A O 1
ATOM 2684 N N . GLU A 1 340 ? -32.912 13.691 13.289 1.00 88.38 340 GLU A N 1
ATOM 2685 C CA . GLU A 1 340 ? -31.908 12.868 12.614 1.00 88.38 340 GLU A CA 1
ATOM 2686 C C . GLU A 1 340 ? -31.399 13.586 11.363 1.00 88.38 340 GLU A C 1
ATOM 2688 O O . GLU A 1 340 ? -32.170 14.037 10.516 1.00 88.38 340 GLU A O 1
ATOM 2693 N N . VAL A 1 341 ? -30.078 13.706 11.270 1.00 86.94 341 VAL A N 1
ATOM 2694 C CA . VAL A 1 341 ? -29.406 14.444 10.204 1.00 86.94 341 VAL A CA 1
ATOM 2695 C C . VAL A 1 341 ? -29.040 13.480 9.076 1.00 86.94 341 VAL A C 1
ATOM 2697 O O . VAL A 1 341 ? -28.446 12.434 9.330 1.00 86.94 341 VAL A O 1
ATOM 2700 N N . HIS A 1 342 ? -29.373 13.832 7.830 1.00 87.88 342 HIS A N 1
ATOM 2701 C CA . HIS A 1 342 ? -29.056 13.027 6.642 1.00 87.88 342 HIS A CA 1
ATOM 2702 C C . HIS A 1 342 ? -27.540 12.964 6.374 1.00 87.88 342 HIS A C 1
ATOM 2704 O O . HIS A 1 342 ? -26.822 13.921 6.667 1.00 87.88 342 HIS A O 1
ATOM 2710 N N . GLU A 1 343 ? -27.051 11.883 5.751 1.00 77.06 343 GLU A N 1
ATOM 2711 C CA . GLU A 1 343 ? -25.611 11.671 5.489 1.00 77.06 343 GLU A CA 1
ATOM 2712 C C . GLU A 1 343 ? -24.966 12.768 4.626 1.00 77.06 343 GLU A C 1
ATOM 2714 O O . GLU A 1 343 ? -23.771 13.038 4.742 1.00 77.06 343 GLU A O 1
ATOM 2719 N N . ASP A 1 344 ? -25.771 13.435 3.797 1.00 80.19 344 ASP A N 1
ATOM 2720 C CA . ASP A 1 344 ? -25.339 14.531 2.920 1.00 80.19 344 ASP A CA 1
ATOM 2721 C C . ASP A 1 344 ? -25.170 15.878 3.648 1.00 80.19 344 ASP A C 1
ATOM 2723 O O . ASP A 1 344 ? -24.738 16.862 3.042 1.00 80.19 344 ASP A O 1
ATOM 2727 N N . HIS A 1 345 ? -25.518 15.966 4.936 1.00 80.94 345 HIS A N 1
ATOM 2728 C CA . HIS A 1 345 ? -25.398 17.207 5.695 1.00 80.94 345 HIS A CA 1
ATOM 2729 C C . HIS A 1 345 ? -23.916 17.593 5.877 1.00 80.94 345 HIS A C 1
ATOM 2731 O O . HIS A 1 345 ? -23.098 16.752 6.261 1.00 80.94 345 HIS A O 1
ATOM 2737 N N . PRO A 1 346 ? -23.530 18.870 5.687 1.00 78.25 346 PRO A N 1
ATOM 2738 C CA . PRO A 1 346 ? -22.125 19.292 5.732 1.00 78.25 346 PRO A CA 1
ATOM 2739 C C . PRO A 1 346 ? -21.453 19.063 7.093 1.00 78.25 346 PRO A C 1
ATOM 2741 O O . PRO A 1 346 ? -20.237 18.901 7.159 1.00 78.25 346 PRO A O 1
ATOM 2744 N N . PHE A 1 347 ? -22.240 19.006 8.171 1.00 80.50 347 PHE A N 1
ATOM 2745 C CA . PHE A 1 347 ? -21.779 18.628 9.509 1.00 80.50 347 PHE A CA 1
ATOM 2746 C C . PHE A 1 347 ? -22.248 17.237 9.952 1.00 80.50 347 PHE A C 1
ATOM 2748 O O . PHE A 1 347 ? -22.169 16.946 11.140 1.00 80.50 347 PHE A O 1
ATOM 2755 N N . TYR A 1 348 ? -22.736 16.372 9.052 1.00 85.12 348 TYR A N 1
ATOM 2756 C CA . TYR A 1 348 ? -23.198 15.020 9.407 1.00 85.12 348 TYR A CA 1
ATOM 2757 C C . TYR A 1 348 ? -22.159 14.269 10.248 1.00 85.12 348 TYR A C 1
ATOM 2759 O O . TYR A 1 348 ? -22.468 13.712 11.301 1.00 85.12 348 TYR A O 1
ATOM 2767 N N . GLU A 1 349 ? -20.890 14.317 9.834 1.00 72.69 349 GLU A N 1
ATOM 2768 C CA . GLU A 1 349 ? -19.803 13.663 10.567 1.00 72.69 349 GLU A CA 1
ATOM 2769 C C . GLU A 1 349 ? -19.586 14.251 11.970 1.00 72.69 349 GLU A C 1
ATOM 2771 O O . GLU A 1 349 ? -19.282 13.512 12.907 1.00 72.69 349 GLU A O 1
ATOM 2776 N N . VAL A 1 350 ? -19.760 15.564 12.135 1.00 74.06 350 VAL A N 1
ATOM 2777 C CA . VAL A 1 350 ? -19.619 16.235 13.435 1.00 74.06 350 VAL A CA 1
ATOM 2778 C C . VAL A 1 350 ? -20.805 15.890 14.332 1.00 74.06 350 VAL A C 1
ATOM 2780 O O . VAL A 1 350 ? -20.607 15.459 15.463 1.00 74.06 350 VAL A O 1
ATOM 2783 N N . ILE A 1 351 ? -22.030 16.010 13.821 1.00 82.00 351 ILE A N 1
ATOM 2784 C CA . ILE A 1 351 ? -23.265 15.755 14.570 1.00 82.00 351 ILE A CA 1
ATOM 2785 C C . ILE A 1 351 ? -23.368 14.282 14.982 1.00 82.00 351 ILE A C 1
ATOM 2787 O O . ILE A 1 351 ? -23.670 13.988 16.137 1.00 82.00 351 ILE A O 1
ATOM 2791 N N . SER A 1 352 ? -23.039 13.348 14.084 1.00 80.50 352 SER A N 1
ATOM 2792 C CA . SER A 1 352 ? -22.962 11.922 14.429 1.00 80.50 352 SER A CA 1
ATOM 2793 C C . SER A 1 352 ? -21.950 11.673 15.549 1.00 80.50 352 SER A C 1
ATOM 2795 O O . SER A 1 352 ? -22.278 11.005 16.528 1.00 80.50 352 SER A O 1
ATOM 2797 N N . SER A 1 353 ? -20.760 12.278 15.475 1.00 76.06 353 SER A N 1
ATOM 2798 C CA . SER A 1 353 ? -19.752 12.168 16.538 1.00 76.06 353 SER A CA 1
ATOM 2799 C C . SER A 1 353 ? -20.254 12.730 17.875 1.00 76.06 353 SER A C 1
ATOM 2801 O O . SER A 1 353 ? -20.055 12.095 18.907 1.00 76.06 353 SER A O 1
ATOM 2803 N N . LEU A 1 354 ? -20.955 13.871 17.871 1.00 78.00 354 LEU A N 1
ATOM 2804 C CA . LEU A 1 354 ? -21.559 14.464 19.072 1.00 78.00 354 LEU A CA 1
ATOM 2805 C C . LEU A 1 354 ? -22.632 13.556 19.695 1.00 78.00 354 LEU A C 1
ATOM 2807 O O . LEU A 1 354 ? -22.651 13.388 20.912 1.00 78.00 354 LEU A O 1
ATOM 2811 N N . ASN A 1 355 ? -23.479 12.918 18.883 1.00 80.31 355 ASN A N 1
ATOM 2812 C CA . ASN A 1 355 ? -24.487 11.971 19.372 1.00 80.31 355 ASN A CA 1
ATOM 2813 C C . ASN A 1 355 ? -23.862 10.734 20.029 1.00 80.31 355 ASN A C 1
ATOM 2815 O O . ASN A 1 355 ? -24.395 10.218 21.008 1.00 80.31 355 ASN A O 1
ATOM 2819 N N . ILE A 1 356 ? -22.715 10.274 19.528 1.00 74.00 356 ILE A N 1
ATOM 2820 C CA . ILE A 1 356 ? -21.982 9.160 20.138 1.00 74.00 356 ILE A CA 1
ATOM 2821 C C . ILE A 1 356 ? -21.305 9.590 21.438 1.00 74.00 356 ILE A C 1
ATOM 2823 O O . ILE A 1 356 ? -21.441 8.891 22.434 1.00 74.00 356 ILE A O 1
ATOM 2827 N N . VAL A 1 357 ? -20.657 10.760 21.474 1.00 74.88 357 VAL A N 1
ATOM 2828 C CA . VAL A 1 357 ? -20.112 11.319 22.727 1.00 74.88 357 VAL A CA 1
ATOM 2829 C C . VAL A 1 357 ? -21.211 11.452 23.774 1.00 74.88 357 VAL A C 1
ATOM 2831 O O . VAL A 1 357 ? -20.996 11.119 24.934 1.00 74.88 357 VAL A O 1
ATOM 2834 N N . ARG A 1 358 ? -22.406 11.888 23.369 1.00 81.31 358 ARG A N 1
ATOM 2835 C CA . ARG A 1 358 ? -23.565 11.933 24.257 1.00 81.31 358 ARG A CA 1
ATOM 2836 C C . ARG A 1 358 ? -23.916 10.548 24.773 1.00 81.31 358 ARG A C 1
ATOM 2838 O O . ARG A 1 358 ? -24.117 10.404 25.969 1.00 81.31 358 ARG A O 1
ATOM 2845 N N . HIS A 1 359 ? -24.002 9.557 23.889 1.00 79.19 359 HIS A N 1
ATOM 2846 C CA . HIS A 1 359 ? -24.289 8.186 24.288 1.00 79.19 359 HIS A CA 1
ATOM 2847 C C . HIS A 1 359 ? -23.261 7.684 25.307 1.00 79.19 359 HIS A C 1
ATOM 2849 O O . HIS A 1 359 ? -23.655 7.166 26.342 1.00 79.19 359 HIS A O 1
ATOM 2855 N N . ASP A 1 360 ? -21.969 7.920 25.073 1.00 73.12 360 ASP A N 1
ATOM 2856 C CA . ASP A 1 360 ? -20.899 7.557 26.006 1.00 73.12 360 ASP A CA 1
ATOM 2857 C C . ASP A 1 360 ? -21.048 8.287 27.351 1.00 73.12 360 ASP A C 1
ATOM 2859 O O . ASP A 1 360 ? -20.937 7.664 28.402 1.00 73.12 360 ASP A O 1
ATOM 2863 N N . ILE A 1 361 ? -21.354 9.589 27.343 1.00 77.94 361 ILE A N 1
ATOM 2864 C CA . ILE A 1 361 ? -21.619 10.375 28.558 1.00 77.94 361 ILE A CA 1
ATOM 2865 C C . ILE A 1 361 ? -22.842 9.825 29.304 1.00 77.94 361 ILE A C 1
ATOM 2867 O O . ILE A 1 361 ? -22.798 9.643 30.517 1.00 77.94 361 ILE A O 1
ATOM 2871 N N . GLU A 1 362 ? -23.931 9.531 28.597 1.00 80.31 362 GLU A N 1
ATOM 2872 C CA . GLU A 1 362 ? -25.139 8.950 29.181 1.00 80.31 362 GLU A CA 1
ATOM 2873 C C . GLU A 1 362 ? -24.873 7.561 29.762 1.00 80.31 362 GLU A C 1
ATOM 2875 O O . GLU A 1 362 ? -25.406 7.253 30.826 1.00 80.31 362 GLU A O 1
ATOM 2880 N N . GLN A 1 363 ? -24.047 6.742 29.104 1.00 76.19 363 GLN A N 1
ATOM 2881 C CA . GLN A 1 363 ? -23.600 5.460 29.641 1.00 76.19 363 GLN A CA 1
ATOM 2882 C C . GLN A 1 363 ? -22.757 5.674 30.897 1.00 76.19 363 GLN A C 1
ATOM 2884 O O . GLN A 1 363 ? -23.064 5.074 31.917 1.00 76.19 363 GLN A O 1
ATOM 2889 N N . LEU A 1 364 ? -21.780 6.582 30.900 1.00 72.94 364 LEU A N 1
ATOM 2890 C CA . LEU A 1 364 ? -20.991 6.897 32.101 1.00 72.94 364 LEU A CA 1
ATOM 2891 C C . LEU A 1 364 ? -21.877 7.364 33.266 1.00 72.94 364 LEU A C 1
ATOM 2893 O O . LEU A 1 364 ? -21.698 6.931 34.398 1.00 72.94 364 LEU A O 1
ATOM 2897 N N . TYR A 1 365 ? -22.906 8.172 33.001 1.00 82.44 365 TYR A N 1
ATOM 2898 C CA . TYR A 1 365 ? -23.865 8.578 34.034 1.00 82.44 365 TYR A CA 1
ATOM 2899 C C . TYR A 1 365 ? -24.799 7.462 34.498 1.00 82.44 365 TYR A C 1
ATOM 2901 O O . TYR A 1 365 ? -25.393 7.585 35.570 1.00 82.44 365 TYR A O 1
ATOM 2909 N N . LYS A 1 366 ? -24.967 6.399 33.710 1.00 87.12 366 LYS A N 1
ATOM 2910 C CA . LYS A 1 366 ? -25.860 5.268 33.994 1.00 87.12 366 LYS A CA 1
ATOM 2911 C C . LYS A 1 366 ? -25.124 4.006 34.415 1.00 87.12 366 LYS A C 1
ATOM 2913 O O . LYS A 1 366 ? -25.792 3.059 34.807 1.00 87.12 366 LYS A O 1
ATOM 2918 N N . THR A 1 367 ? -23.800 3.979 34.377 1.00 89.69 367 THR A N 1
ATOM 2919 C CA . THR A 1 367 ? -22.987 2.812 34.725 1.00 89.69 367 THR A CA 1
ATOM 2920 C C . THR A 1 367 ? -22.075 3.167 35.892 1.00 89.69 367 THR A C 1
ATOM 2922 O O . THR A 1 367 ? -21.720 4.322 36.097 1.00 89.69 367 THR A O 1
ATOM 2925 N N . ASP A 1 368 ? -21.759 2.192 36.726 1.00 91.94 368 ASP A N 1
ATOM 2926 C CA . ASP A 1 368 ? -20.755 2.315 37.771 1.00 91.94 368 ASP A CA 1
ATOM 2927 C C . ASP A 1 368 ? -19.382 1.998 37.165 1.00 91.94 368 ASP A C 1
ATOM 2929 O O . ASP A 1 368 ? -19.165 0.880 36.697 1.00 91.94 368 ASP A O 1
ATOM 2933 N N . ASP A 1 369 ? -18.467 2.972 37.159 1.00 83.94 369 ASP A N 1
ATOM 2934 C CA . ASP A 1 369 ? -17.150 2.862 36.506 1.00 83.94 369 ASP A CA 1
ATOM 2935 C C . ASP A 1 369 ? -16.320 1.674 37.013 1.00 83.94 369 ASP A C 1
ATOM 2937 O O . ASP A 1 369 ? -15.474 1.144 36.292 1.00 83.94 369 ASP A O 1
ATOM 2941 N N . PHE A 1 370 ? -16.550 1.258 38.260 1.00 87.31 370 PHE A N 1
ATOM 2942 C CA . PHE A 1 370 ? -15.767 0.220 38.912 1.00 87.31 370 PHE A CA 1
ATOM 2943 C C . PHE A 1 370 ? -16.264 -1.193 38.581 1.00 87.31 370 PHE A C 1
ATOM 2945 O O . PHE A 1 370 ? -15.476 -2.076 38.250 1.00 87.31 370 PHE A O 1
ATOM 2952 N N . THR A 1 371 ? -17.575 -1.420 38.655 1.00 91.00 371 THR A N 1
ATOM 2953 C CA . THR A 1 371 ? -18.181 -2.742 38.423 1.00 91.00 371 THR A CA 1
ATOM 2954 C C . THR A 1 371 ? -18.674 -2.942 36.989 1.00 91.00 371 THR A C 1
ATOM 2956 O O . THR A 1 371 ? -18.966 -4.072 36.588 1.00 91.00 371 THR A O 1
ATOM 2959 N N . GLY A 1 372 ? -18.821 -1.869 36.209 1.00 89.88 372 GLY A N 1
ATOM 2960 C CA . GLY A 1 372 ? -19.459 -1.889 34.892 1.00 89.88 372 GLY A CA 1
ATOM 2961 C C . GLY A 1 372 ? -20.954 -2.232 34.933 1.00 89.88 372 GLY A C 1
ATOM 2962 O O . GLY A 1 372 ? -21.536 -2.530 33.892 1.00 89.88 372 GLY A O 1
ATOM 2963 N N . LEU A 1 373 ? -21.579 -2.242 36.116 1.00 94.38 373 LEU A N 1
ATOM 2964 C CA . LEU A 1 373 ? -23.017 -2.464 36.276 1.00 94.38 373 LEU A CA 1
ATOM 2965 C C . LEU A 1 373 ? -23.796 -1.154 36.109 1.00 94.38 373 LEU A C 1
ATOM 2967 O O . LEU A 1 373 ? -23.301 -0.106 36.524 1.00 94.38 373 LEU A O 1
ATOM 2971 N N . PRO A 1 374 ? -25.037 -1.187 35.593 1.00 94.94 374 PRO A N 1
ATOM 2972 C CA . PRO A 1 374 ? -25.928 -0.033 35.626 1.00 94.94 374 PRO A CA 1
ATOM 2973 C C . PRO A 1 374 ? -26.083 0.514 37.054 1.00 94.94 374 PRO A C 1
ATOM 2975 O O . PRO A 1 374 ? -26.275 -0.251 37.991 1.00 94.94 374 PRO A O 1
ATOM 2978 N N . ASN A 1 375 ? -25.993 1.824 37.255 1.00 95.69 375 ASN A N 1
ATOM 2979 C CA . ASN A 1 375 ? -25.988 2.447 38.578 1.00 95.69 375 ASN A CA 1
ATOM 2980 C C . ASN A 1 375 ? -27.408 2.801 39.081 1.00 95.69 375 ASN A C 1
ATOM 2982 O O . ASN A 1 375 ? -28.424 2.503 38.447 1.00 95.69 375 ASN A O 1
ATOM 2986 N N . SER A 1 376 ? -27.499 3.469 40.234 1.00 95.06 376 SER A N 1
ATOM 2987 C CA . SER A 1 376 ? -28.782 3.829 40.854 1.00 95.06 376 SER A CA 1
ATOM 2988 C C . SER A 1 376 ? -29.643 4.789 40.017 1.00 95.06 376 SER A C 1
ATOM 2990 O O . SER A 1 376 ? -30.871 4.758 40.131 1.00 95.06 376 SER A O 1
ATOM 2992 N N . LEU A 1 377 ? -29.042 5.617 39.153 1.00 90.94 377 LEU A N 1
ATOM 2993 C CA . LEU A 1 377 ? -29.783 6.461 38.208 1.00 90.94 377 LEU A CA 1
ATOM 2994 C C . LEU A 1 377 ? -30.414 5.611 37.104 1.00 90.94 377 LEU A C 1
ATOM 2996 O O . LEU A 1 377 ? -31.589 5.806 36.787 1.00 90.94 377 LEU A O 1
ATOM 3000 N N . ALA A 1 378 ? -29.669 4.639 36.569 1.00 92.62 378 ALA A N 1
ATOM 3001 C CA . ALA A 1 378 ? -30.202 3.682 35.604 1.00 92.62 378 ALA A CA 1
ATOM 3002 C C . ALA A 1 378 ? -31.351 2.862 36.199 1.00 92.62 378 ALA A C 1
ATOM 3004 O O . ALA A 1 378 ? -32.374 2.695 35.538 1.00 92.62 378 ALA A O 1
ATOM 3005 N N . LEU A 1 379 ? -31.237 2.445 37.466 1.00 95.19 379 LEU A N 1
ATOM 3006 C CA . LEU A 1 379 ? -32.324 1.761 38.166 1.00 95.19 379 LEU A CA 1
ATOM 3007 C C . LEU A 1 379 ? -33.577 2.640 38.258 1.00 95.19 379 LEU A C 1
ATOM 3009 O O . LEU A 1 379 ? -34.659 2.199 37.891 1.00 95.19 379 LEU A O 1
ATOM 3013 N N . LYS A 1 380 ? -33.455 3.894 38.716 1.00 94.25 380 LYS A N 1
ATOM 3014 C CA . LYS A 1 380 ? -34.608 4.812 38.804 1.00 94.25 380 LYS A CA 1
ATOM 3015 C C . LYS A 1 380 ? -35.305 4.985 37.454 1.00 94.25 380 LYS A C 1
ATOM 3017 O O . LYS A 1 380 ? -36.532 4.988 37.404 1.00 94.25 380 LYS A O 1
ATOM 3022 N N . ALA A 1 381 ? -34.527 5.105 36.378 1.00 90.19 381 ALA A N 1
ATOM 3023 C CA . ALA A 1 381 ? -35.059 5.196 35.025 1.00 90.19 381 ALA A CA 1
ATOM 3024 C C . ALA A 1 381 ? -35.772 3.902 34.600 1.00 90.19 381 ALA A C 1
ATOM 3026 O O . ALA A 1 381 ? -36.873 3.976 34.065 1.00 90.19 381 ALA A O 1
ATOM 3027 N N . ALA A 1 382 ? -35.193 2.731 34.887 1.00 91.50 382 ALA A N 1
ATOM 3028 C CA . ALA A 1 382 ? -35.794 1.435 34.573 1.00 91.50 382 ALA A CA 1
ATOM 3029 C C . ALA A 1 382 ? -37.114 1.207 35.326 1.00 91.50 382 ALA A C 1
ATOM 3031 O O . ALA A 1 382 ? -38.081 0.725 34.747 1.00 91.50 382 ALA A O 1
ATOM 3032 N N . LEU A 1 383 ? -37.191 1.618 36.594 1.00 94.19 383 LEU A N 1
ATOM 3033 C CA . LEU A 1 383 ? -38.403 1.498 37.409 1.00 94.19 383 LEU A CA 1
ATOM 3034 C C . LEU A 1 383 ? -39.532 2.440 36.950 1.00 94.19 383 LEU A C 1
ATOM 3036 O O . LEU A 1 383 ? -40.704 2.182 37.232 1.00 94.19 383 LEU A O 1
ATOM 3040 N N . SER A 1 384 ? -39.208 3.521 36.234 1.00 91.44 384 SER A N 1
ATOM 3041 C CA . SER A 1 384 ? -40.179 4.498 35.738 1.00 91.44 384 SER A CA 1
ATOM 3042 C C . SER A 1 384 ? -41.012 3.920 34.590 1.00 91.44 384 SER A C 1
ATOM 3044 O O . SER A 1 384 ? -40.671 4.058 33.419 1.00 91.44 384 SER A O 1
ATOM 3046 N N . GLY A 1 385 ? -42.143 3.299 34.927 1.00 86.19 385 GLY A N 1
ATOM 3047 C CA . GLY A 1 385 ? -43.112 2.768 33.960 1.00 86.19 385 GLY A CA 1
ATOM 3048 C C . GLY A 1 385 ? -43.301 1.254 34.018 1.00 86.19 385 GLY A C 1
ATOM 3049 O O . GLY A 1 385 ? -44.200 0.735 33.357 1.00 86.19 385 GLY A O 1
ATOM 3050 N N . MET A 1 386 ? -42.519 0.547 34.835 1.00 92.50 386 MET A N 1
ATOM 3051 C CA . MET A 1 386 ? -42.743 -0.875 35.079 1.00 92.50 386 MET A CA 1
ATOM 3052 C C . MET A 1 386 ? -43.916 -1.092 36.046 1.00 92.50 386 MET A C 1
ATOM 3054 O O . MET A 1 386 ? -44.093 -0.362 37.022 1.00 92.50 386 MET A O 1
ATOM 3058 N N . LYS A 1 387 ? -44.725 -2.120 35.777 1.00 91.50 387 LYS A N 1
ATOM 3059 C CA . LYS A 1 387 ? -45.761 -2.646 36.681 1.00 91.50 387 LYS A CA 1
ATOM 3060 C C . LYS A 1 387 ? -45.397 -4.089 37.029 1.00 91.50 387 LYS A C 1
ATOM 3062 O O . LYS A 1 387 ? -44.806 -4.758 36.190 1.00 91.50 387 LYS A O 1
ATOM 3067 N N . ASN A 1 388 ? -45.770 -4.549 38.224 1.00 92.19 388 ASN A N 1
ATOM 3068 C CA . ASN A 1 388 ? -45.502 -5.909 38.719 1.00 92.19 388 ASN A CA 1
ATOM 3069 C C . ASN A 1 388 ? -44.013 -6.288 38.660 1.00 92.19 388 ASN A C 1
ATOM 3071 O O . ASN A 1 388 ? -43.578 -7.109 37.858 1.00 92.19 388 ASN A O 1
ATOM 3075 N N . ILE A 1 389 ? -43.220 -5.644 39.512 1.00 95.25 389 ILE A N 1
ATOM 3076 C CA . ILE A 1 389 ? -41.787 -5.911 39.627 1.00 95.25 389 ILE A CA 1
ATOM 3077 C C . ILE A 1 389 ? -41.476 -6.536 40.979 1.00 95.25 389 ILE A C 1
ATOM 3079 O O . ILE A 1 389 ? -42.034 -6.135 42.002 1.00 95.25 389 ILE A O 1
ATOM 3083 N N . THR A 1 390 ? -40.539 -7.477 40.989 1.00 96.12 390 THR A N 1
ATOM 3084 C CA . THR A 1 390 ? -39.888 -7.930 42.216 1.00 96.12 390 THR A CA 1
ATOM 3085 C C . THR A 1 390 ? -38.512 -7.289 42.282 1.00 96.12 390 THR A C 1
ATOM 3087 O O . THR A 1 390 ? -37.688 -7.468 41.388 1.00 96.12 390 THR A O 1
ATOM 3090 N N . LEU A 1 391 ? -38.270 -6.521 43.342 1.00 96.62 391 LEU A N 1
ATOM 3091 C CA . LEU A 1 391 ? -36.991 -5.867 43.587 1.00 96.62 391 LEU A CA 1
ATOM 3092 C C . LEU A 1 391 ? -36.265 -6.594 44.718 1.00 96.62 391 LEU A C 1
ATOM 3094 O O . LEU A 1 391 ? -36.755 -6.632 45.847 1.00 96.62 391 LEU A O 1
ATOM 3098 N N . VAL A 1 392 ? -35.100 -7.164 44.418 1.00 97.19 392 VAL A N 1
ATOM 3099 C CA . VAL A 1 392 ? -34.255 -7.850 45.402 1.00 97.19 392 VAL A CA 1
ATOM 3100 C C . VAL A 1 392 ? -33.063 -6.962 45.730 1.00 97.19 392 VAL A C 1
ATOM 3102 O O . VAL A 1 392 ? -32.277 -6.621 44.850 1.00 97.19 392 VAL A O 1
ATOM 3105 N N . PHE A 1 393 ? -32.915 -6.602 47.002 1.00 97.69 393 PHE A N 1
ATOM 3106 C CA . PHE A 1 393 ? -31.764 -5.847 47.492 1.00 97.69 393 PHE A CA 1
ATOM 3107 C C . PHE A 1 393 ? -30.695 -6.800 48.017 1.00 97.69 393 PHE A C 1
ATOM 3109 O O . PHE A 1 393 ? -30.985 -7.691 48.814 1.00 97.69 393 PHE A O 1
ATOM 3116 N N . ILE A 1 394 ? -29.455 -6.597 47.579 1.00 97.56 394 ILE A N 1
ATOM 3117 C CA . ILE A 1 394 ? -28.310 -7.432 47.941 1.00 97.56 394 ILE A CA 1
ATOM 3118 C C . ILE A 1 394 ? -27.263 -6.529 48.586 1.00 97.56 394 ILE A C 1
ATOM 3120 O O . ILE A 1 394 ? -26.815 -5.561 47.973 1.00 97.56 394 ILE A O 1
ATOM 3124 N N . SER A 1 395 ? -26.862 -6.847 49.814 1.00 97.75 395 SER A N 1
ATOM 3125 C CA . SER A 1 395 ? -25.832 -6.112 50.551 1.00 97.75 395 SER A CA 1
ATOM 3126 C C . SER A 1 395 ? -24.683 -7.042 50.915 1.00 97.75 395 SER A C 1
ATOM 3128 O O . SER A 1 395 ? -24.913 -8.165 51.362 1.00 97.75 395 SER A O 1
ATOM 3130 N N . VAL A 1 396 ? -23.447 -6.571 50.755 1.00 96.44 396 VAL A N 1
ATOM 3131 C CA . VAL A 1 396 ? -22.258 -7.279 51.250 1.00 96.44 396 VAL A CA 1
ATOM 3132 C C . VAL A 1 396 ? -22.155 -7.053 52.759 1.00 96.44 396 VAL A C 1
ATOM 3134 O O . VAL A 1 396 ? -21.947 -5.924 53.204 1.00 96.44 396 VAL A O 1
ATOM 3137 N N . CYS A 1 397 ? -22.339 -8.112 53.550 1.00 96.25 397 CYS A N 1
ATOM 3138 C CA . CYS A 1 397 ? -22.254 -8.046 55.010 1.00 96.25 397 CYS A CA 1
ATOM 3139 C C . CYS A 1 397 ? -20.847 -7.645 55.477 1.00 96.25 397 CYS A C 1
ATOM 3141 O O . CYS A 1 397 ? -19.856 -8.013 54.849 1.00 96.25 397 CYS A O 1
ATOM 3143 N N . ASP A 1 398 ? -20.775 -6.903 56.586 1.00 95.56 398 ASP A N 1
ATOM 3144 C CA . ASP A 1 398 ? -19.528 -6.471 57.236 1.00 95.56 398 ASP A CA 1
ATOM 3145 C C . ASP A 1 398 ? -18.547 -5.694 56.333 1.00 95.56 398 ASP A C 1
ATOM 3147 O O . ASP A 1 398 ? -17.356 -5.600 56.638 1.00 95.56 398 ASP A O 1
ATOM 3151 N N . PHE A 1 399 ? -19.025 -5.102 55.229 1.00 94.94 399 PHE A N 1
ATOM 3152 C CA . PHE A 1 399 ? -18.163 -4.402 54.274 1.00 94.94 399 PHE A CA 1
ATOM 3153 C C . PHE A 1 399 ? -17.359 -3.266 54.917 1.00 94.94 399 PHE A C 1
ATOM 3155 O O . PHE A 1 399 ? -16.157 -3.179 54.681 1.00 94.94 399 PHE A O 1
ATOM 3162 N N . ASP A 1 400 ? -17.981 -2.446 55.770 1.00 95.44 400 ASP A N 1
ATOM 3163 C CA . ASP A 1 400 ? -17.298 -1.328 56.437 1.00 95.44 400 ASP A CA 1
ATOM 3164 C C . ASP A 1 400 ? -16.148 -1.824 57.324 1.00 95.44 400 ASP A C 1
ATOM 3166 O O . ASP A 1 400 ? -15.046 -1.283 57.285 1.00 95.44 400 ASP A O 1
ATOM 3170 N N . ARG A 1 401 ? -16.353 -2.940 58.036 1.00 94.56 401 ARG A N 1
ATOM 3171 C CA . ARG A 1 401 ? -15.311 -3.576 58.852 1.00 94.56 401 ARG A CA 1
ATOM 3172 C C . ARG A 1 401 ? -14.156 -4.094 57.993 1.00 94.56 401 ARG A C 1
ATOM 3174 O O . ARG A 1 401 ? -12.997 -3.967 58.382 1.00 94.56 401 ARG A O 1
ATOM 3181 N N . HIS A 1 402 ? -14.451 -4.678 56.830 1.00 91.75 402 HIS A N 1
ATOM 3182 C CA . HIS A 1 402 ? -13.423 -5.096 55.874 1.00 91.75 402 HIS A CA 1
ATOM 3183 C C . HIS A 1 402 ? -12.680 -3.897 55.268 1.00 91.75 402 HIS A C 1
ATOM 3185 O O . HIS A 1 402 ? -11.459 -3.942 55.125 1.00 91.75 402 HIS A O 1
ATOM 3191 N N . TYR A 1 403 ? -13.391 -2.815 54.958 1.00 93.81 403 TYR A N 1
ATOM 3192 C CA . TYR A 1 403 ? -12.801 -1.583 54.448 1.00 93.81 403 TYR A CA 1
ATOM 3193 C C . TYR A 1 403 ? -11.835 -0.959 55.464 1.00 93.81 403 TYR A C 1
ATOM 3195 O O . TYR A 1 403 ? -10.700 -0.637 55.114 1.00 93.81 403 TYR A O 1
ATOM 3203 N N . GLU A 1 404 ? -12.245 -0.855 56.731 1.00 96.25 404 GLU A N 1
ATOM 3204 C CA . GLU A 1 404 ? -11.407 -0.346 57.822 1.00 96.25 404 GLU A CA 1
ATOM 3205 C C . GLU A 1 404 ? -10.178 -1.227 58.084 1.00 96.25 404 GLU A C 1
ATOM 3207 O O . GLU A 1 404 ? -9.084 -0.711 58.305 1.00 96.25 404 GLU A O 1
ATOM 3212 N N . ALA A 1 405 ? -10.336 -2.554 58.040 1.00 95.56 405 ALA A N 1
ATOM 3213 C CA . ALA A 1 405 ? -9.258 -3.488 58.359 1.00 95.56 405 ALA A CA 1
ATOM 3214 C C . ALA A 1 405 ? -8.194 -3.608 57.255 1.00 95.56 405 ALA A C 1
ATOM 3216 O O . ALA A 1 405 ? -7.017 -3.800 57.560 1.00 95.56 405 ALA A O 1
ATOM 3217 N N . PHE A 1 406 ? -8.594 -3.533 55.982 1.00 93.50 406 PHE A N 1
ATOM 3218 C CA . PHE A 1 406 ? -7.725 -3.888 54.853 1.00 93.50 406 PHE A CA 1
ATOM 3219 C C . PHE A 1 406 ? -7.472 -2.744 53.860 1.00 93.50 406 PHE A C 1
ATOM 3221 O O . PHE A 1 406 ? -6.650 -2.885 52.951 1.00 93.50 406 PHE A O 1
ATOM 3228 N N . GLY A 1 407 ? -8.140 -1.602 54.035 1.00 93.94 407 GLY A N 1
ATOM 3229 C C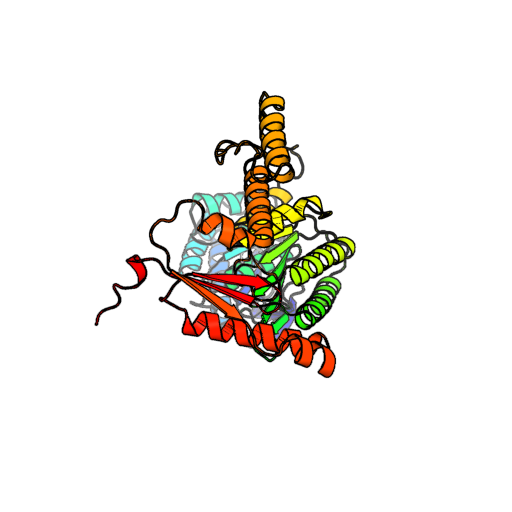A . GLY A 1 407 ? -8.000 -0.429 53.179 1.00 93.94 407 GLY A CA 1
ATOM 3230 C C . GLY A 1 407 ? -8.761 -0.522 51.852 1.00 93.94 407 GLY A C 1
ATOM 3231 O O . GLY A 1 407 ? -9.323 -1.553 51.473 1.00 93.94 407 GLY A O 1
ATOM 3232 N N . GLY A 1 408 ? -8.766 0.597 51.121 1.00 90.81 408 GLY A N 1
ATOM 3233 C CA . GLY A 1 408 ? -9.620 0.782 49.944 1.00 90.81 408 GLY A CA 1
ATOM 3234 C C . GLY A 1 408 ? -9.346 -0.176 48.782 1.00 90.81 408 GLY A C 1
ATOM 3235 O O . GLY A 1 408 ? -10.289 -0.568 48.099 1.00 90.81 408 GLY A O 1
ATOM 3236 N N . ASN A 1 409 ? -8.096 -0.602 48.573 1.00 87.50 409 ASN A N 1
ATOM 3237 C CA . ASN A 1 409 ? -7.749 -1.489 47.455 1.00 87.50 409 ASN A CA 1
ATOM 3238 C C . ASN A 1 409 ? -8.380 -2.879 47.620 1.00 87.50 409 ASN A C 1
ATOM 3240 O O . ASN A 1 409 ? -9.092 -3.327 46.726 1.00 87.50 409 ASN A O 1
ATOM 3244 N N . LEU A 1 410 ? -8.206 -3.527 48.782 1.00 90.75 410 LEU A N 1
ATOM 3245 C CA . LEU A 1 410 ? -8.778 -4.861 49.003 1.00 90.75 410 LEU A CA 1
ATOM 3246 C C . LEU A 1 410 ? -10.311 -4.815 49.041 1.00 90.75 410 LEU A C 1
ATOM 3248 O O . LEU A 1 410 ? -10.977 -5.699 48.509 1.00 90.75 410 LEU A O 1
ATOM 3252 N N . ALA A 1 411 ? -10.883 -3.769 49.639 1.00 90.56 411 ALA A N 1
ATOM 3253 C CA . ALA A 1 411 ? -12.328 -3.581 49.648 1.00 90.56 411 ALA A CA 1
ATOM 3254 C C . ALA A 1 411 ? -12.896 -3.420 48.227 1.00 90.56 411 ALA A C 1
ATOM 3256 O O . ALA A 1 411 ? -13.950 -3.975 47.917 1.00 90.56 411 ALA A O 1
ATOM 3257 N N . SER A 1 412 ? -12.171 -2.728 47.346 1.00 89.38 412 SER A N 1
ATOM 3258 C CA . SER A 1 412 ? -12.521 -2.614 45.929 1.00 89.38 412 SER A CA 1
ATOM 3259 C C . SER A 1 412 ? -12.491 -3.989 45.249 1.00 89.38 412 SER A C 1
ATOM 3261 O O . SER A 1 412 ? -13.484 -4.382 44.639 1.00 89.38 412 SER A O 1
ATOM 3263 N N . ASP A 1 413 ? -11.432 -4.782 45.433 1.00 90.06 413 ASP A N 1
ATOM 3264 C CA . ASP A 1 413 ? -11.330 -6.136 44.858 1.00 90.06 413 ASP A CA 1
ATOM 3265 C C . ASP A 1 413 ? -12.480 -7.059 45.302 1.00 90.06 413 ASP A C 1
ATOM 3267 O O . ASP A 1 413 ? -13.010 -7.840 44.501 1.00 90.06 413 ASP A O 1
ATOM 3271 N N . ILE A 1 414 ? -12.923 -6.937 46.561 1.00 93.62 414 ILE A N 1
ATOM 3272 C CA . ILE A 1 414 ? -14.099 -7.651 47.082 1.00 93.62 414 ILE A CA 1
ATOM 3273 C C . ILE A 1 414 ? -15.356 -7.243 46.304 1.00 93.62 414 ILE A C 1
ATOM 3275 O O . ILE A 1 414 ? -16.083 -8.115 45.828 1.00 93.62 414 ILE A O 1
ATOM 3279 N N . ILE A 1 415 ? -15.611 -5.941 46.134 1.00 96.62 415 ILE A N 1
ATOM 3280 C CA . ILE A 1 415 ? -16.790 -5.452 45.399 1.00 96.62 415 ILE A CA 1
ATOM 3281 C C . ILE A 1 415 ? -16.760 -5.887 43.937 1.00 96.62 415 ILE A C 1
ATOM 3283 O O . ILE A 1 415 ? -17.793 -6.318 43.421 1.00 96.62 415 ILE A O 1
ATOM 3287 N N . PHE A 1 416 ? -15.598 -5.826 43.285 1.00 93.88 416 PHE A N 1
ATOM 3288 C CA . PHE A 1 416 ? -15.446 -6.274 41.904 1.00 93.88 416 PHE A CA 1
ATOM 3289 C C . PHE A 1 416 ? -15.777 -7.765 41.787 1.00 93.88 416 PHE A C 1
ATOM 3291 O O . PHE A 1 416 ? -16.646 -8.153 41.004 1.00 93.88 416 PHE A O 1
ATOM 3298 N N . THR A 1 417 ? -15.184 -8.591 42.653 1.00 94.12 417 THR A N 1
ATOM 3299 C CA . THR A 1 417 ? -15.411 -10.043 42.683 1.00 94.12 417 THR A CA 1
ATOM 3300 C C . THR A 1 417 ? -16.875 -10.396 42.945 1.00 94.12 417 THR A C 1
ATOM 3302 O O . THR A 1 417 ? -17.433 -11.277 42.287 1.00 94.12 417 THR A O 1
ATOM 3305 N N . VAL A 1 418 ? -17.522 -9.713 43.896 1.00 96.31 418 VAL A N 1
ATOM 3306 C CA . VAL A 1 418 ? -18.953 -9.894 44.174 1.00 96.31 418 VAL A CA 1
ATOM 3307 C C . VAL A 1 418 ? -19.784 -9.504 42.955 1.00 96.31 418 VAL A C 1
ATOM 3309 O O . VAL A 1 418 ? -20.691 -10.247 42.587 1.00 96.31 418 VAL A O 1
ATOM 3312 N N . SER A 1 419 ? -19.463 -8.387 42.296 1.00 96.00 419 SER A N 1
ATOM 3313 C CA . SER A 1 419 ? -20.203 -7.923 41.120 1.00 96.00 419 SER A CA 1
ATOM 3314 C C . SER A 1 419 ? -20.146 -8.925 39.960 1.00 96.00 419 SER A C 1
ATOM 3316 O O . SER A 1 419 ? -21.189 -9.249 39.396 1.00 96.00 419 SER A O 1
ATOM 3318 N N . GLU A 1 420 ? -18.977 -9.503 39.670 1.00 94.88 420 GLU A N 1
ATOM 3319 C CA . GLU A 1 420 ? -18.810 -10.518 38.621 1.00 94.88 420 GLU A CA 1
ATOM 3320 C C . GLU A 1 420 ? -19.582 -11.806 38.940 1.00 94.88 420 GLU A C 1
ATOM 3322 O O . GLU A 1 420 ? -20.257 -12.370 38.077 1.00 94.88 420 GLU A O 1
ATOM 3327 N N . ARG A 1 421 ? -19.566 -12.245 40.206 1.00 96.12 421 ARG A N 1
ATOM 3328 C CA . ARG A 1 421 ? -20.356 -13.408 40.639 1.00 96.12 421 ARG A CA 1
ATOM 3329 C C . ARG A 1 421 ? -21.854 -13.154 40.540 1.00 96.12 421 ARG A C 1
ATOM 3331 O O . ARG A 1 421 ? -22.582 -14.033 40.088 1.00 96.12 421 ARG A O 1
ATOM 3338 N N . LEU A 1 422 ? -22.321 -11.970 40.936 1.00 95.56 422 LEU A N 1
ATOM 3339 C CA . LEU A 1 422 ? -23.735 -11.616 40.834 1.00 95.56 422 LEU A CA 1
ATOM 3340 C C . LEU A 1 422 ? -24.193 -11.533 39.376 1.00 95.56 422 LEU A C 1
ATOM 3342 O O . LEU A 1 422 ? -25.268 -12.046 39.081 1.00 95.56 422 LEU A O 1
ATOM 3346 N N . LYS A 1 423 ? -23.386 -10.975 38.460 1.00 95.00 423 LYS A N 1
ATOM 3347 C CA . LYS A 1 423 ? -23.683 -10.989 37.013 1.00 95.00 423 LYS A CA 1
ATOM 3348 C C . LYS A 1 423 ? -23.907 -12.408 36.504 1.00 95.00 423 LYS A C 1
ATOM 3350 O O . LYS A 1 423 ? -24.872 -12.652 35.790 1.00 95.00 423 LYS A O 1
ATOM 3355 N N . TYR A 1 424 ? -23.038 -13.337 36.900 1.00 92.44 424 TYR A N 1
ATOM 3356 C CA . TYR A 1 424 ? -23.145 -14.737 36.502 1.00 92.44 424 TYR A CA 1
ATOM 3357 C C . TYR A 1 424 ? -24.390 -15.417 37.091 1.00 92.44 424 TYR A C 1
ATOM 3359 O O . TYR A 1 424 ? -25.146 -16.048 36.363 1.00 92.44 424 TYR A O 1
ATOM 3367 N N . ILE A 1 425 ? -24.633 -15.262 38.398 1.00 92.75 425 ILE A N 1
ATOM 3368 C CA . ILE A 1 425 ? -25.771 -15.895 39.089 1.00 92.75 425 ILE A CA 1
ATOM 3369 C C . ILE A 1 425 ? -27.112 -15.340 38.593 1.00 92.75 425 ILE A C 1
ATOM 3371 O O . ILE A 1 425 ? -28.087 -16.077 38.476 1.00 92.75 425 ILE A O 1
ATOM 3375 N N . CYS A 1 426 ? -27.172 -14.037 38.317 1.00 92.56 426 CYS A N 1
ATOM 3376 C CA . CYS A 1 426 ? -28.403 -13.365 37.910 1.00 92.56 426 CYS A CA 1
ATOM 3377 C C . CYS A 1 426 ? -28.642 -13.409 36.395 1.00 92.56 426 CYS A C 1
ATOM 3379 O O . CYS A 1 426 ? -29.669 -12.903 35.942 1.00 92.56 426 CYS A O 1
ATOM 3381 N N . ALA A 1 427 ? -27.728 -13.992 35.612 1.00 91.44 427 ALA A N 1
ATOM 3382 C CA . ALA A 1 427 ? -27.871 -14.089 34.166 1.00 91.44 427 ALA A CA 1
ATOM 3383 C C . ALA A 1 427 ? -29.170 -14.832 33.806 1.00 91.44 427 ALA A C 1
ATOM 3385 O O . ALA A 1 427 ? -29.347 -15.998 34.147 1.00 91.44 427 ALA A O 1
ATOM 3386 N N . GLY A 1 428 ? -30.093 -14.136 33.136 1.00 87.62 428 GLY A N 1
ATOM 3387 C CA . GLY A 1 428 ? -31.409 -14.668 32.757 1.00 87.62 428 GLY A CA 1
ATOM 3388 C C . GLY A 1 428 ? -32.506 -14.540 33.822 1.00 87.62 428 GLY A C 1
ATOM 3389 O O . GLY A 1 428 ? -33.670 -14.746 33.502 1.00 87.62 428 GLY A O 1
ATOM 3390 N N . CYS A 1 429 ? -32.176 -14.149 35.057 1.00 90.06 429 CYS A N 1
ATOM 3391 C CA . CYS A 1 429 ? -33.158 -13.946 36.129 1.00 90.06 429 CYS A CA 1
ATOM 3392 C C . CYS A 1 429 ? -33.694 -12.503 36.165 1.00 90.06 429 CYS A C 1
ATOM 3394 O O . CYS A 1 429 ? -34.835 -12.265 36.560 1.00 90.06 429 CYS A O 1
ATOM 3396 N N . GLY A 1 430 ? -32.885 -11.523 35.757 1.00 92.25 430 GLY A N 1
ATOM 3397 C CA . GLY A 1 430 ? -33.267 -10.113 35.764 1.00 92.25 430 GLY A CA 1
ATOM 3398 C C . GLY A 1 430 ? -32.104 -9.164 35.516 1.00 92.25 430 GLY A C 1
ATOM 3399 O O . GLY A 1 430 ? -30.984 -9.591 35.239 1.00 92.25 430 GLY A O 1
ATOM 3400 N N . ASP A 1 431 ? -32.387 -7.870 35.645 1.00 95.56 431 ASP A N 1
ATOM 3401 C CA . ASP A 1 431 ? -31.405 -6.808 35.446 1.00 95.56 431 ASP A CA 1
ATOM 3402 C C . ASP A 1 431 ? -30.755 -6.436 36.782 1.00 95.56 431 ASP A C 1
ATOM 3404 O O . ASP A 1 431 ? -31.437 -6.068 37.745 1.00 95.56 431 ASP A O 1
ATOM 3408 N N . LEU A 1 432 ? -29.427 -6.546 36.852 1.00 97.38 432 LEU A N 1
ATOM 3409 C CA . LEU A 1 432 ? -28.640 -6.249 38.047 1.00 97.38 432 LEU A CA 1
ATOM 3410 C C . LEU A 1 432 ? -28.086 -4.819 37.995 1.00 97.38 432 LEU A C 1
ATOM 3412 O O . LEU A 1 432 ? -27.466 -4.422 37.013 1.00 97.38 432 LEU A O 1
ATOM 3416 N N . TYR A 1 433 ? -28.242 -4.080 39.091 1.00 97.69 433 TYR A N 1
ATOM 3417 C CA . TYR A 1 433 ? -27.843 -2.684 39.246 1.00 97.69 433 TYR A CA 1
ATOM 3418 C C . TYR A 1 433 ? -26.942 -2.492 40.471 1.00 97.69 433 TYR A C 1
ATOM 3420 O O . TYR A 1 433 ? -27.110 -3.147 41.503 1.00 97.69 433 TYR A O 1
ATOM 3428 N N . LYS A 1 434 ? -26.017 -1.535 40.394 1.00 97.56 434 LYS A N 1
ATOM 3429 C CA . LYS A 1 434 ? -25.189 -1.052 41.499 1.00 97.56 434 LYS A CA 1
ATOM 3430 C C . LYS A 1 434 ? -25.863 0.134 42.191 1.00 97.56 434 LYS A C 1
ATOM 3432 O O . LYS A 1 434 ? -26.135 1.152 41.558 1.00 97.56 434 LYS A O 1
ATOM 3437 N N . LEU A 1 435 ? -26.132 0.026 43.493 1.00 95.88 435 LEU A N 1
ATOM 3438 C CA . LEU A 1 435 ? -26.806 1.089 44.253 1.00 95.88 435 LEU A CA 1
ATOM 3439 C C . LEU A 1 435 ? -25.820 2.022 44.954 1.00 95.88 435 LEU A C 1
ATOM 3441 O O . LEU A 1 435 ? -25.883 3.240 44.788 1.00 95.88 435 LEU A O 1
ATOM 3445 N N . LYS A 1 436 ? -24.933 1.424 45.751 1.00 94.50 436 LYS A N 1
ATOM 3446 C CA . LYS A 1 436 ? -23.884 2.071 46.551 1.00 94.50 436 LYS A CA 1
ATOM 3447 C C . LYS A 1 436 ? -22.654 1.167 46.584 1.00 94.50 436 LYS A C 1
ATOM 3449 O O . LYS A 1 436 ? -22.690 0.064 46.043 1.00 94.50 436 LYS A O 1
ATOM 3454 N N . ILE A 1 437 ? -21.597 1.589 47.280 1.00 94.12 437 ILE A N 1
ATOM 3455 C CA . ILE A 1 437 ? -20.310 0.876 47.370 1.00 94.12 437 ILE A CA 1
ATOM 3456 C C . ILE A 1 437 ? -20.481 -0.623 47.676 1.00 94.12 437 ILE A C 1
ATOM 3458 O O . ILE A 1 437 ? -19.887 -1.439 46.979 1.00 94.12 437 ILE A O 1
ATOM 3462 N N . SER A 1 438 ? -21.356 -1.014 48.607 1.00 96.19 438 SER A N 1
ATOM 3463 C CA . SER A 1 438 ? -21.588 -2.416 49.010 1.00 96.19 438 SER A CA 1
ATOM 3464 C C . SER A 1 438 ? -22.993 -2.956 48.705 1.00 96.19 438 SER A C 1
ATOM 3466 O O . SER A 1 438 ? -23.292 -4.104 49.032 1.00 96.19 438 SER A O 1
ATOM 3468 N N . GLU A 1 439 ? -23.842 -2.163 48.046 1.00 97.94 439 GLU A N 1
ATOM 3469 C CA . GLU A 1 439 ? -25.254 -2.486 47.800 1.00 97.94 439 GLU A CA 1
ATOM 3470 C C . GLU A 1 439 ? -25.541 -2.665 46.301 1.00 97.94 439 GLU A C 1
ATOM 3472 O O . GLU A 1 439 ? -25.063 -1.893 45.462 1.00 97.94 439 GLU A O 1
ATOM 3477 N N . PHE A 1 440 ? -26.372 -3.651 45.972 1.00 98.25 440 PHE A N 1
ATOM 3478 C CA . PHE A 1 440 ? -26.840 -3.975 44.626 1.00 98.25 440 PHE A CA 1
ATOM 3479 C C . PHE A 1 440 ? -28.364 -4.177 44.634 1.00 98.25 440 PHE A C 1
ATOM 3481 O O . PHE A 1 440 ? -28.958 -4.472 45.673 1.00 98.25 440 PHE A O 1
ATOM 3488 N N . ALA A 1 441 ? -28.996 -4.038 43.472 1.00 97.88 441 ALA A N 1
ATOM 3489 C CA . ALA A 1 441 ? -30.407 -4.346 43.264 1.00 97.88 441 ALA A CA 1
ATOM 3490 C C . ALA A 1 441 ? -30.575 -5.255 42.051 1.00 97.88 441 ALA A C 1
ATOM 3492 O O . ALA A 1 441 ? -30.004 -4.981 41.003 1.00 97.88 441 ALA A O 1
ATOM 3493 N N . LEU A 1 442 ? -31.388 -6.297 42.174 1.00 97.50 442 LEU A N 1
ATOM 3494 C CA . LEU A 1 442 ? -31.837 -7.117 41.056 1.00 97.50 442 LEU A CA 1
ATOM 3495 C C . LEU A 1 442 ? -33.314 -6.815 40.795 1.00 97.50 442 LEU A C 1
ATOM 3497 O O . LEU A 1 442 ? -34.147 -6.959 41.693 1.00 97.50 442 LEU A O 1
ATOM 3501 N N . VAL A 1 443 ? -33.630 -6.391 39.574 1.00 96.62 443 VAL A N 1
ATOM 3502 C CA . VAL A 1 443 ? -35.002 -6.164 39.111 1.00 96.62 443 VAL A CA 1
ATOM 3503 C C . VAL A 1 443 ? -35.458 -7.393 38.337 1.00 96.62 443 VAL A C 1
ATOM 3505 O O . VAL A 1 443 ? -34.897 -7.716 37.291 1.00 96.62 443 VAL A O 1
ATOM 3508 N N . VAL A 1 444 ? -36.488 -8.067 38.841 1.00 95.06 444 VAL A N 1
ATOM 3509 C CA . VAL A 1 444 ? -37.109 -9.231 38.202 1.00 95.06 444 VAL A CA 1
ATOM 3510 C C . VAL A 1 444 ? -38.510 -8.843 37.740 1.00 95.06 444 VAL A C 1
ATOM 3512 O O . VAL A 1 444 ? -39.311 -8.333 38.527 1.00 95.06 444 VAL A O 1
ATOM 3515 N N . THR A 1 445 ? -38.805 -9.071 36.462 1.00 92.19 445 THR A N 1
ATOM 3516 C CA . THR A 1 445 ? -40.134 -8.850 35.878 1.00 92.19 445 THR A CA 1
ATOM 3517 C C . THR A 1 445 ? -40.851 -10.187 35.692 1.00 92.19 445 THR A C 1
ATOM 3519 O O . THR A 1 445 ? -40.205 -11.224 35.536 1.00 92.19 445 THR A O 1
ATOM 3522 N N . ASP A 1 446 ? -42.188 -10.180 35.672 1.00 85.12 446 ASP A N 1
ATOM 3523 C CA . ASP A 1 446 ? -43.000 -11.396 35.475 1.00 85.12 446 ASP A CA 1
ATOM 3524 C C . ASP A 1 446 ? -42.644 -12.162 34.182 1.00 85.12 446 ASP A C 1
ATOM 3526 O O . ASP A 1 446 ? -42.833 -13.375 34.100 1.00 85.12 446 ASP A O 1
ATOM 3530 N N . GLN A 1 447 ? -42.083 -11.478 33.178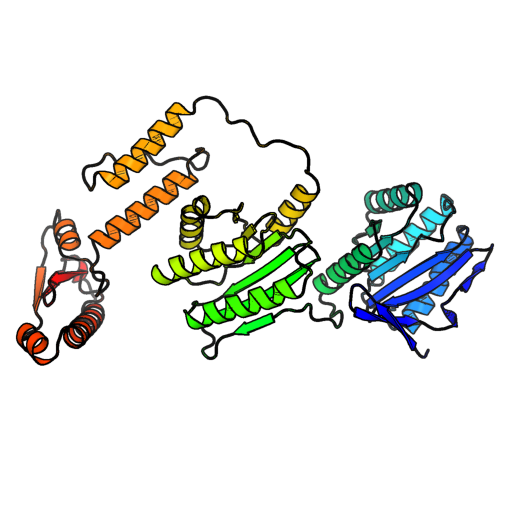 1.00 75.12 447 GLN A N 1
ATOM 3531 C CA . GLN A 1 447 ? -41.639 -12.093 31.922 1.00 75.12 447 GLN A CA 1
ATOM 3532 C C . GLN A 1 447 ? -40.414 -13.002 32.093 1.00 75.12 447 GLN A C 1
ATOM 3534 O O . GLN A 1 447 ? -40.229 -13.920 31.300 1.00 75.12 447 GLN A O 1
ATOM 3539 N N . ASN A 1 448 ? -39.609 -12.804 33.139 1.00 70.00 448 ASN A N 1
ATOM 3540 C CA . ASN A 1 448 ? -38.393 -13.589 33.365 1.00 70.00 448 ASN A CA 1
ATOM 3541 C C . ASN A 1 448 ? -38.675 -14.964 33.997 1.00 70.00 448 ASN A C 1
ATOM 3543 O O . ASN A 1 448 ? -37.796 -15.820 34.028 1.00 70.00 448 ASN A O 1
ATOM 3547 N N . PHE A 1 449 ? -39.898 -15.205 34.483 1.00 62.19 449 PHE A N 1
ATOM 3548 C CA . PHE A 1 449 ? -40.284 -16.472 35.116 1.00 62.19 449 PHE A CA 1
ATOM 3549 C C . PHE A 1 449 ? -40.760 -17.556 34.133 1.00 62.19 449 PHE A C 1
ATOM 3551 O O . PHE A 1 449 ? -41.128 -18.645 34.571 1.00 62.19 449 PHE A O 1
ATOM 3558 N N . SER A 1 450 ? -40.731 -17.316 32.817 1.00 55.62 450 SER A N 1
ATOM 3559 C CA . SER A 1 450 ? -41.092 -18.324 31.805 1.00 55.62 450 SER A CA 1
ATOM 3560 C C . SER A 1 450 ? -39.930 -19.237 31.387 1.00 55.62 450 SER A C 1
ATOM 3562 O O . SER A 1 450 ? -39.959 -19.794 30.290 1.00 55.62 450 SER A O 1
ATOM 3564 N N . LEU A 1 451 ? -38.894 -19.372 32.218 1.00 52.22 451 LEU A N 1
ATOM 3565 C CA . LEU A 1 451 ? -37.867 -20.394 32.032 1.00 52.22 451 LEU A CA 1
ATOM 3566 C C . LEU A 1 451 ? -38.497 -21.767 32.296 1.00 52.22 451 LEU A C 1
ATOM 3568 O O . LEU A 1 451 ? -39.091 -21.989 33.352 1.00 52.22 451 LEU A O 1
ATOM 3572 N N . GLU A 1 452 ? -38.425 -22.633 31.282 1.00 50.72 452 GLU A N 1
ATOM 3573 C CA . GLU A 1 452 ? -38.982 -23.987 31.253 1.00 50.72 452 GLU A CA 1
ATOM 3574 C C . GLU A 1 452 ? -38.748 -24.725 32.579 1.00 50.72 452 GLU A C 1
ATOM 3576 O O . GLU A 1 452 ? -37.624 -24.809 33.076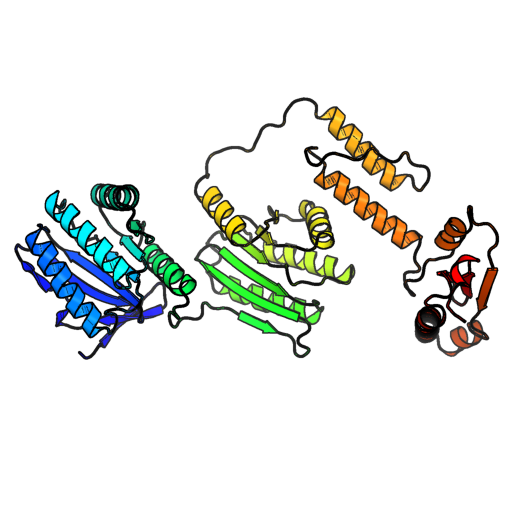 1.00 50.72 452 GLU A O 1
ATOM 3581 N N . LYS A 1 453 ? -39.850 -25.218 33.148 1.00 41.59 453 LYS A N 1
ATOM 3582 C CA . LYS A 1 453 ? -39.865 -26.095 34.319 1.00 41.59 453 LYS A CA 1
ATOM 3583 C C . LYS A 1 453 ? -39.196 -27.431 34.042 1.00 41.59 453 LYS A C 1
ATOM 3585 O O . LYS A 1 453 ? -39.463 -27.990 32.955 1.00 41.59 453 LYS A O 1
#

Sequence (453 aa):
MNLEVKSICPVSKLPIYSCAEWENVDLGSGYYTTYRLIGRHILLTIPKGICSSREMEHHFAFRREVLRACGLAGKSYAEIRDYTESNATPSKDARMAFLEKMIDASRNGLLCFFGFNSSSFIRLVINLVSKTYGIGIPCGVVSSYRQAVIRARSVLVSSGIDTGQNNSQISWTNDEGTFSYSISWLNESVFFYKLAGCITAEAMEKLIVDYKSEIAKRETSVSHFRIADFTGLSLPIPVLRHKFTAFLKEIDKLHPSTGSFVIVHSLPFRIVLRMFMPLLTFHLVLVKNIDEALSIIKKSVQKKNKPLVKFRDNPDAYINELLTCINYLTMGSDAIKPAEVHEDHPFYEVISSLNIVRHDIEQLYKTDDFTGLPNSLALKAALSGMKNITLVFISVCDFDRHYEAFGGNLASDIIFTVSERLKYICAGCGDLYKLKISEFALVVTDQNFSLEK

Secondary structure (DSSP, 8-state):
---EEEEE-TTT--EEEE-GGGSSEE-STT-EEEEEEETTTEEEEEEES---HHHHHHHHHHHHHHHHHTT-TTS-EEEEEE-TT--SPPPHHHHHHHHHHHHHHHHTTEEEEEEES--HHHHHHHHHHHHHHT-SS-EEE-SSHHHHHHHHHHHHHHTT---S---S-EEEE-TTSSEEEEEEESSSSEEEEEEEEE--HHHHHHHHHHHHHHHHTS-TTS-EEEEEEEEEEE---HHHHHHHHHHHHHHHHHS-EEEEEEE---HHHHHHHHHHGGG-SS-EEEESSHHHHHHHHHHHHH-TT-PPPPPPS-HHHHHHHHHHHHHHHHSGGGSPPPPPPPTTSTTHHHHHHHHHHHHHHHHHHHB-TTT-SB-HHHHHHHHTT--SEEEEEEE-TTHHHHHHHHHHHHHHHHHHHHHHHHHHHTTTT-EEEEEETTEEEEEEEGGGG-S--

pLDDT: mean 87.01, std 11.91, range [32.62, 98.5]

Foldseek 3Di:
DDWDQPDADPQQRFGKTADPCQQQCDLDPQKTKHWIDGQLAEIEIEIADADELSSLVSVLVVVCVVCVVSVNFQEAHEYEYECQRPPDDYDPNSLVSNLVSLLVVVVGHHQEYEYEPHDPNVQVSFVCSCVPVVSVHHYGYDHDPNVRVLVRVVSCVVVVHDRVDDFPWDWDADPVNQKIKIWGANDPAETEMEIAGEDDPVNVVVVLVVVVVRCVVDDLPHAHEYEYECQRYDYPDPVVLVVVLVSQQVCCVVRPHQAYEYAYDDPVVVLSVVVCCVVHPHHYHYDNDPVRVVVVVVVCVVPVDDDDDDDDDDVPVLVVLLVLLVCQLVVPPPRDDRDQDDPPRPCNSVSVSSVVVSVVVVLPVQADPLQRAGEPVVVVVVPVPDDAKDKDKDFDPCLVVVCVVPHDPVSSVVQNVVSVVCCVVCPLQAGKYHYDSGMIMGIGHPVSPPDDD